Protein AF-0000000083252900 (afdb_homodimer)

Sequence (652 aa):
MKRIKMLTTGGTIAMQSNPETGVVEPIEGHHMTSWLDHSSSIDMEDVFNKPSPHLTFADLHLLLGKVKANLDDPQIDGIVITHGTDTLEETAYYLDLHLSVGKPVVLTGAMRSSNQIGSDGPTNLVNAIRTAASPGAAGKGVLVVFQDEVHAARYVTKTHTSSLSSFKSPEFGPIGYVEKLQAVFHYKPRPQEDYPAPAEMKSVYIVKTAIDMDSAMIDFLITRGICGLVIEAFGQGNVPPTLMPGIKRAIGANIPVVLVSRCGSGRVQDTYGYEGGGHSLKELGVMFCNHLNGPKARIKLASLLAVTTDQAAIRDAFEAEASMPEMKRIKMLTTGGTIAMQSNPETGVVEPIEGHHMTSWLDHSSSIDMEDVFNKPSPHLTFADLHLLLGKVKANLDDPQIDGIVITHGTDTLEETAYYLDLHLSVGKPVVLTGAMRSSNQIGSDGPTNLVNAIRTAASPGAAGKGVLVVFQDEVHAARYVTKTHTSSLSSFKSPEFGPIGYVEKLQAVFHYKPRPQEDYPAPAEMKSVYIVKTAIDMDSAMIDFLITRGICGLVIEAFGQGNVPPTLMPGIKRAIGANIPVVLVSRCGSGRVQDTYGYEGGGHSLKELGVMFCNHLNGPKARIKLASLLAVTTDQAAIRDAFEAEASMPE

pLDDT: mean 88.02, std 15.32, range [31.41, 98.75]

Radius of gyration: 25.69 Å; Cα contacts (8 Å, |Δi|>4): 1597; chains: 2; bounding box: 51×76×59 Å

Structure (mmCIF, N/CA/C/O backbone):
data_AF-0000000083252900-model_v1
#
loop_
_entity.id
_entity.type
_entity.pdbx_description
1 polymer asparaginase
#
loop_
_atom_site.group_PDB
_atom_site.id
_atom_site.type_symbol
_atom_site.label_atom_id
_atom_site.label_alt_id
_atom_site.label_comp_id
_atom_site.label_asym_id
_atom_site.label_entity_id
_atom_site.label_seq_id
_atom_site.pdbx_PDB_ins_code
_atom_site.Cartn_x
_atom_site.Cartn_y
_atom_site.Cartn_z
_atom_site.occupancy
_atom_site.B_iso_or_equiv
_atom_site.auth_seq_id
_atom_site.auth_comp_id
_atom_site.auth_asym_id
_atom_site.auth_atom_id
_atom_site.pdbx_PDB_model_num
ATOM 1 N N . MET A 1 1 ? -4.137 26.281 34.5 1 80.94 1 MET A N 1
ATOM 2 C CA . MET A 1 1 ? -5.043 25.719 33.5 1 80.94 1 MET A CA 1
ATOM 3 C C . MET A 1 1 ? -4.441 25.812 32.125 1 80.94 1 MET A C 1
ATOM 5 O O . MET A 1 1 ? -3.945 26.875 31.719 1 80.94 1 MET A O 1
ATOM 9 N N . LYS A 1 2 ? -4.324 24.719 31.391 1 89.25 2 LYS A N 1
ATOM 10 C CA . LYS A 1 2 ? -3.75 24.719 30.047 1 89.25 2 LYS A CA 1
ATOM 11 C C . LYS A 1 2 ? -4.738 25.281 29.031 1 89.25 2 LYS A C 1
ATOM 13 O O . LYS A 1 2 ? -5.945 25.047 29.141 1 89.25 2 LYS A O 1
ATOM 18 N N . ARG A 1 3 ? -4.215 26.078 28.172 1 92.38 3 ARG A N 1
ATOM 19 C CA . ARG A 1 3 ? -5.023 26.609 27.078 1 92.38 3 ARG A CA 1
ATOM 20 C C . ARG A 1 3 ? -4.75 25.875 25.766 1 92.38 3 ARG A C 1
ATOM 22 O O . ARG A 1 3 ? -3.635 25.938 25.25 1 92.38 3 ARG A O 1
ATOM 29 N N . ILE A 1 4 ? -5.789 25.234 25.266 1 93.56 4 ILE A N 1
ATOM 30 C CA . ILE A 1 4 ? -5.668 24.438 24.047 1 93.56 4 ILE A CA 1
ATOM 31 C C . ILE A 1 4 ? -6.473 25.078 22.922 1 93.56 4 ILE A C 1
ATOM 33 O O . ILE A 1 4 ? -7.641 25.422 23.109 1 93.56 4 ILE A O 1
ATOM 37 N N . LYS A 1 5 ? -5.801 25.344 21.797 1 93.81 5 LYS A N 1
ATOM 38 C CA . LYS A 1 5 ? -6.492 25.781 20.594 1 93.81 5 LYS A CA 1
ATOM 39 C C . LYS A 1 5 ? -6.965 24.594 19.766 1 93.81 5 LYS A C 1
ATOM 41 O O . LYS A 1 5 ? -6.191 23.672 19.484 1 93.81 5 LYS A O 1
ATOM 46 N N . MET A 1 6 ? -8.227 24.609 19.438 1 92.75 6 MET A N 1
ATOM 47 C CA . MET A 1 6 ? -8.805 23.562 18.594 1 92.75 6 MET A CA 1
ATOM 48 C C . MET A 1 6 ? -9.086 24.109 17.188 1 92.75 6 MET A C 1
ATOM 50 O O . MET A 1 6 ? -9.805 25.094 17.031 1 92.75 6 MET A O 1
ATOM 54 N N . LEU A 1 7 ? -8.484 23.516 16.203 1 94.56 7 LEU A N 1
ATOM 55 C CA . LEU A 1 7 ? -8.711 23.844 14.797 1 94.56 7 LEU A CA 1
ATOM 56 C C . LEU A 1 7 ? -9.508 22.734 14.102 1 94.56 7 LEU A C 1
ATOM 58 O O . LEU A 1 7 ? -9.148 21.562 14.18 1 94.56 7 LEU A O 1
ATOM 62 N N . THR A 1 8 ? -10.586 23.109 13.43 1 92.38 8 THR A N 1
ATOM 63 C CA . THR A 1 8 ? -11.422 22.125 12.742 1 92.38 8 THR A CA 1
ATOM 64 C C . THR A 1 8 ? -11.297 22.266 11.227 1 92.38 8 THR A C 1
ATOM 66 O O . THR A 1 8 ? -11.195 23.375 10.711 1 92.38 8 THR A O 1
ATOM 69 N N . THR A 1 9 ? -11.172 21.172 10.508 1 93.38 9 THR A N 1
ATOM 70 C CA . THR A 1 9 ? -10.969 21.188 9.062 1 93.38 9 THR A CA 1
ATOM 71 C C . THR A 1 9 ? -12.094 20.438 8.359 1 93.38 9 THR A C 1
ATOM 73 O O . THR A 1 9 ? -12.086 20.312 7.129 1 93.38 9 THR A O 1
ATOM 76 N N . GLY A 1 10 ? -12.961 20 9.047 1 82 10 GLY A N 1
ATOM 77 C CA . GLY A 1 10 ? -14.016 19.109 8.578 1 82 10 GLY A CA 1
ATOM 78 C C . GLY A 1 10 ? -14.016 17.766 9.258 1 82 10 GLY A C 1
ATOM 79 O O . GLY A 1 10 ? -13.398 17.594 10.312 1 82 10 GLY A O 1
ATOM 80 N N . GLY A 1 11 ? -14.852 16.891 8.867 1 65.56 11 GLY A N 1
ATOM 81 C CA . GLY A 1 11 ? -14.883 15.547 9.422 1 65.56 11 GLY A CA 1
ATOM 82 C C . GLY A 1 11 ? -16.094 15.297 10.297 1 65.56 11 GLY A C 1
ATOM 83 O O . GLY A 1 11 ? -16.984 16.156 10.406 1 65.56 11 GLY A O 1
ATOM 84 N N . THR A 1 12 ? -16.156 14.164 10.766 1 56.91 12 THR A N 1
ATOM 85 C CA . THR A 1 12 ? -17.359 13.641 11.391 1 56.91 12 THR A CA 1
ATOM 86 C C . THR A 1 12 ? -17.438 14.078 12.852 1 56.91 12 THR A C 1
ATOM 88 O O . THR A 1 12 ? -18.484 13.922 13.492 1 56.91 12 THR A O 1
ATOM 91 N N . ILE A 1 13 ? -16.266 14.547 13.297 1 61.41 13 ILE A N 1
ATOM 92 C CA . ILE A 1 13 ? -16.375 14.945 14.695 1 61.41 13 ILE A CA 1
ATOM 93 C C . ILE A 1 13 ? -17.156 16.25 14.812 1 61.41 13 ILE A C 1
ATOM 95 O O . ILE A 1 13 ? -16.734 17.281 14.289 1 61.41 13 ILE A O 1
ATOM 99 N N . ALA A 1 14 ? -18.594 16.141 14.68 1 51.97 14 ALA A N 1
ATOM 100 C CA . ALA A 1 14 ? -19.484 17.297 14.789 1 51.97 14 ALA A CA 1
ATOM 101 C C . ALA A 1 14 ? -19.406 17.938 16.172 1 51.97 14 ALA A C 1
ATOM 103 O O . ALA A 1 14 ? -19.672 17.281 17.188 1 51.97 14 ALA A O 1
ATOM 104 N N . MET A 1 15 ? -18.453 19 16.25 1 54.16 15 MET A N 1
ATOM 105 C CA . MET A 1 15 ? -18.375 19.719 17.5 1 54.16 15 MET A CA 1
ATOM 106 C C . MET A 1 15 ? -19.094 21.062 17.406 1 54.16 15 MET A C 1
ATOM 108 O O . MET A 1 15 ? -19.219 21.625 16.312 1 54.16 15 MET A O 1
ATOM 112 N N . GLN A 1 16 ? -20.109 21.281 18.203 1 48.12 16 GLN A N 1
ATOM 113 C CA . GLN A 1 16 ? -20.703 22.609 18.281 1 48.12 16 GLN A CA 1
ATOM 114 C C . GLN A 1 16 ? -20.25 23.359 19.531 1 48.12 16 GLN A C 1
ATOM 116 O O . GLN A 1 16 ? -20.094 22.75 20.594 1 48.12 16 GLN A O 1
ATOM 121 N N . SER A 1 17 ? -19.719 24.469 19.297 1 44.47 17 SER A N 1
ATOM 122 C CA . SER A 1 17 ? -19.406 25.344 20.422 1 44.47 17 SER A CA 1
ATOM 123 C C . SER A 1 17 ? -20.672 25.922 21.047 1 44.47 17 SER A C 1
ATOM 125 O O . SER A 1 17 ? -21.594 26.328 20.328 1 44.47 17 SER A O 1
ATOM 127 N N . ASN A 1 18 ? -20.844 25.656 22.312 1 46.22 18 ASN A N 1
ATOM 128 C CA . ASN A 1 18 ? -21.922 26.375 22.984 1 46.22 18 ASN A CA 1
ATOM 129 C C . ASN A 1 18 ? -21.625 27.875 23.094 1 46.22 18 ASN A C 1
ATOM 131 O O . ASN A 1 18 ? -20.656 28.266 23.766 1 46.22 18 ASN A O 1
ATOM 135 N N . PRO A 1 19 ? -22.156 28.672 22.359 1 47.16 19 PRO A N 1
ATOM 136 C CA . PRO A 1 19 ? -21.875 30.109 22.375 1 47.16 19 PRO A CA 1
ATOM 137 C C . PRO A 1 19 ? -21.953 30.703 23.781 1 47.16 19 PRO A C 1
ATOM 139 O O . PRO A 1 19 ? -21.297 31.719 24.047 1 47.16 19 PRO A O 1
ATOM 142 N N . GLU A 1 20 ? -22.797 30.203 24.594 1 46.72 20 GLU A N 1
ATOM 143 C CA . GLU A 1 20 ? -23.016 30.828 25.906 1 46.72 20 GLU A CA 1
ATOM 144 C C . GLU A 1 20 ? -21.875 30.484 26.859 1 46.72 20 GLU A C 1
ATOM 146 O O . GLU A 1 20 ? -21.438 31.344 27.641 1 46.72 20 GLU A O 1
ATOM 151 N N . THR A 1 21 ? -21.422 29.312 26.844 1 45.16 21 THR A N 1
ATOM 152 C CA . THR A 1 21 ? -20.469 28.859 27.859 1 45.16 21 THR A CA 1
ATOM 153 C C . THR A 1 21 ? -19.062 28.781 27.266 1 45.16 21 THR A C 1
ATOM 155 O O . THR A 1 21 ? -18.078 28.641 28 1 45.16 21 THR A O 1
ATOM 158 N N . GLY A 1 22 ? -18.969 28.953 25.922 1 41.69 22 GLY A N 1
ATOM 159 C CA . GLY A 1 22 ? -17.703 28.844 25.219 1 41.69 22 GLY A CA 1
ATOM 160 C C . GLY A 1 22 ? -17.188 27.422 25.141 1 41.69 22 GLY A C 1
ATOM 161 O O . GLY A 1 22 ? -16.062 27.188 24.688 1 41.69 22 GLY A O 1
ATOM 162 N N . VAL A 1 23 ? -17.953 26.578 25.906 1 46.31 23 VAL A N 1
ATOM 163 C CA . VAL A 1 23 ? -17.547 25.188 26.016 1 46.31 23 VAL A CA 1
ATOM 164 C C . VAL A 1 23 ? -17.844 24.453 24.719 1 46.31 23 VAL A C 1
ATOM 166 O O . VAL A 1 23 ? -18.906 24.656 24.109 1 46.31 23 VAL A O 1
ATOM 169 N N . VAL A 1 24 ? -16.906 23.891 24 1 46.62 24 VAL A N 1
ATOM 170 C CA . VAL A 1 24 ? -17.062 23.125 22.766 1 46.62 24 VAL A CA 1
ATOM 171 C C . VAL A 1 24 ? -17.844 21.844 23.062 1 46.62 24 VAL A C 1
ATOM 173 O O . VAL A 1 24 ? -17.5 21.078 23.969 1 46.62 24 VAL A O 1
ATOM 176 N N . GLU A 1 25 ? -19.188 21.812 22.703 1 51.06 25 GLU A N 1
ATOM 177 C CA . GLU A 1 25 ? -20.078 20.672 22.891 1 51.06 25 GLU A CA 1
ATOM 178 C C . GLU A 1 25 ? -20.281 19.906 21.578 1 51.06 25 GLU A C 1
ATOM 180 O O . GLU A 1 25 ? -20.203 20.5 20.5 1 51.06 25 GLU A O 1
ATOM 185 N N . PRO A 1 26 ? -20.109 18.594 21.578 1 50 26 PRO A N 1
ATOM 186 C CA . PRO A 1 26 ? -20.5 17.891 20.359 1 50 26 PRO A CA 1
ATOM 187 C C . PRO A 1 26 ? -21.891 18.297 19.859 1 50 26 PRO A C 1
ATOM 189 O O . PRO A 1 26 ? -22.734 18.703 20.656 1 50 26 PRO A O 1
ATOM 192 N N . ILE A 1 27 ? -22.094 18.547 18.609 1 45.66 27 ILE A N 1
ATOM 193 C CA . ILE A 1 27 ? -23.391 18.953 18.078 1 45.66 27 ILE A CA 1
ATOM 194 C C . ILE A 1 27 ? -24.5 18.125 18.734 1 45.66 27 ILE A C 1
ATOM 196 O O . ILE A 1 27 ? -25.562 18.656 19.047 1 45.66 27 ILE A O 1
ATOM 200 N N . GLU A 1 28 ? -24.516 16.812 18.531 1 42.12 28 GLU A N 1
ATOM 201 C CA . GLU A 1 28 ? -25.719 16.094 18.938 1 42.12 28 GLU A CA 1
ATOM 202 C C . GLU A 1 28 ? -25.781 15.914 20.453 1 42.12 28 GLU A C 1
ATOM 204 O O . GLU A 1 28 ? -25.609 14.812 20.953 1 42.12 28 GLU A O 1
ATOM 209 N N . GLY A 1 29 ? -25.562 17.016 21.203 1 41.03 29 GLY A N 1
ATOM 210 C CA . GLY A 1 29 ? -25.969 17.047 22.609 1 41.03 29 GLY A CA 1
ATOM 211 C C . GLY A 1 29 ? -24.953 16.406 23.531 1 41.03 29 GLY A C 1
ATOM 212 O O . GLY A 1 29 ? -25.188 16.281 24.734 1 41.03 29 GLY A O 1
ATOM 213 N N . HIS A 1 30 ? -24.031 15.648 23.031 1 41.62 30 HIS A N 1
ATOM 214 C CA . HIS A 1 30 ? -23.172 15.031 24.047 1 41.62 30 HIS A CA 1
ATOM 215 C C . HIS A 1 30 ? -22.234 16.062 24.656 1 41.62 30 HIS A C 1
ATOM 217 O O . HIS A 1 30 ? -21.562 16.812 23.938 1 41.62 30 HIS A O 1
ATOM 223 N N . HIS A 1 31 ? -22.562 16.609 25.75 1 39.5 31 HIS A N 1
ATOM 224 C CA . HIS A 1 31 ? -21.797 17.531 26.594 1 39.5 31 HIS A CA 1
ATOM 225 C C . HIS A 1 31 ? -20.344 17.094 26.719 1 39.5 31 HIS A C 1
ATOM 227 O O . HIS A 1 31 ? -20.031 16.156 27.453 1 39.5 31 HIS A O 1
ATOM 233 N N . MET A 1 32 ? -19.609 17.031 25.734 1 44.31 32 MET A N 1
ATOM 234 C CA . MET A 1 32 ? -18.188 16.734 25.781 1 44.31 32 MET A CA 1
ATOM 235 C C . MET A 1 32 ? -17.5 17.562 26.875 1 44.31 32 MET A C 1
ATOM 237 O O . MET A 1 32 ? -16.484 17.125 27.422 1 44.31 32 MET A O 1
ATOM 241 N N . THR A 1 33 ? -17.891 18.812 26.984 1 45.31 33 THR A N 1
ATOM 242 C CA . THR A 1 33 ? -17.297 19.641 28.016 1 45.31 33 THR A CA 1
ATOM 243 C C . THR A 1 33 ? -17.297 18.922 29.359 1 45.31 33 THR A C 1
ATOM 245 O O . THR A 1 33 ? -16.422 19.141 30.203 1 45.31 33 THR A O 1
ATOM 248 N N . SER A 1 34 ? -18.344 18.109 29.422 1 47.53 34 SER A N 1
ATOM 249 C CA . SER A 1 34 ? -18.344 17.422 30.703 1 47.53 34 SER A CA 1
ATOM 250 C C . SER A 1 34 ? -17.188 16.422 30.812 1 47.53 34 SER A C 1
ATOM 252 O O . SER A 1 34 ? -16.797 16.031 31.906 1 47.53 34 SER A O 1
ATOM 254 N N . TRP A 1 35 ? -16.75 16.109 29.578 1 50.69 35 TRP A N 1
ATOM 255 C CA . TRP A 1 35 ? -15.719 15.078 29.625 1 50.69 35 TRP A CA 1
ATOM 256 C C . TRP A 1 35 ? -14.344 15.703 29.828 1 50.69 35 TRP A C 1
ATOM 258 O O . TRP A 1 35 ? -13.375 15 30.156 1 50.69 35 TRP A O 1
ATOM 268 N N . LEU A 1 36 ? -14.141 16.969 29.5 1 54.53 36 LEU A N 1
ATOM 269 C CA . LEU A 1 36 ? -12.867 17.625 29.75 1 54.53 36 LEU A CA 1
ATOM 270 C C . LEU A 1 36 ? -12.781 18.125 31.188 1 54.53 36 LEU A C 1
ATOM 272 O O . LEU A 1 36 ? -13.711 18.766 31.688 1 54.53 36 LEU A O 1
ATOM 276 N N . ASP A 1 37 ? -12.18 17.438 31.953 1 52.94 37 ASP A N 1
ATOM 277 C CA . ASP A 1 37 ? -12 17.828 33.344 1 52.94 37 ASP A CA 1
ATOM 278 C C . ASP A 1 37 ? -11.539 19.281 33.469 1 52.94 37 ASP A C 1
ATOM 280 O O . ASP A 1 37 ? -10.547 19.672 32.844 1 52.94 37 ASP A O 1
ATOM 284 N N . HIS A 1 38 ? -12.414 20.219 33.719 1 57.91 38 HIS A N 1
ATOM 285 C CA . HIS A 1 38 ? -12.195 21.594 34.125 1 57.91 38 HIS A CA 1
ATOM 286 C C . HIS A 1 38 ? -10.711 21.938 34.125 1 57.91 38 HIS A C 1
ATOM 288 O O . HIS A 1 38 ? -10.312 23 34.594 1 57.91 38 HIS A O 1
ATOM 294 N N . SER A 1 39 ? -9.789 21.062 33.5 1 61.94 39 SER A N 1
ATOM 295 C CA . SER A 1 39 ? -8.359 21.312 33.656 1 61.94 39 SER A CA 1
ATOM 296 C C . SER A 1 39 ? -7.785 22.047 32.438 1 61.94 39 SER A C 1
ATOM 298 O O . SER A 1 39 ? -6.668 22.562 32.5 1 61.94 39 SER A O 1
ATOM 300 N N . SER A 1 40 ? -8.602 22.219 31.344 1 77.12 40 SER A N 1
ATOM 301 C CA . SER A 1 40 ? -8.086 22.938 30.188 1 77.12 40 SER A CA 1
ATOM 302 C C . SER A 1 40 ? -9.133 23.875 29.609 1 77.12 40 SER A C 1
ATOM 304 O O . SER A 1 40 ? -10.328 23.562 29.625 1 77.12 40 SER A O 1
ATOM 306 N N . SER A 1 41 ? -8.68 25.062 29.234 1 83.75 41 SER A N 1
ATOM 307 C CA . SER A 1 41 ? -9.508 25.969 28.438 1 83.75 41 SER A CA 1
ATOM 308 C C . SER A 1 41 ? -9.336 25.703 26.953 1 83.75 41 SER A C 1
ATOM 310 O O . SER A 1 41 ? -8.219 25.484 26.469 1 83.75 41 SER A O 1
ATOM 312 N N . ILE A 1 42 ? -10.477 25.656 26.266 1 85 42 ILE A N 1
ATOM 313 C CA . ILE A 1 42 ? -10.445 25.328 24.859 1 85 42 ILE A CA 1
ATOM 314 C C . ILE A 1 42 ? -10.961 26.516 24.031 1 85 42 ILE A C 1
ATOM 316 O O . ILE A 1 42 ? -12.008 27.078 24.344 1 85 42 ILE A O 1
ATOM 320 N N . ASP A 1 43 ? -10.188 26.953 23.062 1 85.25 43 ASP A N 1
ATOM 321 C CA . ASP A 1 43 ? -10.57 27.938 22.047 1 85.25 43 ASP A CA 1
ATOM 322 C C . ASP A 1 43 ? -10.664 27.297 20.672 1 85.25 43 ASP A C 1
ATOM 324 O O . ASP A 1 43 ? -9.68 26.766 20.156 1 85.25 43 ASP A O 1
ATOM 328 N N . MET A 1 44 ? -11.844 27.406 20.062 1 86.69 44 MET A N 1
ATOM 329 C CA . MET A 1 44 ? -12.078 26.688 18.812 1 86.69 44 MET A CA 1
ATOM 330 C C . MET A 1 44 ? -12.086 27.656 17.625 1 86.69 44 MET A C 1
ATOM 332 O O . MET A 1 44 ? -12.586 28.781 17.75 1 86.69 44 MET A O 1
ATOM 336 N N . GLU A 1 45 ? -11.531 27.25 16.531 1 88.19 45 GLU A N 1
ATOM 337 C CA . GLU A 1 45 ? -11.539 27.969 15.266 1 88.19 45 GLU A CA 1
ATOM 338 C C . GLU A 1 45 ? -11.812 27.016 14.102 1 88.19 45 GLU A C 1
ATOM 340 O O . GLU A 1 45 ? -11.164 25.969 13.977 1 88.19 45 GLU A O 1
ATOM 345 N N . ASP A 1 46 ? -12.75 27.359 13.273 1 89.31 46 ASP A N 1
ATOM 346 C CA . ASP A 1 46 ? -13.016 26.625 12.047 1 89.31 46 ASP A CA 1
ATOM 347 C C . ASP A 1 46 ? -12.133 27.125 10.906 1 89.31 46 ASP A C 1
ATOM 349 O O . ASP A 1 46 ? -12.328 28.219 10.391 1 89.31 46 ASP A O 1
ATOM 353 N N . VAL A 1 47 ? -11.227 26.297 10.516 1 93.81 47 VAL A N 1
ATOM 354 C CA . VAL A 1 47 ? -10.328 26.703 9.445 1 93.81 47 VAL A CA 1
ATOM 355 C C . VAL A 1 47 ? -11.023 26.531 8.094 1 93.81 47 VAL A C 1
ATOM 357 O O . VAL A 1 47 ? -11.078 27.469 7.293 1 93.81 47 VAL A O 1
ATOM 360 N N . PHE A 1 48 ? -11.516 25.328 7.758 1 90.69 48 PHE A N 1
ATOM 361 C CA . PHE A 1 48 ? -12.375 24.984 6.625 1 90.69 48 PHE A CA 1
ATOM 362 C C . PHE A 1 48 ? -13.203 23.75 6.922 1 90.69 48 PHE A C 1
ATOM 364 O O . PHE A 1 48 ? -13.039 23.125 7.973 1 90.69 48 PHE A O 1
ATOM 371 N N . ASN A 1 49 ? -14.172 23.516 6.113 1 90.44 49 ASN A N 1
ATOM 372 C CA . ASN A 1 49 ? -15.062 22.359 6.227 1 90.44 49 ASN A CA 1
ATOM 373 C C . ASN A 1 49 ? -15.133 21.578 4.922 1 90.44 49 ASN A C 1
ATOM 375 O O . ASN A 1 49 ? -16.016 21.828 4.09 1 90.44 49 ASN A O 1
ATOM 379 N N . LYS A 1 50 ? -14.227 20.609 4.852 1 93.19 50 LYS A N 1
ATOM 380 C CA . LYS A 1 50 ? -14.125 19.812 3.639 1 93.19 50 LYS A CA 1
ATOM 381 C C . LYS A 1 50 ? -13.969 18.328 3.977 1 93.19 50 LYS A C 1
ATOM 383 O O . LYS A 1 50 ? -13.305 17.969 4.953 1 93.19 50 LYS A O 1
ATOM 388 N N . PRO A 1 51 ? -14.594 17.453 3.113 1 93 51 PRO A N 1
ATOM 389 C CA . PRO A 1 51 ? -14.141 16.062 3.213 1 93 51 PRO A CA 1
ATOM 390 C C . PRO A 1 51 ? -12.633 15.914 3.018 1 93 51 PRO A C 1
ATOM 392 O O . PRO A 1 51 ? -12.039 16.625 2.199 1 93 51 PRO A O 1
ATOM 395 N N . SER A 1 52 ? -12.023 15.078 3.826 1 95.62 52 SER A N 1
ATOM 396 C CA . SER A 1 52 ? -10.57 14.992 3.801 1 95.62 52 SER A CA 1
ATOM 397 C C . SER A 1 52 ? -10.062 14.633 2.406 1 95.62 52 SER A C 1
ATOM 399 O O . SER A 1 52 ? -9.008 15.102 1.985 1 95.62 52 SER A O 1
ATOM 401 N N . PRO A 1 53 ? -10.781 13.828 1.534 1 96.31 53 PRO A N 1
ATOM 402 C CA . PRO A 1 53 ? -10.312 13.562 0.173 1 96.31 53 PRO A CA 1
ATOM 403 C C . PRO A 1 53 ? -10.305 14.812 -0.705 1 96.31 53 PRO A C 1
ATOM 405 O O . PRO A 1 53 ? -9.703 14.805 -1.783 1 96.31 53 PRO A O 1
ATOM 408 N N . HIS A 1 54 ? -10.953 15.859 -0.259 1 97.06 54 HIS A N 1
ATOM 409 C CA . HIS A 1 54 ? -11.039 17.094 -1.038 1 97.06 54 HIS A CA 1
ATOM 410 C C . HIS A 1 54 ? -9.883 18.031 -0.702 1 97.06 54 HIS A C 1
ATOM 412 O O . HIS A 1 54 ? -9.703 19.062 -1.361 1 97.06 54 HIS A O 1
ATOM 418 N N . LEU A 1 55 ? -9.125 17.734 0.308 1 97.25 55 LEU A N 1
ATOM 419 C CA . LEU A 1 55 ? -8.055 18.625 0.745 1 97.25 55 LEU A CA 1
ATOM 420 C C . LEU A 1 55 ? -6.961 18.719 -0.314 1 97.25 55 LEU A C 1
ATOM 422 O O . LEU A 1 55 ? -6.621 17.719 -0.953 1 97.25 55 LEU A O 1
ATOM 426 N N . THR A 1 56 ? -6.434 19.906 -0.515 1 97.25 56 THR A N 1
ATOM 427 C CA . THR A 1 56 ? -5.332 20.234 -1.416 1 97.25 56 THR A CA 1
ATOM 428 C C . THR A 1 56 ? -4.137 20.766 -0.639 1 97.25 56 THR A C 1
ATOM 430 O O . THR A 1 56 ? -4.246 21.062 0.554 1 97.25 56 THR A O 1
ATOM 433 N N . PHE A 1 57 ? -3.033 20.906 -1.3 1 97.12 57 PHE A N 1
ATOM 434 C CA . PHE A 1 57 ? -1.875 21.516 -0.646 1 97.12 57 PHE A CA 1
ATOM 435 C C . PHE A 1 57 ? -2.148 22.969 -0.288 1 97.12 57 PHE A C 1
ATOM 437 O O . PHE A 1 57 ? -1.618 23.484 0.7 1 97.12 57 PHE A O 1
ATOM 444 N N . ALA A 1 58 ? -2.984 23.641 -1.085 1 96.75 58 ALA A N 1
ATOM 445 C CA . ALA A 1 58 ? -3.395 24.984 -0.719 1 96.75 58 ALA A CA 1
ATOM 446 C C . ALA A 1 58 ? -4.113 25 0.626 1 96.75 58 ALA A C 1
ATOM 448 O O . ALA A 1 58 ? -3.891 25.891 1.45 1 96.75 58 ALA A O 1
ATOM 449 N N . ASP A 1 59 ? -4.973 24.031 0.872 1 97 59 ASP A N 1
ATOM 450 C CA . ASP A 1 59 ? -5.645 23.906 2.16 1 97 59 ASP A CA 1
ATOM 451 C C . ASP A 1 59 ? -4.641 23.641 3.281 1 97 59 ASP A C 1
ATOM 453 O O . ASP A 1 59 ? -4.762 24.203 4.371 1 97 59 ASP A O 1
ATOM 457 N N . LEU A 1 60 ? -3.654 22.781 3.02 1 97.81 60 LEU A N 1
ATOM 458 C CA . LEU A 1 60 ? -2.648 22.453 4.023 1 97.81 60 LEU A CA 1
ATOM 459 C C . LEU A 1 60 ? -1.788 23.656 4.352 1 97.81 60 LEU A C 1
ATOM 461 O O . LEU A 1 60 ? -1.394 23.859 5.504 1 97.81 60 LEU A O 1
ATOM 465 N N . HIS A 1 61 ? -1.523 24.484 3.33 1 97.25 61 HIS A N 1
ATOM 466 C CA . HIS A 1 61 ? -0.802 25.734 3.566 1 97.25 61 HIS A CA 1
ATOM 467 C C . HIS A 1 61 ? -1.588 26.656 4.488 1 97.25 61 HIS A C 1
ATOM 469 O O . HIS A 1 61 ? -1.019 27.266 5.402 1 97.25 61 HIS A O 1
ATOM 475 N N . LEU A 1 62 ? -2.842 26.734 4.195 1 97.31 62 LEU A N 1
ATOM 476 C CA . LEU A 1 62 ? -3.707 27.547 5.039 1 97.31 62 LEU A CA 1
ATOM 477 C C . LEU A 1 62 ? -3.705 27.031 6.477 1 97.31 62 LEU A C 1
ATOM 479 O O . LEU A 1 62 ? -3.564 27.812 7.418 1 97.31 62 LEU A O 1
ATOM 483 N N . LEU A 1 63 ? -3.863 25.75 6.684 1 97.69 63 LEU A N 1
ATOM 484 C CA . LEU A 1 63 ? -3.861 25.125 8 1 97.69 63 LEU A CA 1
ATOM 485 C C . LEU A 1 63 ? -2.539 25.375 8.719 1 97.69 63 LEU A C 1
ATOM 487 O O . LEU A 1 63 ? -2.525 25.719 9.906 1 97.69 63 LEU A O 1
ATOM 491 N N . LEU A 1 64 ? -1.444 25.203 7.984 1 97.75 64 LEU A N 1
ATOM 492 C CA . LEU A 1 64 ? -0.117 25.453 8.539 1 97.75 64 LEU A CA 1
ATOM 493 C C . LEU A 1 64 ? -0 26.875 9.062 1 97.75 64 LEU A C 1
ATOM 495 O O . LEU A 1 64 ? 0.517 27.109 10.156 1 97.75 64 LEU A O 1
ATOM 499 N N . GLY A 1 65 ? -0.461 27.844 8.242 1 96.94 65 GLY A N 1
ATOM 500 C CA . GLY A 1 65 ? -0.441 29.234 8.672 1 96.94 65 GLY A CA 1
ATOM 501 C C . GLY A 1 65 ? -1.188 29.469 9.977 1 96.94 65 GLY A C 1
ATOM 502 O O . GLY A 1 65 ? -0.697 30.172 10.859 1 96.94 65 GLY A O 1
ATOM 503 N N . LYS A 1 66 ? -2.361 28.844 10.102 1 97.31 66 LYS A N 1
ATOM 504 C CA . LYS A 1 66 ? -3.16 28.969 11.32 1 97.31 66 LYS A CA 1
ATOM 505 C C . LYS A 1 66 ? -2.445 28.328 12.508 1 97.31 66 LYS A C 1
ATOM 507 O O . LYS A 1 66 ? -2.438 28.891 13.602 1 97.31 66 LYS A O 1
ATOM 512 N N . VAL A 1 67 ? -1.89 27.156 12.312 1 97.88 67 VAL A N 1
ATOM 513 C CA . VAL A 1 67 ? -1.174 26.453 13.367 1 97.88 67 VAL A CA 1
ATOM 514 C C . VAL A 1 67 ? 0.001 27.297 13.852 1 97.88 67 VAL A C 1
ATOM 516 O O . VAL A 1 67 ? 0.166 27.516 15.055 1 97.88 67 VAL A O 1
ATOM 519 N N . LYS A 1 68 ? 0.809 27.844 12.953 1 96.62 68 LYS A N 1
ATOM 520 C CA . LYS A 1 68 ? 1.977 28.656 13.305 1 96.62 68 LYS A CA 1
ATOM 521 C C . LYS A 1 68 ? 1.57 29.906 14.086 1 96.62 68 LYS A C 1
ATOM 523 O O . LYS A 1 68 ? 2.195 30.25 15.086 1 96.62 68 LYS A O 1
ATOM 528 N N . ALA A 1 69 ? 0.54 30.562 13.625 1 96.75 69 ALA A N 1
ATOM 529 C CA . ALA A 1 69 ? 0.057 31.781 14.281 1 96.75 69 ALA A CA 1
ATOM 530 C C . ALA A 1 69 ? -0.337 31.5 15.727 1 96.75 69 ALA A C 1
ATOM 532 O O . ALA A 1 69 ? -0.032 32.281 16.625 1 96.75 69 ALA A O 1
ATOM 533 N N . ASN A 1 70 ? -0.987 30.391 15.922 1 96.31 70 ASN A N 1
ATOM 534 C CA . ASN A 1 70 ? -1.438 30.047 17.266 1 96.31 70 ASN A CA 1
ATOM 535 C C . ASN A 1 70 ? -0.283 29.547 18.141 1 96.31 70 ASN A C 1
ATOM 537 O O . ASN A 1 70 ? -0.264 29.781 19.344 1 96.31 70 ASN A O 1
ATOM 541 N N . LEU A 1 71 ? 0.649 28.844 17.578 1 95.94 71 LEU A N 1
ATOM 542 C CA . LEU A 1 71 ? 1.816 28.391 18.312 1 95.94 71 LEU A CA 1
ATOM 543 C C . LEU A 1 71 ? 2.641 29.578 18.812 1 95.94 71 LEU A C 1
ATOM 545 O O . LEU A 1 71 ? 3.305 29.484 19.844 1 95.94 71 LEU A O 1
ATOM 549 N N . ASP A 1 72 ? 2.617 30.703 18.125 1 95.88 72 ASP A N 1
ATOM 550 C CA . ASP A 1 72 ? 3.367 31.906 18.484 1 95.88 72 ASP A CA 1
ATOM 551 C C . ASP A 1 72 ? 2.717 32.625 19.656 1 95.88 72 ASP A C 1
ATOM 553 O O . ASP A 1 72 ? 3.344 33.5 20.297 1 95.88 72 ASP A O 1
ATOM 557 N N . ASP A 1 73 ? 1.486 32.375 19.953 1 95.75 73 ASP A N 1
ATOM 558 C CA . ASP A 1 73 ? 0.796 32.938 21.094 1 95.75 73 ASP A CA 1
ATOM 559 C C . ASP A 1 73 ? 1.258 32.281 22.406 1 95.75 73 ASP A C 1
ATOM 561 O O . ASP A 1 73 ? 1.041 31.094 22.609 1 95.75 73 ASP A O 1
ATOM 565 N N . PRO A 1 74 ? 1.863 33.062 23.266 1 95.12 74 PRO A N 1
ATOM 566 C CA . PRO A 1 74 ? 2.385 32.5 24.5 1 95.12 74 PRO A CA 1
ATOM 567 C C . PRO A 1 74 ? 1.285 31.938 25.406 1 95.12 74 PRO A C 1
ATOM 569 O O . PRO A 1 74 ? 1.564 31.156 26.312 1 95.12 74 PRO A O 1
ATOM 572 N N . GLN A 1 75 ? 0.06 32.312 25.156 1 95 75 GLN A N 1
ATOM 573 C CA . GLN A 1 75 ? -1.041 31.875 26.016 1 95 75 GLN A CA 1
ATOM 574 C C . GLN A 1 75 ? -1.522 30.484 25.609 1 95 75 GLN A C 1
ATOM 576 O O . GLN A 1 75 ? -2.252 29.844 26.359 1 95 75 GLN A O 1
ATOM 581 N N . ILE A 1 76 ? -1.155 30.078 24.422 1 95.75 76 ILE A N 1
ATOM 582 C CA . ILE A 1 76 ? -1.584 28.766 23.938 1 95.75 76 ILE A CA 1
ATOM 583 C C . ILE A 1 76 ? -0.552 27.719 24.312 1 95.75 76 ILE A C 1
ATOM 585 O O . ILE A 1 76 ? 0.64 27.875 24.047 1 95.75 76 ILE A O 1
ATOM 589 N N . ASP A 1 77 ? -1.016 26.625 24.922 1 95.94 77 ASP A N 1
ATOM 590 C CA . ASP A 1 77 ? -0.113 25.578 25.406 1 95.94 77 ASP A CA 1
ATOM 591 C C . ASP A 1 77 ? -0.025 24.438 24.406 1 95.94 77 ASP A C 1
ATOM 593 O O . ASP A 1 77 ? 0.94 23.656 24.422 1 95.94 77 ASP A O 1
ATOM 597 N N . GLY A 1 78 ? -1.009 24.25 23.578 1 96.75 78 GLY A N 1
ATOM 598 C CA . GLY A 1 78 ? -1.062 23.172 22.594 1 96.75 78 GLY A CA 1
ATOM 599 C C . GLY A 1 78 ? -2.189 23.328 21.594 1 96.75 78 GLY A C 1
ATOM 600 O O . GLY A 1 78 ? -3.072 24.172 21.781 1 96.75 78 GLY A O 1
ATOM 601 N N . ILE A 1 79 ? -2.145 22.578 20.547 1 97.38 79 ILE A N 1
ATOM 602 C CA . ILE A 1 79 ? -3.137 22.656 19.469 1 97.38 79 ILE A CA 1
ATOM 603 C C . ILE A 1 79 ? -3.699 21.266 19.188 1 97.38 79 ILE A C 1
ATOM 605 O O . ILE A 1 79 ? -2.955 20.297 19.141 1 97.38 79 ILE A O 1
ATOM 609 N N . VAL A 1 80 ? -4.992 21.188 19.016 1 96.19 80 VAL A N 1
ATOM 610 C CA . VAL A 1 80 ? -5.676 19.984 18.547 1 96.19 80 VAL A CA 1
ATOM 611 C C . VAL A 1 80 ? -6.371 20.266 17.219 1 96.19 80 VAL A C 1
ATOM 613 O O . VAL A 1 80 ? -7.047 21.281 17.078 1 96.19 80 VAL A O 1
ATOM 616 N N . ILE A 1 81 ? -6.172 19.406 16.266 1 96.88 81 ILE A N 1
ATOM 617 C CA . ILE A 1 81 ? -6.781 19.547 14.953 1 96.88 81 ILE A CA 1
ATOM 618 C C . ILE A 1 81 ? -7.715 18.359 14.695 1 96.88 81 ILE A C 1
ATOM 620 O O . ILE A 1 81 ? -7.293 17.203 14.758 1 96.88 81 ILE A O 1
ATOM 624 N N . THR A 1 82 ? -8.945 18.625 14.453 1 94.06 82 THR A N 1
ATOM 625 C CA . THR A 1 82 ? -9.859 17.578 14 1 94.06 82 THR A CA 1
ATOM 626 C C . THR A 1 82 ? -9.852 17.469 12.484 1 94.06 82 THR A C 1
ATOM 628 O O . THR A 1 82 ? -9.852 18.484 11.781 1 94.06 82 THR A O 1
ATOM 631 N N . HIS A 1 83 ? -9.805 16.297 11.953 1 95.5 83 HIS A N 1
ATOM 632 C CA . HIS A 1 83 ? -9.539 16.047 10.547 1 95.5 83 HIS A CA 1
ATOM 633 C C . HIS A 1 83 ? -10.289 14.805 10.062 1 95.5 83 HIS A C 1
ATOM 635 O O . HIS A 1 83 ? -10.562 13.898 10.852 1 95.5 83 HIS A O 1
ATOM 641 N N . GLY A 1 84 ? -10.719 14.797 8.758 1 93.94 84 GLY A N 1
ATOM 642 C CA . GLY A 1 84 ? -11.164 13.539 8.18 1 93.94 84 GLY A CA 1
ATOM 643 C C . GLY A 1 84 ? -10.062 12.492 8.117 1 93.94 84 GLY A C 1
ATOM 644 O O . GLY A 1 84 ? -8.891 12.828 7.973 1 93.94 84 GLY A O 1
ATOM 645 N N . THR A 1 85 ? -10.445 11.242 8.062 1 95.31 85 THR A N 1
ATOM 646 C CA . THR A 1 85 ? -9.461 10.195 8.32 1 95.31 85 THR A CA 1
ATOM 647 C C . THR A 1 85 ? -8.75 9.789 7.039 1 95.31 85 THR A C 1
ATOM 649 O O . THR A 1 85 ? -7.633 9.266 7.086 1 95.31 85 THR A O 1
ATOM 652 N N . ASP A 1 86 ? -9.227 10.031 5.887 1 95.75 86 ASP A N 1
ATOM 653 C CA . ASP A 1 86 ? -8.703 9.508 4.629 1 95.75 86 ASP A CA 1
ATOM 654 C C . ASP A 1 86 ? -7.32 10.086 4.328 1 95.75 86 ASP A C 1
ATOM 656 O O . ASP A 1 86 ? -6.457 9.406 3.783 1 95.75 86 ASP A O 1
ATOM 660 N N . THR A 1 87 ? -7.094 11.398 4.633 1 97.5 87 THR A N 1
ATOM 661 C CA . THR A 1 87 ? -5.824 12.031 4.305 1 97.5 87 THR A CA 1
ATOM 662 C C . THR A 1 87 ? -5.145 12.562 5.562 1 97.5 87 THR A C 1
ATOM 664 O O . THR A 1 87 ? -4.238 13.398 5.484 1 97.5 87 THR A O 1
ATOM 667 N N . LEU A 1 88 ? -5.625 12.117 6.75 1 97.81 88 LEU A N 1
ATOM 668 C CA . LEU A 1 88 ? -5.121 12.594 8.031 1 97.81 88 LEU A CA 1
ATOM 669 C C . LEU A 1 88 ? -3.621 12.352 8.156 1 97.81 88 LEU A C 1
ATOM 671 O O . LEU A 1 88 ? -2.881 13.234 8.602 1 97.81 88 LEU A O 1
ATOM 675 N N . GLU A 1 89 ? -3.174 11.172 7.73 1 98.12 89 GLU A N 1
ATOM 676 C CA . GLU A 1 89 ? -1.757 10.852 7.867 1 98.12 89 GLU A CA 1
ATOM 677 C C . GLU A 1 89 ? -0.896 11.766 7.008 1 98.12 89 GLU A C 1
ATOM 679 O O . GLU A 1 89 ? 0.208 12.148 7.406 1 98.12 89 GLU A O 1
ATOM 684 N N . GLU A 1 90 ? -1.349 12.148 5.824 1 98.56 90 GLU A N 1
ATOM 685 C CA . GLU A 1 90 ? -0.609 13.047 4.941 1 98.56 90 GLU A CA 1
ATOM 686 C C . GLU A 1 90 ? -0.58 14.469 5.496 1 98.56 90 GLU A C 1
ATOM 688 O O . GLU A 1 90 ? 0.459 15.133 5.465 1 98.56 90 GLU A O 1
ATOM 693 N N . THR A 1 91 ? -1.718 14.93 6.051 1 98.44 91 THR A N 1
ATOM 694 C CA . THR A 1 91 ? -1.774 16.25 6.672 1 98.44 91 THR A CA 1
ATOM 695 C C . THR A 1 91 ? -0.852 16.312 7.883 1 98.44 91 THR A C 1
ATOM 697 O O . THR A 1 91 ? -0.101 17.281 8.047 1 98.44 91 THR A O 1
ATOM 700 N N . ALA A 1 92 ? -0.93 15.266 8.727 1 98.38 92 ALA A N 1
ATOM 701 C CA . ALA A 1 92 ? -0.096 15.219 9.922 1 98.38 92 ALA A CA 1
ATOM 702 C C . ALA A 1 92 ? 1.386 15.289 9.562 1 98.38 92 ALA A C 1
ATOM 704 O O . ALA A 1 92 ? 2.145 16.047 10.172 1 98.38 92 ALA A O 1
ATOM 705 N N . TYR A 1 93 ? 1.811 14.57 8.578 1 98 93 TYR A N 1
ATOM 706 C CA . TYR A 1 93 ? 3.215 14.547 8.18 1 98 93 TYR A CA 1
ATOM 707 C C . TYR A 1 93 ? 3.633 15.875 7.555 1 98 93 TYR A C 1
ATOM 709 O O . TYR A 1 93 ? 4.738 16.359 7.797 1 98 93 TYR A O 1
ATOM 717 N N . TYR A 1 94 ? 2.777 16.438 6.734 1 97.94 94 TYR A N 1
ATOM 718 C CA . TYR A 1 94 ? 3.049 17.75 6.152 1 97.94 94 TYR A CA 1
ATOM 719 C C . TYR A 1 94 ? 3.342 18.766 7.238 1 97.94 94 TYR A C 1
ATOM 721 O O . TYR A 1 94 ? 4.324 19.516 7.152 1 97.94 94 TYR A O 1
ATOM 729 N N . LEU A 1 95 ? 2.471 18.797 8.25 1 97.81 95 LEU A N 1
ATOM 730 C CA . LEU A 1 95 ? 2.674 19.734 9.359 1 97.81 95 LEU A CA 1
ATOM 731 C C . LEU A 1 95 ? 3.971 19.406 10.094 1 97.81 95 LEU A C 1
ATOM 733 O O . LEU A 1 95 ? 4.715 20.328 10.469 1 97.81 95 LEU A O 1
ATOM 737 N N . ASP A 1 96 ? 4.219 18.156 10.281 1 96.69 96 ASP A N 1
ATOM 738 C CA . ASP A 1 96 ? 5.422 17.703 10.984 1 96.69 96 ASP A CA 1
ATOM 739 C C . ASP A 1 96 ? 6.684 18.188 10.266 1 96.69 96 ASP A C 1
ATOM 741 O O . ASP A 1 96 ? 7.684 18.5 10.906 1 96.69 96 ASP A O 1
ATOM 745 N N . LEU A 1 97 ? 6.641 18.25 8.977 1 95.31 97 LEU A N 1
ATOM 746 C CA . LEU A 1 97 ? 7.781 18.641 8.156 1 95.31 97 LEU A CA 1
ATOM 747 C C . LEU A 1 97 ? 8.039 20.141 8.258 1 95.31 97 LEU A C 1
ATOM 749 O O . LEU A 1 97 ? 9.156 20.594 8.031 1 95.31 97 LEU A O 1
ATOM 753 N N . HIS A 1 98 ? 6.988 20.859 8.586 1 96 98 HIS A N 1
ATOM 754 C CA . HIS A 1 98 ? 7.105 22.297 8.383 1 96 98 HIS A CA 1
ATOM 755 C C . HIS A 1 98 ? 6.938 23.062 9.695 1 96 98 HIS A C 1
ATOM 757 O O . HIS A 1 98 ? 6.883 24.281 9.703 1 96 98 HIS A O 1
ATOM 763 N N . LEU A 1 99 ? 6.801 22.359 10.773 1 94.75 99 LEU A N 1
ATOM 764 C CA . LEU A 1 99 ? 6.742 22.969 12.094 1 94.75 99 LEU A CA 1
ATOM 765 C C . LEU A 1 99 ? 8.023 22.703 12.875 1 94.75 99 LEU A C 1
ATOM 767 O O . LEU A 1 99 ? 8.602 21.609 12.781 1 94.75 99 LEU A O 1
ATOM 771 N N . SER A 1 100 ? 8.398 23.656 13.641 1 89.25 100 SER A N 1
ATOM 772 C CA . SER A 1 100 ? 9.539 23.484 14.531 1 89.25 100 SER A CA 1
ATOM 773 C C . SER A 1 100 ? 9.148 22.75 15.805 1 89.25 100 SER A C 1
ATOM 775 O O . SER A 1 100 ? 7.98 22.766 16.203 1 89.25 100 SER A O 1
ATOM 777 N N . VAL A 1 101 ? 10.156 22.156 16.359 1 83.75 101 VAL A N 1
ATOM 778 C CA . VAL A 1 101 ? 9.953 21.453 17.625 1 83.75 101 VAL A CA 1
ATOM 779 C C . VAL A 1 101 ? 9.484 22.438 18.688 1 83.75 101 VAL A C 1
ATOM 781 O O . VAL A 1 101 ? 9.992 23.562 18.781 1 83.75 101 VAL A O 1
ATOM 784 N N . GLY A 1 102 ? 8.438 22.109 19.438 1 91.25 102 GLY A N 1
ATOM 785 C CA . GLY A 1 102 ? 7.93 23 20.469 1 91.25 102 GLY A CA 1
ATOM 786 C C . GLY A 1 102 ? 6.641 22.5 21.109 1 91.25 102 GLY A C 1
ATOM 787 O O . GLY A 1 102 ? 6.566 21.359 21.562 1 91.25 102 GLY A O 1
ATOM 788 N N . LYS A 1 103 ? 5.664 23.406 21.156 1 95.56 103 LYS A N 1
ATOM 789 C CA . LYS A 1 103 ? 4.367 23.094 21.75 1 95.56 103 LYS A CA 1
ATOM 790 C C . LYS A 1 103 ? 3.684 21.953 21.016 1 95.56 103 LYS A C 1
ATOM 792 O O . LYS A 1 103 ? 3.893 21.766 19.812 1 95.56 103 LYS A O 1
ATOM 797 N N . PRO A 1 104 ? 2.926 21.172 21.688 1 96.62 104 PRO A N 1
ATOM 798 C CA . PRO A 1 104 ? 2.293 20 21.078 1 96.62 104 PRO A CA 1
ATOM 799 C C . PRO A 1 104 ? 1.249 20.375 20.031 1 96.62 104 PRO A C 1
ATOM 801 O O . PRO A 1 104 ? 0.479 21.312 20.234 1 96.62 104 PRO A O 1
ATOM 804 N N . VAL A 1 105 ? 1.271 19.703 18.922 1 97.88 105 VAL A N 1
ATOM 805 C CA . VAL A 1 105 ? 0.239 19.703 17.891 1 97.88 105 VAL A CA 1
ATOM 806 C C . VAL A 1 105 ? -0.289 18.297 17.688 1 97.88 105 VAL A C 1
ATOM 808 O O . VAL A 1 105 ? 0.47 17.391 17.328 1 97.88 105 VAL A O 1
ATOM 811 N N . VAL A 1 106 ? -1.579 18.078 17.891 1 98.25 106 VAL A N 1
ATOM 812 C CA . VAL A 1 106 ? -2.164 16.734 17.891 1 98.25 106 VAL A CA 1
ATOM 813 C C . VAL A 1 106 ? -3.334 16.688 16.922 1 98.25 106 VAL A C 1
ATOM 815 O O . VAL A 1 106 ? -4.238 17.516 16.969 1 98.25 106 VAL A O 1
ATOM 818 N N . LEU A 1 107 ? -3.287 15.742 15.969 1 98.25 107 LEU A N 1
ATOM 819 C CA . LEU A 1 107 ? -4.426 15.492 15.094 1 98.25 107 LEU A CA 1
ATOM 820 C C . LEU A 1 107 ? -5.246 14.312 15.586 1 98.25 107 LEU A C 1
ATOM 822 O O . LEU A 1 107 ? -4.695 13.352 16.141 1 98.25 107 LEU A O 1
ATOM 826 N N . THR A 1 108 ? -6.531 14.383 15.352 1 96.44 108 THR A N 1
ATOM 827 C CA . THR A 1 108 ? -7.438 13.273 15.625 1 96.44 108 THR A CA 1
ATOM 828 C C . THR A 1 108 ? -8.664 13.344 14.727 1 96.44 108 THR A C 1
ATOM 830 O O . THR A 1 108 ? -8.742 14.203 13.844 1 96.44 108 THR A O 1
ATOM 833 N N . GLY A 1 109 ? -9.516 12.422 14.773 1 93 109 GLY A N 1
ATOM 834 C CA . GLY A 1 109 ? -10.742 12.297 14.016 1 93 109 GLY A CA 1
ATOM 835 C C . GLY A 1 109 ? -11.641 11.172 14.508 1 93 109 GLY A C 1
ATOM 836 O O . GLY A 1 109 ? -11.516 10.742 15.656 1 93 109 GLY A O 1
ATOM 837 N N . ALA A 1 110 ? -12.57 10.914 13.664 1 89.19 110 ALA A N 1
ATOM 838 C CA . ALA A 1 110 ? -13.516 9.844 13.992 1 89.19 110 ALA A CA 1
ATOM 839 C C . ALA A 1 110 ? -13.672 8.875 12.828 1 89.19 110 ALA A C 1
ATOM 841 O O . ALA A 1 110 ? -13.742 9.289 11.672 1 89.19 110 ALA A O 1
ATOM 842 N N . MET A 1 111 ? -13.68 7.605 13.188 1 85.12 111 MET A N 1
ATOM 843 C CA . MET A 1 111 ? -13.922 6.59 12.164 1 85.12 111 MET A CA 1
ATOM 844 C C . MET A 1 111 ? -15.414 6.406 11.914 1 85.12 111 MET A C 1
ATOM 846 O O . MET A 1 111 ? -15.82 6.062 10.805 1 85.12 111 MET A O 1
ATOM 850 N N . ARG A 1 112 ? -16.109 6.641 12.922 1 78.19 112 ARG A N 1
ATOM 851 C CA . ARG A 1 112 ? -17.562 6.523 12.828 1 78.19 112 ARG A CA 1
ATOM 852 C C . ARG A 1 112 ? -18.234 7.891 12.945 1 78.19 112 ARG A C 1
ATOM 854 O O . ARG A 1 112 ? -17.75 8.758 13.672 1 78.19 112 ARG A O 1
ATOM 861 N N . SER A 1 113 ? -19.359 7.879 12.18 1 69.56 113 SER A N 1
ATOM 862 C CA . SER A 1 113 ? -20.125 9.117 12.266 1 69.56 113 SER A CA 1
ATOM 863 C C . SER A 1 113 ? -20.703 9.32 13.664 1 69.56 113 SER A C 1
ATOM 865 O O . SER A 1 113 ? -20.844 8.359 14.43 1 69.56 113 SER A O 1
ATOM 867 N N . SER A 1 114 ? -20.891 10.594 13.969 1 65.88 114 SER A N 1
ATOM 868 C CA . SER A 1 114 ? -21.375 10.969 15.289 1 65.88 114 SER A CA 1
ATOM 869 C C . SER A 1 114 ? -22.75 10.367 15.562 1 65.88 114 SER A C 1
ATOM 871 O O . SER A 1 114 ? -23.125 10.172 16.719 1 65.88 114 SER A O 1
ATOM 873 N N . ASN A 1 115 ? -23.391 10.016 14.469 1 60.53 115 ASN A N 1
ATOM 874 C CA . ASN A 1 115 ? -24.75 9.516 14.617 1 60.53 115 ASN A CA 1
ATOM 875 C C . ASN A 1 115 ? -24.781 8 14.797 1 60.53 115 ASN A C 1
ATOM 877 O O . ASN A 1 115 ? -25.844 7.414 15.023 1 60.53 115 ASN A O 1
ATOM 881 N N . GLN A 1 116 ? -23.656 7.477 14.82 1 66 116 GLN A N 1
ATOM 882 C CA . GLN A 1 116 ? -23.594 6.027 14.961 1 66 116 GLN A CA 1
ATOM 883 C C . GLN A 1 116 ? -23.344 5.625 16.406 1 66 116 GLN A C 1
ATOM 885 O O . GLN A 1 116 ? -22.688 6.355 17.156 1 66 116 GLN A O 1
ATOM 890 N N . ILE A 1 117 ? -23.906 4.543 16.828 1 63.47 117 ILE A N 1
ATOM 891 C CA . ILE A 1 117 ? -23.641 3.975 18.141 1 63.47 117 ILE A CA 1
ATOM 892 C C . ILE A 1 117 ? -22.156 3.645 18.266 1 63.47 117 ILE A C 1
ATOM 894 O O . ILE A 1 117 ? -21.562 3.047 17.359 1 63.47 117 ILE A O 1
ATOM 898 N N . GLY A 1 118 ? -21.594 4.164 19.375 1 68.06 118 GLY A N 1
ATOM 899 C CA . GLY A 1 118 ? -20.203 3.842 19.625 1 68.06 118 GLY A CA 1
ATOM 900 C C . GLY A 1 118 ? -19.234 4.734 18.859 1 68.06 118 GLY A C 1
ATOM 901 O O . GLY A 1 118 ? -18.156 4.293 18.453 1 68.06 118 GLY A O 1
ATOM 902 N N . SER A 1 119 ? -19.734 5.84 18.578 1 75.94 119 SER A N 1
ATOM 903 C CA . SER A 1 119 ? -18.844 6.777 17.906 1 75.94 119 SER A CA 1
ATOM 904 C C . SER A 1 119 ? -17.578 7.016 18.719 1 75.94 119 SER A C 1
ATOM 906 O O . SER A 1 119 ? -17.641 7.16 19.938 1 75.94 119 SER A O 1
ATOM 908 N N . ASP A 1 120 ? -16.469 6.855 18 1 83.31 120 ASP A N 1
ATOM 909 C CA . ASP A 1 120 ? -15.164 7.012 18.656 1 83.31 120 ASP A CA 1
ATOM 910 C C . ASP A 1 120 ? -14.758 8.484 18.719 1 83.31 120 ASP A C 1
ATOM 912 O O . ASP A 1 120 ? -13.789 8.836 19.406 1 83.31 120 ASP A O 1
ATOM 916 N N . GLY A 1 121 ? -15.5 9.383 18.141 1 85.88 121 GLY A N 1
ATOM 917 C CA . GLY A 1 121 ? -15.141 10.781 17.969 1 85.88 121 GLY A CA 1
ATOM 918 C C . GLY A 1 121 ? -14.898 11.492 19.281 1 85.88 121 GLY A C 1
ATOM 919 O O . GLY A 1 121 ? -13.812 12.023 19.516 1 85.88 121 GLY A O 1
ATOM 920 N N . PRO A 1 122 ? -15.867 11.43 20.141 1 83.12 122 PRO A N 1
ATOM 921 C CA . PRO A 1 122 ? -15.719 12.133 21.422 1 83.12 122 PRO A CA 1
ATOM 922 C C . PRO A 1 122 ? -14.523 11.648 22.234 1 83.12 122 PRO A C 1
ATOM 924 O O . PRO A 1 122 ? -13.766 12.461 22.781 1 83.12 122 PRO A O 1
ATOM 927 N N . THR A 1 123 ? -14.312 10.359 22.312 1 84.81 123 THR A N 1
ATOM 928 C CA . THR A 1 123 ? -13.203 9.805 23.078 1 84.81 123 THR A CA 1
ATOM 929 C C . THR A 1 123 ? -11.867 10.195 22.453 1 84.81 123 THR A C 1
ATOM 931 O O . THR A 1 123 ? -10.93 10.57 23.156 1 84.81 123 THR A O 1
ATOM 934 N N . ASN A 1 124 ? -11.797 10.109 21.141 1 91.44 124 ASN A N 1
ATOM 935 C CA . ASN A 1 124 ? -10.586 10.523 20.438 1 91.44 124 ASN A CA 1
ATOM 936 C C . ASN A 1 124 ? -10.258 11.984 20.719 1 91.44 124 ASN A C 1
ATOM 938 O O . ASN A 1 124 ? -9.094 12.328 20.953 1 91.44 124 ASN A O 1
ATOM 942 N N . LEU A 1 125 ? -11.266 12.773 20.688 1 89.56 125 LEU A N 1
ATOM 943 C CA . LEU A 1 125 ? -11.078 14.203 20.891 1 89.56 125 LEU A CA 1
ATOM 944 C C . LEU A 1 125 ? -10.57 14.484 22.312 1 89.56 125 LEU A C 1
ATOM 946 O O . LEU A 1 125 ? -9.609 15.234 22.484 1 89.56 125 LEU A O 1
ATOM 950 N N . VAL A 1 126 ? -11.18 13.922 23.297 1 87.5 126 VAL A N 1
ATOM 951 C CA . VAL A 1 126 ? -10.781 14.125 24.688 1 87.5 126 VAL A CA 1
ATOM 952 C C . VAL A 1 126 ? -9.336 13.664 24.891 1 87.5 126 VAL A C 1
ATOM 954 O O . VAL A 1 126 ? -8.539 14.352 25.516 1 87.5 126 VAL A O 1
ATOM 957 N N . ASN A 1 127 ? -9.008 12.57 24.328 1 92.25 127 ASN A N 1
ATOM 958 C CA . ASN A 1 127 ? -7.652 12.039 24.453 1 92.25 127 ASN A CA 1
ATOM 959 C C . ASN A 1 127 ? -6.637 12.922 23.719 1 92.25 127 ASN A C 1
ATOM 961 O O . ASN A 1 127 ? -5.508 13.086 24.188 1 92.25 127 ASN A O 1
ATOM 965 N N . ALA A 1 128 ? -7.078 13.445 22.625 1 94.69 128 ALA A N 1
ATOM 966 C CA . ALA A 1 128 ? -6.199 14.375 21.906 1 94.69 128 ALA A CA 1
ATOM 967 C C . ALA A 1 128 ? -5.938 15.625 22.734 1 94.69 128 ALA A C 1
ATOM 969 O O . ALA A 1 128 ? -4.805 16.109 22.781 1 94.69 128 ALA A O 1
ATOM 970 N N . ILE A 1 129 ? -6.93 16.141 23.391 1 91.81 129 ILE A N 1
ATOM 971 C CA . ILE A 1 129 ? -6.801 17.312 24.234 1 91.81 129 ILE A CA 1
ATOM 972 C C . ILE A 1 129 ? -5.887 17.016 25.422 1 91.81 129 ILE A C 1
ATOM 974 O O . ILE A 1 129 ? -4.988 17.797 25.734 1 91.81 129 ILE A O 1
ATOM 978 N N . ARG A 1 130 ? -6.082 15.891 26.031 1 91.75 130 ARG A N 1
ATOM 979 C CA . ARG A 1 130 ? -5.23 15.477 27.141 1 91.75 130 ARG A CA 1
ATOM 980 C C . ARG A 1 130 ? -3.775 15.359 26.703 1 91.75 130 ARG A C 1
ATOM 982 O O . ARG A 1 130 ? -2.867 15.75 27.438 1 91.75 130 ARG A O 1
ATOM 989 N N . THR A 1 131 ? -3.6 14.867 25.531 1 95.62 131 THR A N 1
ATOM 990 C CA . THR A 1 131 ? -2.254 14.734 24.984 1 95.62 131 THR A CA 1
ATOM 991 C C . THR A 1 131 ? -1.631 16.109 24.734 1 95.62 131 THR A C 1
ATOM 993 O O . THR A 1 131 ? -0.493 16.359 25.125 1 95.62 131 THR A O 1
ATOM 996 N N . ALA A 1 132 ? -2.387 16.953 24.141 1 95.5 132 ALA A N 1
ATOM 997 C CA . ALA A 1 132 ? -1.9 18.297 23.828 1 95.5 132 ALA A CA 1
ATOM 998 C C . ALA A 1 132 ? -1.586 19.078 25.094 1 95.5 132 ALA A C 1
ATOM 1000 O O . ALA A 1 132 ? -0.715 19.938 25.109 1 95.5 132 ALA A O 1
ATOM 1001 N N . ALA A 1 133 ? -2.26 18.75 26.172 1 93 133 ALA A N 1
ATOM 1002 C CA . ALA A 1 133 ? -2.084 19.438 27.453 1 93 133 ALA A CA 1
ATOM 1003 C C . ALA A 1 133 ? -0.934 18.844 28.25 1 93 133 ALA A C 1
ATOM 1005 O O . ALA A 1 133 ? -0.496 19.406 29.25 1 93 133 ALA A O 1
ATOM 1006 N N . SER A 1 134 ? -0.476 17.766 27.812 1 92.81 134 SER A N 1
ATOM 1007 C CA . SER A 1 134 ? 0.56 17.047 28.547 1 92.81 134 SER A CA 1
ATOM 1008 C C . SER A 1 134 ? 1.935 17.656 28.312 1 92.81 134 SER A C 1
ATOM 1010 O O . SER A 1 134 ? 2.35 17.844 27.172 1 92.81 134 SER A O 1
ATOM 1012 N N . PRO A 1 135 ? 2.668 17.906 29.375 1 90.56 135 PRO A N 1
ATOM 1013 C CA . PRO A 1 135 ? 4.035 18.391 29.203 1 90.56 135 PRO A CA 1
ATOM 1014 C C . PRO A 1 135 ? 4.922 17.406 28.438 1 90.56 135 PRO A C 1
ATOM 1016 O O . PRO A 1 135 ? 5.848 17.828 27.734 1 90.56 135 PRO A O 1
ATOM 1019 N N . GLY A 1 136 ? 4.602 16.172 28.547 1 93.06 136 GLY A N 1
ATOM 1020 C CA . GLY A 1 136 ? 5.391 15.141 27.891 1 93.06 136 GLY A CA 1
ATOM 1021 C C . GLY A 1 136 ? 5.234 15.133 26.391 1 93.06 136 GLY A C 1
ATOM 1022 O O . GLY A 1 136 ? 6.027 14.508 25.672 1 93.06 136 GLY A O 1
ATOM 1023 N N . ALA A 1 137 ? 4.254 15.82 25.891 1 94.62 137 ALA A N 1
ATOM 1024 C CA . ALA A 1 137 ? 3.979 15.82 24.453 1 94.62 137 ALA A CA 1
ATOM 1025 C C . ALA A 1 137 ? 4.844 16.844 23.734 1 94.62 137 ALA A C 1
ATOM 1027 O O . ALA A 1 137 ? 4.973 16.812 22.5 1 94.62 137 ALA A O 1
ATOM 1028 N N . ALA A 1 138 ? 5.383 17.781 24.5 1 93.25 138 ALA A N 1
ATOM 1029 C CA . ALA A 1 138 ? 6.207 18.828 23.906 1 93.25 138 ALA A CA 1
ATOM 1030 C C . ALA A 1 138 ? 7.477 18.234 23.297 1 93.25 138 ALA A C 1
ATOM 1032 O O . ALA A 1 138 ? 8.102 17.359 23.875 1 93.25 138 ALA A O 1
ATOM 1033 N N . GLY A 1 139 ? 7.828 18.719 22.141 1 92.38 139 GLY A N 1
ATOM 1034 C CA . GLY A 1 139 ? 9.078 18.328 21.516 1 92.38 139 GLY A CA 1
ATOM 1035 C C . GLY A 1 139 ? 9.008 16.984 20.828 1 92.38 139 GLY A C 1
ATOM 1036 O O . GLY A 1 139 ? 10.039 16.391 20.5 1 92.38 139 GLY A O 1
ATOM 1037 N N . LYS A 1 140 ? 7.836 16.516 20.609 1 93.12 140 LYS A N 1
ATOM 1038 C CA . LYS A 1 140 ? 7.711 15.188 20.016 1 93.12 140 LYS A CA 1
ATOM 1039 C C . LYS A 1 140 ? 7.137 15.266 18.594 1 93.12 140 LYS A C 1
ATOM 1041 O O . LYS A 1 140 ? 6.676 14.266 18.047 1 93.12 140 LYS A O 1
ATOM 1046 N N . GLY A 1 141 ? 7.191 16.469 18 1 93.12 141 GLY A N 1
ATOM 1047 C CA . GLY A 1 141 ? 6.633 16.656 16.672 1 93.12 141 GLY A CA 1
ATOM 1048 C C . GLY A 1 141 ? 5.113 16.609 16.656 1 93.12 141 GLY A C 1
ATOM 1049 O O . GLY A 1 141 ? 4.473 16.766 17.703 1 93.12 141 GLY A O 1
ATOM 1050 N N . VAL A 1 142 ? 4.578 16.453 15.523 1 97.25 142 VAL A N 1
ATOM 1051 C CA . VAL A 1 142 ? 3.129 16.359 15.375 1 97.25 142 VAL A CA 1
ATOM 1052 C C . VAL A 1 142 ? 2.666 14.945 15.719 1 97.25 142 VAL A C 1
ATOM 1054 O O . VAL A 1 142 ? 3.299 13.961 15.328 1 97.25 142 VAL A O 1
ATOM 1057 N N . LEU A 1 143 ? 1.619 14.883 16.484 1 97.56 143 LEU A N 1
ATOM 1058 C CA . LEU A 1 143 ? 1.125 13.609 16.984 1 97.56 143 LEU A CA 1
ATOM 1059 C C . LEU A 1 143 ? -0.274 13.32 16.453 1 97.56 143 LEU A C 1
ATOM 1061 O O . LEU A 1 143 ? -1.001 14.234 16.078 1 97.56 143 LEU A O 1
ATOM 1065 N N . VAL A 1 144 ? -0.606 12.031 16.391 1 98.25 144 VAL A N 1
ATOM 1066 C CA . VAL A 1 144 ? -1.936 11.555 16.016 1 98.25 144 VAL A CA 1
ATOM 1067 C C . VAL A 1 144 ? -2.486 10.648 17.109 1 98.25 144 VAL A C 1
ATOM 1069 O O . VAL A 1 144 ? -1.806 9.727 17.562 1 98.25 144 VAL A O 1
ATOM 1072 N N . VAL A 1 145 ? -3.699 10.945 17.516 1 97.31 145 VAL A N 1
ATOM 1073 C CA . VAL A 1 145 ? -4.281 10.188 18.609 1 97.31 145 VAL A CA 1
ATOM 1074 C C . VAL A 1 145 ? -5.574 9.516 18.156 1 97.31 145 VAL A C 1
ATOM 1076 O O . VAL A 1 145 ? -6.508 10.188 17.703 1 97.31 145 VAL A O 1
ATOM 1079 N N . PHE A 1 146 ? -5.59 8.266 18.25 1 95.38 146 PHE A N 1
ATOM 1080 C CA . PHE A 1 146 ? -6.766 7.434 18.016 1 95.38 146 PHE A CA 1
ATOM 1081 C C . PHE A 1 146 ? -6.793 6.25 18.969 1 95.38 146 PHE A C 1
ATOM 1083 O O . PHE A 1 146 ? -5.754 5.652 19.266 1 95.38 146 PHE A O 1
ATOM 1090 N N . GLN A 1 147 ? -7.918 5.883 19.484 1 93.62 147 GLN A N 1
ATOM 1091 C CA . GLN A 1 147 ? -8.125 4.703 20.328 1 93.62 147 GLN A CA 1
ATOM 1092 C C . GLN A 1 147 ? -7.074 4.621 21.422 1 93.62 147 GLN A C 1
ATOM 1094 O O . GLN A 1 147 ? -6.395 3.6 21.578 1 93.62 147 GLN A O 1
ATOM 1099 N N . ASP A 1 148 ? -6.832 5.637 22.047 1 93.75 148 ASP A N 1
ATOM 1100 C CA . ASP A 1 148 ? -6.004 5.773 23.25 1 93.75 148 ASP A CA 1
ATOM 1101 C C . ASP A 1 148 ? -4.523 5.625 22.906 1 93.75 148 ASP A C 1
ATOM 1103 O O . ASP A 1 148 ? -3.678 5.543 23.797 1 93.75 148 ASP A O 1
ATOM 1107 N N . GLU A 1 149 ? -4.207 5.523 21.609 1 96.5 149 GLU A N 1
ATOM 1108 C CA . GLU A 1 149 ? -2.814 5.426 21.188 1 96.5 149 GLU A CA 1
ATOM 1109 C C . GLU A 1 149 ? -2.307 6.762 20.656 1 96.5 149 GLU A C 1
ATOM 1111 O O . GLU A 1 149 ? -3.035 7.473 19.953 1 96.5 149 GLU A O 1
ATOM 1116 N N . VAL A 1 150 ? -1.09 7.098 21.016 1 97 150 VAL A N 1
ATOM 1117 C CA . VAL A 1 150 ? -0.424 8.289 20.5 1 97 150 VAL A CA 1
ATOM 1118 C C . VAL A 1 150 ? 0.652 7.891 19.484 1 97 150 VAL A C 1
ATOM 1120 O O . VAL A 1 150 ? 1.588 7.164 19.828 1 97 150 VAL A O 1
ATOM 1123 N N . HIS A 1 151 ? 0.53 8.414 18.281 1 96.94 151 HIS A N 1
ATOM 1124 C CA . HIS A 1 151 ? 1.452 8.07 17.203 1 96.94 151 HIS A CA 1
ATOM 1125 C C . HIS A 1 151 ? 2.205 9.297 16.703 1 96.94 151 HIS A C 1
ATOM 1127 O O . HIS A 1 151 ? 1.671 10.406 16.734 1 96.94 151 HIS A O 1
ATOM 1133 N N . ALA A 1 152 ? 3.471 9.047 16.312 1 95.69 152 ALA A N 1
ATOM 1134 C CA . ALA A 1 152 ? 4.199 10.086 15.578 1 95.69 152 ALA A CA 1
ATOM 1135 C C . ALA A 1 152 ? 3.672 10.234 14.156 1 95.69 152 ALA A C 1
ATOM 1137 O O . ALA A 1 152 ? 3.422 9.234 13.477 1 95.69 152 ALA A O 1
ATOM 1138 N N . ALA A 1 153 ? 3.535 11.453 13.688 1 96.56 153 ALA A N 1
ATOM 1139 C CA . ALA A 1 153 ? 3.02 11.758 12.352 1 96.56 153 ALA A CA 1
ATOM 1140 C C . ALA A 1 153 ? 3.826 11.031 11.273 1 96.56 153 ALA A C 1
ATOM 1142 O O . ALA A 1 153 ? 3.266 10.562 10.281 1 96.56 153 ALA A O 1
ATOM 1143 N N . ARG A 1 154 ? 5.09 10.867 11.43 1 93.75 154 ARG A N 1
ATOM 1144 C CA . ARG A 1 154 ? 5.98 10.305 10.422 1 93.75 154 ARG A CA 1
ATOM 1145 C C . ARG A 1 154 ? 5.727 8.812 10.242 1 93.75 154 ARG A C 1
ATOM 1147 O O . ARG A 1 154 ? 5.961 8.258 9.172 1 93.75 154 ARG A O 1
ATOM 1154 N N . TYR A 1 155 ? 5.129 8.195 11.305 1 93.75 155 TYR A N 1
ATOM 1155 C CA . TYR A 1 155 ? 5.09 6.738 11.258 1 93.75 155 TYR A CA 1
ATOM 1156 C C . TYR A 1 155 ? 3.656 6.238 11.133 1 93.75 155 TYR A C 1
ATOM 1158 O O . TYR A 1 155 ? 3.426 5.078 10.781 1 93.75 155 TYR A O 1
ATOM 1166 N N . VAL A 1 156 ? 2.693 7.016 11.406 1 96.56 156 VAL A N 1
ATOM 1167 C CA . VAL A 1 156 ? 1.308 6.574 11.508 1 96.56 156 VAL A CA 1
ATOM 1168 C C . VAL A 1 156 ? 0.705 6.426 10.117 1 96.56 156 VAL A C 1
ATOM 1170 O O . VAL A 1 156 ? 1.018 7.207 9.211 1 96.56 156 VAL A O 1
ATOM 1173 N N . THR A 1 157 ? -0.072 5.426 9.883 1 96.06 157 THR A N 1
ATOM 1174 C CA . THR A 1 157 ? -0.809 5.211 8.641 1 96.06 157 THR A CA 1
ATOM 1175 C C . THR A 1 157 ? -2.184 4.613 8.93 1 96.06 157 THR A C 1
ATOM 1177 O O . THR A 1 157 ? -2.365 3.9 9.914 1 96.06 157 THR A O 1
ATOM 1180 N N . LYS A 1 158 ? -3.168 5.023 8.109 1 95.38 158 LYS A N 1
ATOM 1181 C CA . LYS A 1 158 ? -4.48 4.383 8.156 1 95.38 158 LYS A CA 1
ATOM 1182 C C . LYS A 1 158 ? -4.434 2.988 7.539 1 95.38 158 LYS A C 1
ATOM 1184 O O . LYS A 1 158 ? -4.152 2.838 6.348 1 95.38 158 LYS A O 1
ATOM 1189 N N . THR A 1 159 ? -4.801 1.934 8.328 1 93.19 159 THR A N 1
ATOM 1190 C CA . THR A 1 159 ? -4.543 0.568 7.887 1 93.19 159 THR A CA 1
ATOM 1191 C C . THR A 1 159 ? -5.855 -0.171 7.633 1 93.19 159 THR A C 1
ATOM 1193 O O . THR A 1 159 ? -5.852 -1.315 7.176 1 93.19 159 THR A O 1
ATOM 1196 N N . HIS A 1 160 ? -6.891 0.42 7.977 1 92.62 160 HIS A N 1
ATOM 1197 C CA . HIS A 1 160 ? -8.203 -0.191 7.797 1 92.62 160 HIS A CA 1
ATOM 1198 C C . HIS A 1 160 ? -9.242 0.851 7.41 1 92.62 160 HIS A C 1
ATOM 1200 O O . HIS A 1 160 ? -9.211 1.983 7.895 1 92.62 160 HIS A O 1
ATOM 1206 N N . THR A 1 161 ? -10.234 0.425 6.66 1 89.69 161 THR A N 1
ATOM 1207 C CA . THR A 1 161 ? -11.172 1.379 6.082 1 89.69 161 THR A CA 1
ATOM 1208 C C . THR A 1 161 ? -12.211 1.804 7.113 1 89.69 161 THR A C 1
ATOM 1210 O O . THR A 1 161 ? -12.758 2.908 7.039 1 89.69 161 THR A O 1
ATOM 1213 N N . SER A 1 162 ? -12.477 0.826 8.109 1 87 162 SER A N 1
ATOM 1214 C CA . SER A 1 162 ? -13.633 1.123 8.945 1 87 162 SER A CA 1
ATOM 1215 C C . SER A 1 162 ? -13.367 0.768 10.406 1 87 162 SER A C 1
ATOM 1217 O O . SER A 1 162 ? -14.117 1.166 11.297 1 87 162 SER A O 1
ATOM 1219 N N . SER A 1 163 ? -12.281 0.04 10.633 1 86.88 163 SER A N 1
ATOM 1220 C CA . SER A 1 163 ? -11.992 -0.357 12.008 1 86.88 163 SER A CA 1
ATOM 1221 C C . SER A 1 163 ? -11.656 0.853 12.875 1 86.88 163 SER A C 1
ATOM 1223 O O . SER A 1 163 ? -11 1.79 12.414 1 86.88 163 SER A O 1
ATOM 1225 N N . LEU A 1 164 ? -12.039 0.799 14.156 1 87 164 LEU A N 1
ATOM 1226 C CA . LEU A 1 164 ? -11.711 1.884 15.07 1 87 164 LEU A CA 1
ATOM 1227 C C . LEU A 1 164 ? -10.203 1.938 15.336 1 87 164 LEU A C 1
ATOM 1229 O O . LEU A 1 164 ? -9.664 3.002 15.641 1 87 164 LEU A O 1
ATOM 1233 N N . SER A 1 165 ? -9.586 0.8 15.234 1 85.88 165 SER A N 1
ATOM 1234 C CA . SER A 1 165 ? -8.141 0.704 15.422 1 85.88 165 SER A CA 1
ATOM 1235 C C . SER A 1 165 ? -7.402 0.774 14.086 1 85.88 165 SER A C 1
ATOM 1237 O O . SER A 1 165 ? -6.5 -0.023 13.828 1 85.88 165 SER A O 1
ATOM 1239 N N . SER A 1 166 ? -7.719 1.727 13.32 1 89.56 166 SER A N 1
ATOM 1240 C CA . SER A 1 166 ? -7.227 1.778 11.945 1 89.56 166 SER A CA 1
ATOM 1241 C C . SER A 1 166 ? -5.871 2.477 11.875 1 89.56 166 SER A C 1
ATOM 1243 O O . SER A 1 166 ? -5.051 2.164 11.008 1 89.56 166 SER A O 1
ATOM 1245 N N . PHE A 1 167 ? -5.648 3.467 12.742 1 94.75 167 PHE A N 1
ATOM 1246 C CA . PHE A 1 167 ? -4.383 4.188 12.688 1 94.75 167 PHE A CA 1
ATOM 1247 C C . PHE A 1 167 ? -3.307 3.453 13.477 1 94.75 167 PHE A C 1
ATOM 1249 O O . PHE A 1 167 ? -3.434 3.271 14.688 1 94.75 167 PHE A O 1
ATOM 1256 N N . LYS A 1 168 ? -2.254 3.029 12.742 1 93.88 168 LYS A N 1
ATOM 1257 C CA . LYS A 1 168 ? -1.146 2.264 13.305 1 93.88 168 LYS A CA 1
ATOM 1258 C C . LYS A 1 168 ? 0.198 2.803 12.828 1 93.88 168 LYS A C 1
ATOM 1260 O O . LYS A 1 168 ? 0.27 3.479 11.797 1 93.88 168 LYS A O 1
ATOM 1265 N N . SER A 1 169 ? 1.183 2.578 13.648 1 93.56 169 SER A N 1
ATOM 1266 C CA . SER A 1 169 ? 2.582 2.699 13.258 1 93.56 169 SER A CA 1
ATOM 1267 C C . SER A 1 169 ? 3.238 1.331 13.117 1 93.56 169 SER A C 1
ATOM 1269 O O . SER A 1 169 ? 3.902 0.856 14.039 1 93.56 169 SER A O 1
ATOM 1271 N N . PRO A 1 170 ? 3.088 0.697 11.977 1 86.56 170 PRO A N 1
ATOM 1272 C CA . PRO A 1 170 ? 3.4 -0.727 11.836 1 86.56 170 PRO A CA 1
ATOM 1273 C C . PRO A 1 170 ? 4.832 -1.062 12.242 1 86.56 170 PRO A C 1
ATOM 1275 O O . PRO A 1 170 ? 5.078 -2.104 12.859 1 86.56 170 PRO A O 1
ATOM 1278 N N . GLU A 1 171 ? 5.805 -0.298 11.977 1 83.5 171 GLU A N 1
ATOM 1279 C CA . GLU A 1 171 ? 7.203 -0.62 12.25 1 83.5 171 GLU A CA 1
ATOM 1280 C C . GLU A 1 171 ? 7.605 -0.174 13.656 1 83.5 171 GLU A C 1
ATOM 1282 O O . GLU A 1 171 ? 8.383 -0.853 14.328 1 83.5 171 GLU A O 1
ATOM 1287 N N . PHE A 1 172 ? 6.961 0.882 14.109 1 86.69 172 PHE A N 1
ATOM 1288 C CA . PHE A 1 172 ? 7.539 1.512 15.297 1 86.69 172 PHE A CA 1
ATOM 1289 C C . PHE A 1 172 ? 6.547 1.5 16.453 1 86.69 172 PHE A C 1
ATOM 1291 O O . PHE A 1 172 ? 6.922 1.744 17.594 1 86.69 172 PHE A O 1
ATOM 1298 N N . GLY A 1 173 ? 5.309 1.149 16.125 1 89.75 173 GLY A N 1
ATOM 1299 C CA . GLY A 1 173 ? 4.289 1.172 17.156 1 89.75 173 GLY A CA 1
ATOM 1300 C C . GLY A 1 173 ? 3.961 2.572 17.641 1 89.75 173 GLY A C 1
ATOM 1301 O O . GLY A 1 173 ? 4.562 3.549 17.188 1 89.75 173 GLY A O 1
ATOM 1302 N N . PRO A 1 174 ? 2.941 2.691 18.5 1 94.56 174 PRO A N 1
ATOM 1303 C CA . PRO A 1 174 ? 2.648 3.986 19.125 1 94.56 174 PRO A CA 1
ATOM 1304 C C . PRO A 1 174 ? 3.764 4.461 20.047 1 94.56 174 PRO A C 1
ATOM 1306 O O . PRO A 1 174 ? 4.461 3.643 20.656 1 94.56 174 PRO A O 1
ATOM 1309 N N . ILE A 1 175 ? 3.928 5.742 20.188 1 94.25 175 ILE A N 1
ATOM 1310 C CA . ILE A 1 175 ? 4.98 6.258 21.047 1 94.25 175 ILE A CA 1
ATOM 1311 C C . ILE A 1 175 ? 4.438 6.461 22.453 1 94.25 175 ILE A C 1
ATOM 1313 O O . ILE A 1 175 ? 5.199 6.707 23.391 1 94.25 175 ILE A O 1
ATOM 1317 N N . GLY A 1 176 ? 3.109 6.367 22.641 1 94 176 GLY A N 1
ATOM 1318 C CA . GLY A 1 176 ? 2.469 6.523 23.938 1 94 176 GLY A CA 1
ATOM 1319 C C . GLY A 1 176 ? 1.004 6.125 23.938 1 94 176 GLY A C 1
ATOM 1320 O O . GLY A 1 176 ? 0.494 5.633 22.922 1 94 176 GLY A O 1
ATOM 1321 N N . TYR A 1 177 ? 0.434 6.312 25.125 1 94.75 177 TYR A N 1
ATOM 1322 C CA . TYR A 1 177 ? -0.971 5.984 25.344 1 94.75 177 TYR A CA 1
ATOM 1323 C C . TYR A 1 177 ? -1.632 7.004 26.266 1 94.75 177 TYR A C 1
ATOM 1325 O O . TYR A 1 177 ? -0.952 7.688 27.031 1 94.75 177 TYR A O 1
ATOM 1333 N N . VAL A 1 178 ? -2.9 7.125 26.062 1 92.81 178 VAL A N 1
ATOM 1334 C CA . VAL A 1 178 ? -3.684 7.852 27.062 1 92.81 178 VAL A CA 1
ATOM 1335 C C . VAL A 1 178 ? -4.312 6.867 28.047 1 92.81 178 VAL A C 1
ATOM 1337 O O . VAL A 1 178 ? -5.16 6.055 27.656 1 92.81 178 VAL A O 1
ATOM 1340 N N . GLU A 1 179 ? -3.777 6.918 29.25 1 88.75 179 GLU A N 1
ATOM 1341 C CA . GLU A 1 179 ? -4.234 6.039 30.312 1 88.75 179 GLU A CA 1
ATOM 1342 C C . GLU A 1 179 ? -4.59 6.84 31.562 1 88.75 179 GLU A C 1
ATOM 1344 O O . GLU A 1 179 ? -3.883 7.781 31.938 1 88.75 179 GLU A O 1
ATOM 1349 N N . LYS A 1 180 ? -5.672 6.422 32.219 1 82.19 180 LYS A N 1
ATOM 1350 C CA . LYS A 1 180 ? -6.113 7.074 33.438 1 82.19 180 LYS A CA 1
ATOM 1351 C C . LYS A 1 180 ? -6.152 8.594 33.25 1 82.19 180 LYS A C 1
ATOM 1353 O O . LYS A 1 180 ? -5.605 9.328 34.094 1 82.19 180 LYS A O 1
ATOM 1358 N N . LEU A 1 181 ? -6.559 8.992 32.156 1 80.12 181 LEU A N 1
ATOM 1359 C CA . LEU A 1 181 ? -6.852 10.383 31.844 1 80.12 181 LEU A CA 1
ATOM 1360 C C . LEU A 1 181 ? -5.562 11.172 31.641 1 80.12 181 LEU A C 1
ATOM 1362 O O . LEU A 1 181 ? -5.562 12.406 31.719 1 80.12 181 LEU A O 1
ATOM 1366 N N . GLN A 1 182 ? -4.488 10.383 31.359 1 87.5 182 GLN A N 1
ATOM 1367 C CA . GLN A 1 182 ? -3.213 11.047 31.125 1 87.5 182 GLN A CA 1
ATOM 1368 C C . GLN A 1 182 ? -2.479 10.422 29.938 1 87.5 182 GLN A C 1
ATOM 1370 O O . GLN A 1 182 ? -2.49 9.203 29.766 1 87.5 182 GLN A O 1
ATOM 1375 N N . ALA A 1 183 ? -1.839 11.336 29.219 1 93 183 ALA A N 1
ATOM 1376 C CA . ALA A 1 183 ? -0.97 10.828 28.156 1 93 183 ALA A CA 1
ATOM 1377 C C . ALA A 1 183 ? 0.365 10.352 28.719 1 93 183 ALA A C 1
ATOM 1379 O O . ALA A 1 183 ? 1.025 11.086 29.469 1 93 183 ALA A O 1
ATOM 1380 N N . VAL A 1 184 ? 0.726 9.164 28.469 1 93 184 VAL A N 1
ATOM 1381 C CA . VAL A 1 184 ? 1.988 8.57 28.906 1 93 184 VAL A CA 1
ATOM 1382 C C . VAL A 1 184 ? 2.812 8.18 27.672 1 93 184 VAL A C 1
ATOM 1384 O O . VAL A 1 184 ? 2.305 7.531 26.75 1 93 184 VAL A O 1
ATOM 1387 N N . PHE A 1 185 ? 4.066 8.633 27.688 1 93.19 185 PHE A N 1
ATOM 1388 C CA . PHE A 1 185 ? 4.938 8.383 26.547 1 93.19 185 PHE A CA 1
ATOM 1389 C C . PHE A 1 185 ? 6.035 7.391 26.906 1 93.19 185 PHE A C 1
ATOM 1391 O O . PHE A 1 185 ? 6.602 7.457 28 1 93.19 185 PHE A O 1
ATOM 1398 N N . HIS A 1 186 ? 6.273 6.535 26.047 1 87.5 186 HIS A N 1
ATOM 1399 C CA . HIS A 1 186 ? 7.285 5.52 26.297 1 87.5 186 HIS A CA 1
ATOM 1400 C C . HIS A 1 186 ? 8.516 5.742 25.422 1 87.5 186 HIS A C 1
ATOM 1402 O O . HIS A 1 186 ? 9.586 5.203 25.703 1 87.5 186 HIS A O 1
ATOM 1408 N N . TYR A 1 187 ? 8.344 6.453 24.375 1 81.44 187 TYR A N 1
ATOM 1409 C CA . TYR A 1 187 ? 9.43 6.719 23.438 1 81.44 187 TYR A CA 1
ATOM 1410 C C . TYR A 1 187 ? 9.43 8.172 22.984 1 81.44 187 TYR A C 1
ATOM 1412 O O . TYR A 1 187 ? 8.391 8.836 23.016 1 81.44 187 TYR A O 1
ATOM 1420 N N . LYS A 1 188 ? 10.602 8.711 22.828 1 79.5 188 LYS A N 1
ATOM 1421 C CA . LYS A 1 188 ? 10.75 9.977 22.125 1 79.5 188 LYS A CA 1
ATOM 1422 C C . LYS A 1 188 ? 11.203 9.758 20.688 1 79.5 188 LYS A C 1
ATOM 1424 O O . LYS A 1 188 ? 12.25 9.148 20.453 1 79.5 188 LYS A O 1
ATOM 1429 N N . PRO A 1 189 ? 10.305 10.164 19.828 1 75.44 189 PRO A N 1
ATOM 1430 C CA . PRO A 1 189 ? 10.758 10.016 18.438 1 75.44 189 PRO A CA 1
ATOM 1431 C C . PRO A 1 189 ? 11.977 10.875 18.125 1 75.44 189 PRO A C 1
ATOM 1433 O O . PRO A 1 189 ? 12.289 11.805 18.875 1 75.44 189 PRO A O 1
ATOM 1436 N N . ARG A 1 190 ? 12.656 10.492 17.094 1 72.12 190 ARG A N 1
ATOM 1437 C CA . ARG A 1 190 ? 13.719 11.352 16.594 1 72.12 190 ARG A CA 1
ATOM 1438 C C . ARG A 1 190 ? 13.195 12.758 16.297 1 72.12 190 ARG A C 1
ATOM 1440 O O . ARG A 1 190 ? 12.016 12.93 15.969 1 72.12 190 ARG A O 1
ATOM 1447 N N . PRO A 1 191 ? 14.094 13.633 16.406 1 73.62 191 PRO A N 1
ATOM 1448 C CA . PRO A 1 191 ? 13.625 14.992 16.125 1 73.62 191 PRO A CA 1
ATOM 1449 C C . PRO A 1 191 ? 13.07 15.148 14.703 1 73.62 191 PRO A C 1
ATOM 1451 O O . PRO A 1 191 ? 13.578 14.523 13.766 1 73.62 191 PRO A O 1
ATOM 1454 N N . GLN A 1 192 ? 12.133 15.922 14.641 1 73.31 192 GLN A N 1
ATOM 1455 C CA . GLN A 1 192 ? 11.5 16.219 13.359 1 73.31 192 GLN A CA 1
ATOM 1456 C C . GLN A 1 192 ? 12.453 16.969 12.43 1 73.31 192 GLN A C 1
ATOM 1458 O O . GLN A 1 192 ? 13.398 17.609 12.891 1 73.31 192 GLN A O 1
ATOM 1463 N N . GLU A 1 193 ? 12.164 16.719 11.25 1 79.69 193 GLU A N 1
ATOM 1464 C CA . GLU A 1 193 ? 12.797 17.578 10.258 1 79.69 193 GLU A CA 1
ATOM 1465 C C . GLU A 1 193 ? 12.078 18.922 10.156 1 79.69 193 GLU A C 1
ATOM 1467 O O . GLU A 1 193 ? 10.922 19.047 10.57 1 79.69 193 GLU A O 1
ATOM 1472 N N . ASP A 1 194 ? 12.773 19.969 9.992 1 82 194 ASP A N 1
ATOM 1473 C CA . ASP A 1 194 ? 12.203 21.312 9.922 1 82 194 ASP A CA 1
ATOM 1474 C C . ASP A 1 194 ? 12.602 22.016 8.625 1 82 194 ASP A C 1
ATOM 1476 O O . ASP A 1 194 ? 13.648 22.656 8.562 1 82 194 ASP A O 1
ATOM 1480 N N . TYR A 1 195 ? 11.641 21.859 7.621 1 87.62 195 TYR A N 1
ATOM 1481 C CA . TYR A 1 195 ? 11.859 22.578 6.367 1 87.62 195 TYR A CA 1
ATOM 1482 C C . TYR A 1 195 ? 10.953 23.797 6.27 1 87.62 195 TYR A C 1
ATOM 1484 O O . TYR A 1 195 ? 9.805 23.766 6.73 1 87.62 195 TYR A O 1
ATOM 1492 N N . PRO A 1 196 ? 11.5 24.875 5.699 1 88.75 196 PRO A N 1
ATOM 1493 C CA . PRO A 1 196 ? 10.602 26 5.441 1 88.75 196 PRO A CA 1
ATOM 1494 C C . PRO A 1 196 ? 9.43 25.625 4.535 1 88.75 196 PRO A C 1
ATOM 1496 O O . PRO A 1 196 ? 9.594 24.828 3.6 1 88.75 196 PRO A O 1
ATOM 1499 N N . ALA A 1 197 ? 8.273 26.109 4.883 1 87.31 197 ALA A N 1
ATOM 1500 C CA . ALA A 1 197 ? 7.117 25.812 4.043 1 87.31 197 ALA A CA 1
ATOM 1501 C C . ALA A 1 197 ? 7.234 26.5 2.688 1 87.31 197 ALA A C 1
ATOM 1503 O O . ALA A 1 197 ? 7.465 27.719 2.621 1 87.31 197 ALA A O 1
ATOM 1504 N N . PRO A 1 198 ? 7.023 25.734 1.694 1 88.5 198 PRO A N 1
ATOM 1505 C CA . PRO A 1 198 ? 7.094 26.359 0.37 1 88.5 198 PRO A CA 1
ATOM 1506 C C . PRO A 1 198 ? 5.832 27.141 0.021 1 88.5 198 PRO A C 1
ATOM 1508 O O . PRO A 1 198 ? 4.773 26.906 0.607 1 88.5 198 PRO A O 1
ATOM 1511 N N . ALA A 1 199 ? 6.035 28.125 -0.857 1 87.5 199 ALA A N 1
ATOM 1512 C CA . ALA A 1 199 ? 4.871 28.844 -1.364 1 87.5 199 ALA A CA 1
ATOM 1513 C C . ALA A 1 199 ? 3.965 27.922 -2.172 1 87.5 199 ALA A C 1
ATOM 1515 O O . ALA A 1 199 ? 2.738 27.984 -2.062 1 87.5 199 ALA A O 1
ATOM 1516 N N . GLU A 1 200 ? 4.637 27.062 -2.939 1 92.31 200 GLU A N 1
ATOM 1517 C CA . GLU A 1 200 ? 3.928 26.078 -3.768 1 92.31 200 GLU A CA 1
ATOM 1518 C C . GLU A 1 200 ? 4.652 24.734 -3.783 1 92.31 200 GLU A C 1
ATOM 1520 O O . GLU A 1 200 ? 5.879 24.688 -3.922 1 92.31 200 GLU A O 1
ATOM 1525 N N . MET A 1 201 ? 3.852 23.734 -3.594 1 94.25 201 MET A N 1
ATOM 1526 C CA . MET A 1 201 ? 4.438 22.406 -3.666 1 94.25 201 MET A CA 1
ATOM 1527 C C . MET A 1 201 ? 4.828 22.047 -5.098 1 94.25 201 MET A C 1
ATOM 1529 O O . MET A 1 201 ? 4.098 22.375 -6.039 1 94.25 201 MET A O 1
ATOM 1533 N N . LYS A 1 202 ? 5.953 21.406 -5.234 1 95.5 202 LYS A N 1
ATOM 1534 C CA . LYS A 1 202 ? 6.402 20.984 -6.559 1 95.5 202 LYS A CA 1
ATOM 1535 C C . LYS A 1 202 ? 5.695 19.703 -7 1 95.5 202 LYS A C 1
ATOM 1537 O O . LYS A 1 202 ? 5.176 18.953 -6.168 1 95.5 202 LYS A O 1
ATOM 1542 N N . SER A 1 203 ? 5.645 19.516 -8.289 1 96.94 203 SER A N 1
ATOM 1543 C CA . SER A 1 203 ? 4.934 18.391 -8.859 1 96.94 203 SER A CA 1
ATOM 1544 C C . SER A 1 203 ? 5.719 17.094 -8.672 1 96.94 203 SER A C 1
ATOM 1546 O O . SER A 1 203 ? 6.773 16.906 -9.273 1 96.94 203 SER A O 1
ATOM 1548 N N . VAL A 1 204 ? 5.25 16.219 -7.812 1 98.25 204 VAL A N 1
ATOM 1549 C CA . VAL A 1 204 ? 5.82 14.891 -7.562 1 98.25 204 VAL A CA 1
ATOM 1550 C C . VAL A 1 204 ? 4.738 13.828 -7.691 1 98.25 204 VAL A C 1
ATOM 1552 O O . VAL A 1 204 ? 3.635 13.984 -7.164 1 98.25 204 VAL A O 1
ATOM 1555 N N . TYR A 1 205 ? 4.992 12.734 -8.43 1 98.31 205 TYR A N 1
ATOM 1556 C CA . TYR A 1 205 ? 4.031 11.656 -8.633 1 98.31 205 TYR A CA 1
ATOM 1557 C C . TYR A 1 205 ? 4.543 10.344 -8.055 1 98.31 205 TYR A C 1
ATOM 1559 O O . TYR A 1 205 ? 5.734 10.219 -7.746 1 98.31 205 TYR A O 1
ATOM 1567 N N . ILE A 1 206 ? 3.615 9.445 -7.844 1 98.12 206 ILE A N 1
ATOM 1568 C CA . ILE A 1 206 ? 3.914 8.117 -7.32 1 98.12 206 ILE A CA 1
ATOM 1569 C C . ILE A 1 206 ? 3.631 7.066 -8.391 1 98.12 206 ILE A C 1
ATOM 1571 O O . ILE A 1 206 ? 2.596 7.117 -9.062 1 98.12 206 ILE A O 1
ATOM 1575 N N . VAL A 1 207 ? 4.559 6.156 -8.578 1 97.88 207 VAL A N 1
ATOM 1576 C CA . VAL A 1 207 ? 4.352 4.98 -9.422 1 97.88 207 VAL A CA 1
ATOM 1577 C C . VAL A 1 207 ? 4.539 3.713 -8.586 1 97.88 207 VAL A C 1
ATOM 1579 O O . VAL A 1 207 ? 5.598 3.508 -7.984 1 97.88 207 VAL A O 1
ATOM 1582 N N . LYS A 1 208 ? 3.516 2.883 -8.523 1 97.25 208 LYS A N 1
ATOM 1583 C CA . LYS A 1 208 ? 3.598 1.598 -7.836 1 97.25 208 LYS A CA 1
ATOM 1584 C C . LYS A 1 208 ? 4.016 0.487 -8.797 1 97.25 208 LYS A C 1
ATOM 1586 O O . LYS A 1 208 ? 3.441 0.343 -9.875 1 97.25 208 LYS A O 1
ATOM 1591 N N . THR A 1 209 ? 4.961 -0.3 -8.375 1 97.31 209 THR A N 1
ATOM 1592 C CA . THR A 1 209 ? 5.465 -1.369 -9.227 1 97.31 209 THR A CA 1
ATOM 1593 C C . THR A 1 209 ? 4.594 -2.615 -9.102 1 97.31 209 THR A C 1
ATOM 1595 O O . THR A 1 209 ? 3.996 -2.861 -8.055 1 97.31 209 THR A O 1
ATOM 1598 N N . ALA A 1 210 ? 4.461 -3.365 -10.148 1 97.56 210 ALA A N 1
ATOM 1599 C CA . ALA A 1 210 ? 3.805 -4.668 -10.258 1 97.56 210 ALA A CA 1
ATOM 1600 C C . ALA A 1 210 ? 4.516 -5.559 -11.273 1 97.56 210 ALA A C 1
ATOM 1602 O O . ALA A 1 210 ? 5.34 -5.082 -12.055 1 97.56 210 ALA A O 1
ATOM 1603 N N . ILE A 1 211 ? 4.223 -6.777 -11.188 1 97.44 211 ILE A N 1
ATOM 1604 C CA . ILE A 1 211 ? 4.852 -7.742 -12.078 1 97.44 211 ILE A CA 1
ATOM 1605 C C . ILE A 1 211 ? 4.695 -7.277 -13.531 1 97.44 211 ILE A C 1
ATOM 1607 O O . ILE A 1 211 ? 3.637 -6.777 -13.914 1 97.44 211 ILE A O 1
ATOM 1611 N N . ASP A 1 212 ? 5.766 -7.289 -14.312 1 96.12 212 ASP A N 1
ATOM 1612 C CA . ASP A 1 212 ? 5.781 -7.09 -15.758 1 96.12 212 ASP A CA 1
ATOM 1613 C C . ASP A 1 212 ? 5.414 -5.652 -16.125 1 96.12 212 ASP A C 1
ATOM 1615 O O . ASP A 1 212 ? 4.895 -5.395 -17.203 1 96.12 212 ASP A O 1
ATOM 1619 N N . MET A 1 213 ? 5.605 -4.73 -15.188 1 95.88 213 MET A N 1
ATOM 1620 C CA . MET A 1 213 ? 5.352 -3.318 -15.453 1 95.88 213 MET A CA 1
ATOM 1621 C C . MET A 1 213 ? 6.469 -2.715 -16.297 1 95.88 213 MET A C 1
ATOM 1623 O O . MET A 1 213 ? 7.645 -3.029 -16.094 1 95.88 213 MET A O 1
ATOM 1627 N N . ASP A 1 214 ? 6.09 -1.755 -17.203 1 96.38 214 ASP A N 1
ATOM 1628 C CA . ASP A 1 214 ? 7.066 -1.123 -18.078 1 96.38 214 ASP A CA 1
ATOM 1629 C C . ASP A 1 214 ? 7.297 0.335 -17.688 1 96.38 214 ASP A C 1
ATOM 1631 O O . ASP A 1 214 ? 6.879 0.77 -16.609 1 96.38 214 ASP A O 1
ATOM 1635 N N . SER A 1 215 ? 7.965 1.08 -18.578 1 97.94 215 SER A N 1
ATOM 1636 C CA . SER A 1 215 ? 8.406 2.434 -18.281 1 97.94 215 SER A CA 1
ATOM 1637 C C . SER A 1 215 ? 7.395 3.471 -18.734 1 97.94 215 SER A C 1
ATOM 1639 O O . SER A 1 215 ? 7.598 4.672 -18.562 1 97.94 215 SER A O 1
ATOM 1641 N N . ALA A 1 216 ? 6.273 3.117 -19.234 1 97.06 216 ALA A N 1
ATOM 1642 C CA . ALA A 1 216 ? 5.367 4.027 -19.922 1 97.06 216 ALA A CA 1
ATOM 1643 C C . ALA A 1 216 ? 4.918 5.16 -19.016 1 97.06 216 ALA A C 1
ATOM 1645 O O . ALA A 1 216 ? 4.914 6.328 -19.406 1 97.06 216 ALA A O 1
ATOM 1646 N N . MET A 1 217 ? 4.574 4.871 -17.844 1 97.06 217 MET A N 1
ATOM 1647 C CA . MET A 1 217 ? 4.102 5.895 -16.906 1 97.06 217 MET A CA 1
ATOM 1648 C C . MET A 1 217 ? 5.215 6.879 -16.578 1 97.06 217 MET A C 1
ATOM 1650 O O . MET A 1 217 ? 4.98 8.086 -16.5 1 97.06 217 MET A O 1
ATOM 1654 N N . ILE A 1 218 ? 6.41 6.344 -16.391 1 98.31 218 ILE A N 1
ATOM 1655 C CA . ILE A 1 218 ? 7.551 7.195 -16.062 1 98.31 218 ILE A CA 1
ATOM 1656 C C . ILE A 1 218 ? 7.855 8.117 -17.25 1 98.31 218 ILE A C 1
ATOM 1658 O O . ILE A 1 218 ? 8.07 9.32 -17.062 1 98.31 218 ILE A O 1
ATOM 1662 N N . ASP A 1 219 ? 7.816 7.562 -18.438 1 98.25 219 ASP A N 1
ATOM 1663 C CA . ASP A 1 219 ? 8.078 8.344 -19.641 1 98.25 219 ASP A CA 1
ATOM 1664 C C . ASP A 1 219 ? 7.07 9.484 -19.797 1 98.25 219 ASP A C 1
ATOM 1666 O O . ASP A 1 219 ? 7.445 10.609 -20.109 1 98.25 219 ASP A O 1
ATOM 1670 N N . PHE A 1 220 ? 5.863 9.211 -19.5 1 97.75 220 PHE A N 1
ATOM 1671 C CA . PHE A 1 220 ? 4.828 10.234 -19.547 1 97.75 220 PHE A CA 1
ATOM 1672 C C . PHE A 1 220 ? 5.117 11.336 -18.547 1 97.75 220 PHE A C 1
ATOM 1674 O O . PHE A 1 220 ? 5.012 12.523 -18.859 1 97.75 220 PHE A O 1
ATOM 1681 N N . LEU A 1 221 ? 5.473 10.93 -17.359 1 97.69 221 LEU A N 1
ATOM 1682 C CA . LEU A 1 221 ? 5.703 11.906 -16.297 1 97.69 221 LEU A CA 1
ATOM 1683 C C . LEU A 1 221 ? 6.898 12.797 -16.625 1 97.69 221 LEU A C 1
ATOM 1685 O O . LEU A 1 221 ? 6.883 13.992 -16.328 1 97.69 221 LEU A O 1
ATOM 1689 N N . ILE A 1 222 ? 7.871 12.203 -17.25 1 97.81 222 ILE A N 1
ATOM 1690 C CA . ILE A 1 222 ? 9.016 12.977 -17.719 1 97.81 222 ILE A CA 1
ATOM 1691 C C . ILE A 1 222 ? 8.555 14.008 -18.75 1 97.81 222 ILE A C 1
ATOM 1693 O O . ILE A 1 222 ? 8.906 15.188 -18.656 1 97.81 222 ILE A O 1
ATOM 1697 N N . THR A 1 223 ? 7.758 13.578 -19.672 1 97.12 223 THR A N 1
ATOM 1698 C CA . THR A 1 223 ? 7.27 14.453 -20.734 1 97.12 223 THR A CA 1
ATOM 1699 C C . THR A 1 223 ? 6.398 15.57 -20.156 1 97.12 223 THR A C 1
ATOM 1701 O O . THR A 1 223 ? 6.414 16.703 -20.656 1 97.12 223 THR A O 1
ATOM 1704 N N . ARG A 1 224 ? 5.707 15.281 -19.094 1 96 224 ARG A N 1
ATOM 1705 C CA . ARG A 1 224 ? 4.84 16.25 -18.422 1 96 224 ARG A CA 1
ATOM 1706 C C . ARG A 1 224 ? 5.656 17.312 -17.703 1 96 224 ARG A C 1
ATOM 1708 O O . ARG A 1 224 ? 5.137 18.375 -17.359 1 96 224 ARG A O 1
ATOM 1715 N N . GLY A 1 225 ? 6.906 17.031 -17.406 1 96.69 225 GLY A N 1
ATOM 1716 C CA . GLY A 1 225 ? 7.773 17.984 -16.734 1 96.69 225 GLY A CA 1
ATOM 1717 C C . GLY A 1 225 ? 7.625 17.953 -15.227 1 96.69 225 GLY A C 1
ATOM 1718 O O . GLY A 1 225 ? 7.625 19.016 -14.586 1 96.69 225 GLY A O 1
ATOM 1719 N N . ILE A 1 226 ? 7.473 16.797 -14.664 1 97 226 ILE A N 1
ATOM 1720 C CA . ILE A 1 226 ? 7.355 16.703 -13.211 1 97 226 ILE A CA 1
ATOM 1721 C C . ILE A 1 226 ? 8.688 17.062 -12.562 1 97 226 ILE A C 1
ATOM 1723 O O . ILE A 1 226 ? 9.734 17 -13.211 1 97 226 ILE A O 1
ATOM 1727 N N . CYS A 1 227 ? 8.609 17.391 -11.25 1 97.81 227 CYS A N 1
ATOM 1728 C CA . CYS A 1 227 ? 9.812 17.812 -10.547 1 97.81 227 CYS A CA 1
ATOM 1729 C C . CYS A 1 227 ? 10.453 16.656 -9.797 1 97.81 227 CYS A C 1
ATOM 1731 O O . CYS A 1 227 ? 11.625 16.703 -9.438 1 97.81 227 CYS A O 1
ATOM 1733 N N . GLY A 1 228 ? 9.727 15.609 -9.516 1 98.44 228 GLY A N 1
ATOM 1734 C CA . GLY A 1 228 ? 10.227 14.461 -8.781 1 98.44 228 GLY A CA 1
ATOM 1735 C C . GLY A 1 228 ? 9.359 13.227 -8.945 1 98.44 228 GLY A C 1
ATOM 1736 O O . GLY A 1 228 ? 8.195 13.328 -9.344 1 98.44 228 GLY A O 1
ATOM 1737 N N . LEU A 1 229 ? 9.914 12.094 -8.672 1 98.62 229 LEU A N 1
ATOM 1738 C CA . LEU A 1 229 ? 9.242 10.812 -8.836 1 98.62 229 LEU A CA 1
ATOM 1739 C C . LEU A 1 229 ? 9.469 9.922 -7.617 1 98.62 229 LEU A C 1
ATOM 1741 O O . LEU A 1 229 ? 10.594 9.789 -7.141 1 98.62 229 LEU A O 1
ATOM 1745 N N . VAL A 1 230 ? 8.367 9.398 -7.051 1 98.75 230 VAL A N 1
ATOM 1746 C CA . VAL A 1 230 ? 8.438 8.367 -6.02 1 98.75 230 VAL A CA 1
ATOM 1747 C C . VAL A 1 230 ? 8.023 7.02 -6.602 1 98.75 230 VAL A C 1
ATOM 1749 O O . VAL A 1 230 ? 6.984 6.91 -7.254 1 98.75 230 VAL A O 1
ATOM 1752 N N . ILE A 1 231 ? 8.867 6.012 -6.418 1 98.62 231 ILE A N 1
ATOM 1753 C CA . ILE A 1 231 ? 8.57 4.656 -6.863 1 98.62 231 ILE A CA 1
ATOM 1754 C C . ILE A 1 231 ? 8.344 3.754 -5.652 1 98.62 231 ILE A C 1
ATOM 1756 O O . ILE A 1 231 ? 9.18 3.699 -4.746 1 98.62 231 ILE A O 1
ATOM 1760 N N . GLU A 1 232 ? 7.199 3.115 -5.559 1 98.31 232 GLU A N 1
ATOM 1761 C CA . GLU A 1 232 ? 6.98 2.025 -4.609 1 98.31 232 GLU A CA 1
ATOM 1762 C C . GLU A 1 232 ? 7.445 0.691 -5.188 1 98.31 232 GLU A C 1
ATOM 1764 O O . GLU A 1 232 ? 6.746 0.086 -6.004 1 98.31 232 GLU A O 1
ATOM 1769 N N . ALA A 1 233 ? 8.586 0.244 -4.695 1 98.19 233 ALA A N 1
ATOM 1770 C CA . ALA A 1 233 ? 9.289 -0.881 -5.305 1 98.19 233 ALA A CA 1
ATOM 1771 C C . ALA A 1 233 ? 9.008 -2.178 -4.551 1 98.19 233 ALA A C 1
ATOM 1773 O O . ALA A 1 233 ? 8.398 -2.16 -3.477 1 98.19 233 ALA A O 1
ATOM 1774 N N . PHE A 1 234 ? 9.422 -3.312 -5.141 1 97.19 234 PHE A N 1
ATOM 1775 C CA . PHE A 1 234 ? 9.305 -4.629 -4.523 1 97.19 234 PHE A CA 1
ATOM 1776 C C . PHE A 1 234 ? 10.258 -4.762 -3.346 1 97.19 234 PHE A C 1
ATOM 1778 O O . PHE A 1 234 ? 11.422 -4.352 -3.434 1 97.19 234 PHE A O 1
ATOM 1785 N N . GLY A 1 235 ? 9.812 -5.371 -2.303 1 95.06 235 GLY A N 1
ATOM 1786 C CA . GLY A 1 235 ? 10.664 -5.855 -1.228 1 95.06 235 GLY A CA 1
ATOM 1787 C C . GLY A 1 235 ? 11.688 -4.832 -0.775 1 95.06 235 GLY A C 1
ATOM 1788 O O . GLY A 1 235 ? 11.336 -3.699 -0.442 1 95.06 235 GLY A O 1
ATOM 1789 N N . GLN A 1 236 ? 12.969 -5.211 -0.878 1 93.69 236 GLN A N 1
ATOM 1790 C CA . GLN A 1 236 ? 14.07 -4.387 -0.386 1 93.69 236 GLN A CA 1
ATOM 1791 C C . GLN A 1 236 ? 14.43 -3.293 -1.388 1 93.69 236 GLN A C 1
ATOM 1793 O O . GLN A 1 236 ? 15.492 -2.684 -1.295 1 93.69 236 GLN A O 1
ATOM 1798 N N . GLY A 1 237 ? 13.547 -3.051 -2.307 1 95.69 237 GLY A N 1
ATOM 1799 C CA . GLY A 1 237 ? 13.797 -1.971 -3.246 1 95.69 237 GLY A CA 1
ATOM 1800 C C . GLY A 1 237 ? 14.203 -2.459 -4.625 1 95.69 237 GLY A C 1
ATOM 1801 O O . GLY A 1 237 ? 15.195 -1.986 -5.191 1 95.69 237 GLY A O 1
ATOM 1802 N N . ASN A 1 238 ? 13.477 -3.412 -5.223 1 96.62 238 ASN A N 1
ATOM 1803 C CA . ASN A 1 238 ? 13.734 -3.951 -6.555 1 96.62 238 ASN A CA 1
ATOM 1804 C C . ASN A 1 238 ? 12.609 -3.604 -7.527 1 96.62 238 ASN A C 1
ATOM 1806 O O . ASN A 1 238 ? 11.477 -3.373 -7.109 1 96.62 238 ASN A O 1
ATOM 1810 N N . VAL A 1 239 ? 12.984 -3.486 -8.805 1 98 239 VAL A N 1
ATOM 1811 C CA . VAL A 1 239 ? 11.984 -3.17 -9.828 1 98 239 VAL A CA 1
ATOM 1812 C C . VAL A 1 239 ? 12.148 -4.113 -11.016 1 98 239 VAL A C 1
ATOM 1814 O O . VAL A 1 239 ? 13.188 -4.754 -11.172 1 98 239 VAL A O 1
ATOM 1817 N N . PRO A 1 240 ? 11.094 -4.266 -11.805 1 97.69 240 PRO A N 1
ATOM 1818 C CA . PRO A 1 240 ? 11.266 -4.984 -13.062 1 97.69 240 PRO A CA 1
ATOM 1819 C C . PRO A 1 240 ? 12.32 -4.348 -13.969 1 97.69 240 PRO A C 1
ATOM 1821 O O . PRO A 1 240 ? 12.414 -3.119 -14.039 1 97.69 240 PRO A O 1
ATOM 1824 N N . PRO A 1 241 ? 13.062 -5.191 -14.68 1 97.25 241 PRO A N 1
ATOM 1825 C CA . PRO A 1 241 ? 14.047 -4.641 -15.609 1 97.25 241 PRO A CA 1
ATOM 1826 C C . PRO A 1 241 ? 13.422 -3.691 -16.641 1 97.25 241 PRO A C 1
ATOM 1828 O O . PRO A 1 241 ? 14.07 -2.74 -17.078 1 97.25 241 PRO A O 1
ATOM 1831 N N . THR A 1 242 ? 12.203 -3.877 -16.969 1 97 242 THR A N 1
ATOM 1832 C CA . THR A 1 242 ? 11.516 -3.086 -17.984 1 97 242 THR A CA 1
ATOM 1833 C C . THR A 1 242 ? 11.211 -1.684 -17.469 1 97 242 THR A C 1
ATOM 1835 O O . THR A 1 242 ? 10.859 -0.792 -18.234 1 97 242 THR A O 1
ATOM 1838 N N . LEU A 1 243 ? 11.367 -1.454 -16.203 1 97.31 243 LEU A N 1
ATOM 1839 C CA . LEU A 1 243 ? 11.172 -0.133 -15.617 1 97.31 243 LEU A CA 1
ATOM 1840 C C . LEU A 1 243 ? 12.477 0.668 -15.656 1 97.31 243 LEU A C 1
ATOM 1842 O O . LEU A 1 243 ? 12.453 1.896 -15.539 1 97.31 243 LEU A O 1
ATOM 1846 N N . MET A 1 244 ? 13.602 -0.01 -15.828 1 97.56 244 MET A N 1
ATOM 1847 C CA . MET A 1 244 ? 14.93 0.575 -15.664 1 97.56 244 MET A CA 1
ATOM 1848 C C . MET A 1 244 ? 15.18 1.653 -16.703 1 97.56 244 MET A C 1
ATOM 1850 O O . MET A 1 244 ? 15.703 2.725 -16.391 1 97.56 244 MET A O 1
ATOM 1854 N N . PRO A 1 245 ? 14.789 1.458 -18 1 98.31 245 PRO A N 1
ATOM 1855 C CA . PRO A 1 245 ? 15.023 2.527 -18.969 1 98.31 245 PRO A CA 1
ATOM 1856 C C . PRO A 1 245 ? 14.328 3.832 -18.594 1 98.31 245 PRO A C 1
ATOM 1858 O O . PRO A 1 245 ? 14.906 4.91 -18.734 1 98.31 245 PRO A O 1
ATOM 1861 N N . GLY A 1 246 ? 13.094 3.756 -18.078 1 98.5 246 GLY A N 1
ATOM 1862 C CA . GLY A 1 246 ? 12.383 4.945 -17.641 1 98.5 246 GLY A CA 1
ATOM 1863 C C . GLY A 1 246 ? 13.062 5.641 -16.469 1 98.5 246 GLY A C 1
ATOM 1864 O O . GLY A 1 246 ? 13.148 6.867 -16.438 1 98.5 246 GLY A O 1
ATOM 1865 N N . ILE A 1 247 ? 13.555 4.852 -15.531 1 98.56 247 ILE A N 1
ATOM 1866 C CA . ILE A 1 247 ? 14.25 5.398 -14.375 1 98.56 247 ILE A CA 1
ATOM 1867 C C . ILE A 1 247 ? 15.523 6.105 -14.828 1 98.56 247 ILE A C 1
ATOM 1869 O O . ILE A 1 247 ? 15.82 7.219 -14.383 1 98.56 247 ILE A O 1
ATOM 1873 N N . LYS A 1 248 ? 16.281 5.453 -15.734 1 98.5 248 LYS A N 1
ATOM 1874 C CA . LYS A 1 248 ? 17.484 6.051 -16.281 1 98.5 248 LYS A CA 1
ATOM 1875 C C . LYS A 1 248 ? 17.188 7.379 -16.969 1 98.5 248 LYS A C 1
ATOM 1877 O O . LYS A 1 248 ? 17.922 8.352 -16.797 1 98.5 248 LYS A O 1
ATOM 1882 N N . ARG A 1 249 ? 16.094 7.438 -17.703 1 98.62 249 ARG A N 1
ATOM 1883 C CA . ARG A 1 249 ? 15.711 8.672 -18.391 1 98.62 249 ARG A CA 1
ATOM 1884 C C . ARG A 1 249 ? 15.344 9.758 -17.391 1 98.62 249 ARG A C 1
ATOM 1886 O O . ARG A 1 249 ? 15.664 10.93 -17.594 1 98.62 249 ARG A O 1
ATOM 1893 N N . ALA A 1 250 ? 14.641 9.391 -16.312 1 98.44 250 ALA A N 1
ATOM 1894 C CA . ALA A 1 250 ? 14.281 10.367 -15.289 1 98.44 250 ALA A CA 1
ATOM 1895 C C . ALA A 1 250 ? 15.531 10.969 -14.656 1 98.44 250 ALA A C 1
ATOM 1897 O O . ALA A 1 250 ? 15.641 12.195 -14.547 1 98.44 250 ALA A O 1
ATOM 1898 N N . ILE A 1 251 ? 16.453 10.094 -14.305 1 97.69 251 ILE A N 1
ATOM 1899 C CA . ILE A 1 251 ? 17.703 10.539 -13.68 1 97.69 251 ILE A CA 1
ATOM 1900 C C . ILE A 1 251 ? 18.484 11.398 -14.664 1 97.69 251 ILE A C 1
ATOM 1902 O O . ILE A 1 251 ? 19.031 12.438 -14.297 1 97.69 251 ILE A O 1
ATOM 1906 N N . GLY A 1 252 ? 18.531 10.969 -15.891 1 97.19 252 GLY A N 1
ATOM 1907 C CA . GLY A 1 252 ? 19.203 11.727 -16.938 1 97.19 252 GLY A CA 1
ATOM 1908 C C . GLY A 1 252 ? 18.609 13.102 -17.156 1 97.19 252 GLY A C 1
ATOM 1909 O O . GLY A 1 252 ? 19.312 14.039 -17.547 1 97.19 252 GLY A O 1
ATOM 1910 N N . ALA A 1 253 ? 17.344 13.25 -16.922 1 97.25 253 ALA A N 1
ATOM 1911 C CA . ALA A 1 253 ? 16.641 14.523 -17.062 1 97.25 253 ALA A CA 1
ATOM 1912 C C . ALA A 1 253 ? 16.734 15.352 -15.773 1 97.25 253 ALA A C 1
ATOM 1914 O O . ALA A 1 253 ? 16.031 16.359 -15.625 1 97.25 253 ALA A O 1
ATOM 1915 N N . ASN A 1 254 ? 17.484 14.875 -14.797 1 96.81 254 ASN A N 1
ATOM 1916 C CA . ASN A 1 254 ? 17.719 15.531 -13.516 1 96.81 254 ASN A CA 1
ATOM 1917 C C . ASN A 1 254 ? 16.453 15.578 -12.664 1 96.81 254 ASN A C 1
ATOM 1919 O O . ASN A 1 254 ? 16.219 16.547 -11.945 1 96.81 254 ASN A O 1
ATOM 1923 N N . ILE A 1 255 ? 15.609 14.641 -12.875 1 97.94 255 ILE A N 1
ATOM 1924 C CA . ILE A 1 255 ? 14.453 14.445 -12.016 1 97.94 255 ILE A CA 1
ATOM 1925 C C . ILE A 1 255 ? 14.805 13.5 -10.867 1 97.94 255 ILE A C 1
ATOM 1927 O O . ILE A 1 255 ? 15.141 12.336 -11.102 1 97.94 255 ILE A O 1
ATOM 1931 N N . PRO A 1 256 ? 14.805 13.984 -9.602 1 98.5 256 PRO A N 1
ATOM 1932 C CA . PRO A 1 256 ? 15.094 13.07 -8.5 1 98.5 256 PRO A CA 1
ATOM 1933 C C . PRO A 1 256 ? 14.094 11.922 -8.406 1 98.5 256 PRO A C 1
ATOM 1935 O O . PRO A 1 256 ? 12.883 12.141 -8.555 1 98.5 256 PRO A O 1
ATOM 1938 N N . VAL A 1 257 ? 14.609 10.734 -8.258 1 98.62 257 VAL A N 1
ATOM 1939 C CA . VAL A 1 257 ? 13.812 9.523 -8.078 1 98.62 257 VAL A CA 1
ATOM 1940 C C . VAL A 1 257 ? 14.023 8.969 -6.672 1 98.62 257 VAL A C 1
ATOM 1942 O O . VAL A 1 257 ? 15.141 8.609 -6.301 1 98.62 257 VAL A O 1
ATOM 1945 N N . VAL A 1 258 ? 12.93 8.953 -5.895 1 98.62 258 VAL A N 1
ATOM 1946 C CA . VAL A 1 258 ? 12.945 8.406 -4.539 1 98.62 258 VAL A CA 1
ATOM 1947 C C . VAL A 1 258 ? 12.258 7.039 -4.527 1 98.62 258 VAL A C 1
ATOM 1949 O O . VAL A 1 258 ? 11.195 6.867 -5.125 1 98.62 258 VAL A O 1
ATOM 1952 N N . LEU A 1 259 ? 12.906 6.102 -3.857 1 98.31 259 LEU A N 1
ATOM 1953 C CA . LEU A 1 259 ? 12.406 4.734 -3.834 1 98.31 259 LEU A CA 1
ATOM 1954 C C . LEU A 1 259 ? 12 4.328 -2.42 1 98.31 259 LEU A C 1
ATOM 1956 O O . LEU A 1 259 ? 12.781 4.484 -1.478 1 98.31 259 LEU A O 1
ATOM 1960 N N . VAL A 1 260 ? 10.742 3.865 -2.279 1 97.5 260 VAL A N 1
ATOM 1961 C CA . VAL A 1 260 ? 10.242 3.26 -1.052 1 97.5 260 VAL A CA 1
ATOM 1962 C C . VAL A 1 260 ? 9.797 1.824 -1.328 1 97.5 260 VAL A C 1
ATOM 1964 O O . VAL A 1 260 ? 9.656 1.423 -2.486 1 97.5 260 VAL A O 1
ATOM 1967 N N . SER A 1 261 ? 9.633 1.053 -0.252 1 96.81 261 SER A N 1
ATOM 1968 C CA . SER A 1 261 ? 9.102 -0.297 -0.415 1 96.81 261 SER A CA 1
ATOM 1969 C C . SER A 1 261 ? 7.578 -0.292 -0.441 1 96.81 261 SER A C 1
ATOM 1971 O O . SER A 1 261 ? 6.941 0.44 0.32 1 96.81 261 SER A O 1
ATOM 1973 N N . ARG A 1 262 ? 7.016 -1.145 -1.191 1 95 262 ARG A N 1
ATOM 1974 C CA . ARG A 1 262 ? 5.559 -1.243 -1.197 1 95 262 ARG A CA 1
ATOM 1975 C C . ARG A 1 262 ? 5.074 -2.207 -0.12 1 95 262 ARG A C 1
ATOM 1977 O O . ARG A 1 262 ? 3.871 -2.455 0 1 95 262 ARG A O 1
ATOM 1984 N N . CYS A 1 263 ? 5.941 -2.904 0.688 1 91.38 263 CYS A N 1
ATOM 1985 C CA . CYS A 1 263 ? 5.578 -3.84 1.747 1 91.38 263 CYS A CA 1
ATOM 1986 C C . CYS A 1 263 ? 4.953 -3.111 2.93 1 91.38 263 CYS A C 1
ATOM 1988 O O . CYS A 1 263 ? 4.207 -3.709 3.707 1 91.38 263 CYS A O 1
ATOM 1990 N N . GLY A 1 264 ? 5.195 -1.884 3.117 1 83.81 264 GLY A N 1
ATOM 1991 C CA . GLY A 1 264 ? 4.676 -1.133 4.25 1 83.81 264 GLY A CA 1
ATOM 1992 C C . GLY A 1 264 ? 5.633 -1.097 5.426 1 83.81 264 GLY A C 1
ATOM 1993 O O . GLY A 1 264 ? 5.559 -0.194 6.266 1 83.81 264 GLY A O 1
ATOM 1994 N N . SER A 1 265 ? 6.461 -2.188 5.598 1 88.31 265 SER A N 1
ATOM 1995 C CA . SER A 1 265 ? 7.441 -2.221 6.68 1 88.31 265 SER A CA 1
ATOM 1996 C C . SER A 1 265 ? 8.797 -2.719 6.188 1 88.31 265 SER A C 1
ATOM 1998 O O . SER A 1 265 ? 8.883 -3.357 5.137 1 88.31 265 SER A O 1
ATOM 2000 N N . GLY A 1 266 ? 9.828 -2.334 6.977 1 89.06 266 GLY A N 1
ATOM 2001 C CA . GLY A 1 266 ? 11.18 -2.715 6.613 1 89.06 266 GLY A CA 1
ATOM 2002 C C . GLY A 1 266 ? 11.938 -1.614 5.891 1 89.06 266 GLY A C 1
ATOM 2003 O O . GLY A 1 266 ? 11.523 -0.453 5.914 1 89.06 266 GLY A O 1
ATOM 2004 N N . ARG A 1 267 ? 13.109 -2.045 5.277 1 90.38 267 ARG A N 1
ATOM 2005 C CA . ARG A 1 267 ? 13.977 -1.04 4.676 1 90.38 267 ARG A CA 1
ATOM 2006 C C . ARG A 1 267 ? 14.336 -1.41 3.24 1 90.38 267 ARG A C 1
ATOM 2008 O O . ARG A 1 267 ? 14.5 -2.59 2.918 1 90.38 267 ARG A O 1
ATOM 2015 N N . VAL A 1 268 ? 14.312 -0.417 2.422 1 91.31 268 VAL A N 1
ATOM 2016 C CA . VAL A 1 268 ? 14.953 -0.599 1.121 1 91.31 268 VAL A CA 1
ATOM 2017 C C . VAL A 1 268 ? 16.469 -0.539 1.276 1 91.31 268 VAL A C 1
ATOM 2019 O O . VAL A 1 268 ? 16.984 0.25 2.07 1 91.31 268 VAL A O 1
ATOM 2022 N N . GLN A 1 269 ? 17.094 -1.418 0.602 1 89.12 269 GLN A N 1
ATOM 2023 C CA . GLN A 1 269 ? 18.531 -1.565 0.743 1 89.12 269 GLN A CA 1
ATOM 2024 C C . GLN A 1 269 ? 19.188 -1.891 -0.598 1 89.12 269 GLN A C 1
ATOM 2026 O O . GLN A 1 269 ? 18.516 -2.377 -1.516 1 89.12 269 GLN A O 1
ATOM 2031 N N . ASP A 1 270 ? 20.438 -1.606 -0.655 1 86.62 270 ASP A N 1
ATOM 2032 C CA . ASP A 1 270 ? 21.188 -1.861 -1.88 1 86.62 270 ASP A CA 1
ATOM 2033 C C . ASP A 1 270 ? 21.766 -3.273 -1.885 1 86.62 270 ASP A C 1
ATOM 2035 O O . ASP A 1 270 ? 22.969 -3.459 -2.119 1 86.62 270 ASP A O 1
ATOM 2039 N N . THR A 1 271 ? 20.969 -4.223 -1.854 1 80.75 271 THR A N 1
ATOM 2040 C CA . THR A 1 271 ? 21.375 -5.605 -1.618 1 80.75 271 THR A CA 1
ATOM 2041 C C . THR A 1 271 ? 21.625 -6.324 -2.938 1 80.75 271 THR A C 1
ATOM 2043 O O . THR A 1 271 ? 22.641 -7.004 -3.092 1 80.75 271 THR A O 1
ATOM 2046 N N . TYR A 1 272 ? 20.828 -6.148 -3.879 1 80.69 272 TYR A N 1
ATOM 2047 C CA . TYR A 1 272 ? 20.844 -6.992 -5.07 1 80.69 272 TYR A CA 1
ATOM 2048 C C . TYR A 1 272 ? 21.484 -6.262 -6.246 1 80.69 272 TYR A C 1
ATOM 2050 O O . TYR A 1 272 ? 21.109 -5.129 -6.555 1 80.69 272 TYR A O 1
ATOM 2058 N N . GLY A 1 273 ? 22.312 -7.023 -6.953 1 85.25 273 GLY A N 1
ATOM 2059 C CA . GLY A 1 273 ? 23.109 -6.406 -8.008 1 85.25 273 GLY A CA 1
ATOM 2060 C C . GLY A 1 273 ? 22.562 -6.66 -9.398 1 85.25 273 GLY A C 1
ATOM 2061 O O . GLY A 1 273 ? 23.047 -6.094 -10.375 1 85.25 273 GLY A O 1
ATOM 2062 N N . TYR A 1 274 ? 21.516 -7.484 -9.57 1 85.56 274 TYR A N 1
ATOM 2063 C CA . TYR A 1 274 ? 20.938 -7.727 -10.898 1 85.56 274 TYR A CA 1
ATOM 2064 C C . TYR A 1 274 ? 20.234 -6.48 -11.422 1 85.56 274 TYR A C 1
ATOM 2066 O O . TYR A 1 274 ? 20.016 -5.527 -10.672 1 85.56 274 TYR A O 1
ATOM 2074 N N . GLU A 1 275 ? 19.859 -6.449 -12.688 1 91.94 275 GLU A N 1
ATOM 2075 C CA . GLU A 1 275 ? 19.156 -5.316 -13.273 1 91.94 275 GLU A CA 1
ATOM 2076 C C . GLU A 1 275 ? 17.844 -5.055 -12.555 1 91.94 275 GLU A C 1
ATOM 2078 O O . GLU A 1 275 ? 17 -5.953 -12.43 1 91.94 275 GLU A O 1
ATOM 2083 N N . GLY A 1 276 ? 17.75 -3.869 -12.07 1 94.25 276 GLY A N 1
ATOM 2084 C CA . GLY A 1 276 ? 16.547 -3.516 -11.328 1 94.25 276 GLY A CA 1
ATOM 2085 C C . GLY A 1 276 ? 16.672 -3.799 -9.844 1 94.25 276 GLY A C 1
ATOM 2086 O O . GLY A 1 276 ? 15.75 -3.5 -9.07 1 94.25 276 GLY A O 1
ATOM 2087 N N . GLY A 1 277 ? 17.797 -4.363 -9.469 1 93.75 277 GLY A N 1
ATOM 2088 C CA . GLY A 1 277 ? 18.062 -4.562 -8.047 1 93.75 277 GLY A CA 1
ATOM 2089 C C . GLY A 1 277 ? 18.453 -3.287 -7.332 1 93.75 277 GLY A C 1
ATOM 2090 O O . GLY A 1 277 ? 18.906 -2.328 -7.961 1 93.75 277 GLY A O 1
ATOM 2091 N N . GLY A 1 278 ? 18.344 -3.352 -6.008 1 92.81 278 GLY A N 1
ATOM 2092 C CA . GLY A 1 278 ? 18.625 -2.178 -5.191 1 92.81 278 GLY A CA 1
ATOM 2093 C C . GLY A 1 278 ? 20 -1.591 -5.445 1 92.81 278 GLY A C 1
ATOM 2094 O O . GLY A 1 278 ? 20.156 -0.37 -5.512 1 92.81 278 GLY A O 1
ATOM 2095 N N . HIS A 1 279 ? 21 -2.43 -5.574 1 91.94 279 HIS A N 1
ATOM 2096 C CA . HIS A 1 279 ? 22.359 -1.95 -5.801 1 91.94 279 HIS A CA 1
ATOM 2097 C C . HIS A 1 279 ? 22.453 -1.196 -7.125 1 91.94 279 HIS A C 1
ATOM 2099 O O . HIS A 1 279 ? 23.031 -0.1 -7.176 1 91.94 279 HIS A O 1
ATOM 2105 N N . SER A 1 280 ? 21.922 -1.744 -8.156 1 92.75 280 SER A N 1
ATOM 2106 C CA . SER A 1 280 ? 21.922 -1.107 -9.469 1 92.75 280 SER A CA 1
ATOM 2107 C C . SER A 1 280 ? 21.172 0.227 -9.438 1 92.75 280 SER A C 1
ATOM 2109 O O . SER A 1 280 ? 21.609 1.199 -10.055 1 92.75 280 SER A O 1
ATOM 2111 N N . LEU A 1 281 ? 20.141 0.275 -8.734 1 96.12 281 LEU A N 1
ATOM 2112 C CA . LEU A 1 281 ? 19.328 1.488 -8.633 1 96.12 281 LEU A CA 1
ATOM 2113 C C . LEU A 1 281 ? 20.094 2.574 -7.871 1 96.12 281 LEU A C 1
ATOM 2115 O O . LEU A 1 281 ? 20.078 3.742 -8.273 1 96.12 281 LEU A O 1
ATOM 2119 N N . LYS A 1 282 ? 20.719 2.186 -6.812 1 94.44 282 LYS A N 1
ATOM 2120 C CA . LYS A 1 282 ? 21.5 3.139 -6.035 1 94.44 282 LYS A CA 1
ATOM 2121 C C . LYS A 1 282 ? 22.641 3.727 -6.867 1 94.44 282 LYS A C 1
ATOM 2123 O O . LYS A 1 282 ? 22.891 4.934 -6.828 1 94.44 282 LYS A O 1
ATOM 2128 N N . GLU A 1 283 ? 23.281 2.895 -7.621 1 94.25 283 GLU A N 1
ATOM 2129 C CA . GLU A 1 283 ? 24.375 3.328 -8.477 1 94.25 283 GLU A CA 1
ATOM 2130 C C . GLU A 1 283 ? 23.891 4.312 -9.539 1 94.25 283 GLU A C 1
ATOM 2132 O O . GLU A 1 283 ? 24.625 5.23 -9.922 1 94.25 283 GLU A O 1
ATOM 2137 N N . LEU A 1 284 ? 22.688 4.125 -9.961 1 95.56 284 LEU A N 1
ATOM 2138 C CA . LEU A 1 284 ? 22.094 4.988 -10.977 1 95.56 284 LEU A CA 1
ATOM 2139 C C . LEU A 1 284 ? 21.766 6.363 -10.406 1 95.56 284 LEU A C 1
ATOM 2141 O O . LEU A 1 284 ? 21.578 7.32 -11.156 1 95.56 284 LEU A O 1
ATOM 2145 N N . GLY A 1 285 ? 21.625 6.418 -9.047 1 96.56 285 GLY A N 1
ATOM 2146 C CA . GLY A 1 285 ? 21.344 7.699 -8.414 1 96.56 285 GLY A CA 1
ATOM 2147 C C . GLY A 1 285 ? 19.984 7.75 -7.75 1 96.56 285 GLY A C 1
ATOM 2148 O O . GLY A 1 285 ? 19.562 8.805 -7.266 1 96.56 285 GLY A O 1
ATOM 2149 N N . VAL A 1 286 ? 19.328 6.637 -7.73 1 97.94 286 VAL A N 1
ATOM 2150 C CA . VAL A 1 286 ? 18.031 6.578 -7.039 1 97.94 286 VAL A CA 1
ATOM 2151 C C . VAL A 1 286 ? 18.25 6.793 -5.543 1 97.94 286 VAL A C 1
ATOM 2153 O O . VAL A 1 286 ? 19.188 6.254 -4.957 1 97.94 286 VAL A O 1
ATOM 2156 N N . MET A 1 287 ? 17.406 7.598 -4.926 1 97.88 287 MET A N 1
ATOM 2157 C CA . MET A 1 287 ? 17.484 7.887 -3.496 1 97.88 287 MET A CA 1
ATOM 2158 C C . MET A 1 287 ? 16.578 6.961 -2.697 1 97.88 287 MET A C 1
ATOM 2160 O O . MET A 1 287 ? 15.391 6.848 -2.992 1 97.88 287 MET A O 1
ATOM 2164 N N . PHE A 1 288 ? 17.141 6.324 -1.704 1 96.69 288 PHE A N 1
ATOM 2165 C CA . PHE A 1 288 ? 16.391 5.363 -0.897 1 96.69 288 PHE A CA 1
ATOM 2166 C C . PHE A 1 288 ? 15.742 6.055 0.298 1 96.69 288 PHE A C 1
ATOM 2168 O O . PHE A 1 288 ? 16.406 6.766 1.048 1 96.69 288 PHE A O 1
ATOM 2175 N N . CYS A 1 289 ? 14.492 5.883 0.374 1 96.12 289 CYS A N 1
ATOM 2176 C CA . CYS A 1 289 ? 13.719 6.445 1.477 1 96.12 289 CYS A CA 1
ATOM 2177 C C . CYS A 1 289 ? 13.211 5.348 2.4 1 96.12 289 CYS A C 1
ATOM 2179 O O . CYS A 1 289 ? 12.461 4.469 1.97 1 96.12 289 CYS A O 1
ATOM 2181 N N . ASN A 1 290 ? 13.633 5.43 3.629 1 92.88 290 ASN A N 1
ATOM 2182 C CA . ASN A 1 290 ? 13.18 4.461 4.625 1 92.88 290 ASN A CA 1
ATOM 2183 C C . ASN A 1 290 ? 12.289 5.109 5.676 1 92.88 290 ASN A C 1
ATOM 2185 O O . ASN A 1 290 ? 12.367 6.316 5.902 1 92.88 290 ASN A O 1
ATOM 2189 N N . HIS A 1 291 ? 11.289 4.387 6.188 1 89.44 291 HIS A N 1
ATOM 2190 C CA . HIS A 1 291 ? 10.43 4.738 7.309 1 89.44 291 HIS A CA 1
ATOM 2191 C C . HIS A 1 291 ? 9.258 5.605 6.852 1 89.44 291 HIS A C 1
ATOM 2193 O O . HIS A 1 291 ? 8.469 6.066 7.676 1 89.44 291 HIS A O 1
ATOM 2199 N N . LEU A 1 292 ? 9.234 5.957 5.578 1 94.62 292 LEU A N 1
ATOM 2200 C CA . LEU A 1 292 ? 8.078 6.641 5.016 1 94.62 292 LEU A CA 1
ATOM 2201 C C . LEU A 1 292 ? 7.406 5.785 3.945 1 94.62 292 LEU A C 1
ATOM 2203 O O . LEU A 1 292 ? 8.078 5.051 3.219 1 94.62 292 LEU A O 1
ATOM 2207 N N . ASN A 1 293 ? 6.094 5.855 3.854 1 95.62 293 ASN A N 1
ATOM 2208 C CA . ASN A 1 293 ? 5.402 5.266 2.711 1 95.62 293 ASN A CA 1
ATOM 2209 C C . ASN A 1 293 ? 5.395 6.211 1.513 1 95.62 293 ASN A C 1
ATOM 2211 O O . ASN A 1 293 ? 5.93 7.32 1.587 1 95.62 293 ASN A O 1
ATOM 2215 N N . GLY A 1 294 ? 4.863 5.812 0.401 1 97.44 294 GLY A N 1
ATOM 2216 C CA . GLY A 1 294 ? 4.883 6.547 -0.854 1 97.44 294 GLY A CA 1
ATOM 2217 C C . GLY A 1 294 ? 4.293 7.938 -0.74 1 97.44 294 GLY A C 1
ATOM 2218 O O . GLY A 1 294 ? 4.953 8.93 -1.068 1 97.44 294 GLY A O 1
ATOM 2219 N N . PRO A 1 295 ? 3.047 8.062 -0.23 1 98.12 295 PRO A N 1
ATOM 2220 C CA . PRO A 1 295 ? 2.4 9.375 -0.109 1 98.12 295 PRO A CA 1
ATOM 2221 C C . PRO A 1 295 ? 3.201 10.352 0.752 1 98.12 295 PRO A C 1
ATOM 2223 O O . PRO A 1 295 ? 3.305 11.531 0.417 1 98.12 295 PRO A O 1
ATOM 2226 N N . LYS A 1 296 ? 3.818 9.922 1.828 1 97.62 296 LYS A N 1
ATOM 2227 C CA . LYS A 1 296 ? 4.598 10.812 2.684 1 97.62 296 LYS A CA 1
ATOM 2228 C C . LYS A 1 296 ? 5.938 11.156 2.039 1 97.62 296 LYS A C 1
ATOM 2230 O O . LYS A 1 296 ? 6.406 12.289 2.145 1 97.62 296 LYS A O 1
ATOM 2235 N N . ALA A 1 297 ? 6.547 10.164 1.366 1 98 297 ALA A N 1
ATOM 2236 C CA . ALA A 1 297 ? 7.766 10.461 0.615 1 98 297 ALA A CA 1
ATOM 2237 C C . ALA A 1 297 ? 7.504 11.508 -0.462 1 98 297 ALA A C 1
ATOM 2239 O O . ALA A 1 297 ? 8.352 12.359 -0.722 1 98 297 ALA A O 1
ATOM 2240 N N . ARG A 1 298 ? 6.348 11.43 -1.077 1 98.44 298 ARG A N 1
ATOM 2241 C CA . ARG A 1 298 ? 5.934 12.414 -2.078 1 98.44 298 ARG A CA 1
ATOM 2242 C C . ARG A 1 298 ? 5.875 13.812 -1.481 1 98.44 298 ARG A C 1
ATOM 2244 O O . ARG A 1 298 ? 6.391 14.766 -2.07 1 98.44 298 ARG A O 1
ATOM 2251 N N . ILE A 1 299 ? 5.336 13.914 -0.292 1 97.81 299 ILE A N 1
ATOM 2252 C CA . ILE A 1 299 ? 5.207 15.203 0.378 1 97.81 299 ILE A CA 1
ATOM 2253 C C . ILE A 1 299 ? 6.59 15.742 0.729 1 97.81 299 ILE A C 1
ATOM 2255 O O . ILE A 1 299 ? 6.883 16.922 0.5 1 97.81 299 ILE A O 1
ATOM 2259 N N . LYS A 1 300 ? 7.438 14.898 1.264 1 97.25 300 LYS A N 1
ATOM 2260 C CA . LYS A 1 300 ? 8.789 15.312 1.625 1 97.25 300 LYS A CA 1
ATOM 2261 C C . LYS A 1 300 ? 9.562 15.789 0.398 1 97.25 300 LYS A C 1
ATOM 2263 O O . LYS A 1 300 ? 10.172 16.859 0.417 1 97.25 300 LYS A O 1
ATOM 2268 N N . LEU A 1 301 ? 9.5 15.008 -0.671 1 97.88 301 LEU A N 1
ATOM 2269 C CA . LEU A 1 301 ? 10.227 15.367 -1.882 1 97.88 301 LEU A CA 1
ATOM 2270 C C . LEU A 1 301 ? 9.703 16.672 -2.465 1 97.88 301 LEU A C 1
ATOM 2272 O O . LEU A 1 301 ? 10.492 17.547 -2.848 1 97.88 301 LEU A O 1
ATOM 2276 N N . ALA A 1 302 ? 8.406 16.812 -2.543 1 97.5 302 ALA A N 1
ATOM 2277 C CA . ALA A 1 302 ? 7.797 18.031 -3.066 1 97.5 302 ALA A CA 1
ATOM 2278 C C . ALA A 1 302 ? 8.219 19.25 -2.254 1 97.5 302 ALA A C 1
ATOM 2280 O O . ALA A 1 302 ? 8.469 20.328 -2.812 1 97.5 302 ALA A O 1
ATOM 2281 N N . SER A 1 303 ? 8.297 19.078 -0.944 1 96.38 303 SER A N 1
ATOM 2282 C CA . SER A 1 303 ? 8.695 20.156 -0.043 1 96.38 303 SER A CA 1
ATOM 2283 C C . SER A 1 303 ? 10.164 20.531 -0.254 1 96.38 303 SER A C 1
ATOM 2285 O O . SER A 1 303 ? 10.492 21.719 -0.339 1 96.38 303 SER A O 1
ATOM 2287 N N . LEU A 1 304 ? 11 19.531 -0.357 1 95.75 304 LEU A N 1
ATOM 2288 C CA . LEU A 1 304 ? 12.43 19.766 -0.534 1 95.75 304 LEU A CA 1
ATOM 2289 C C . LEU A 1 304 ? 12.711 20.453 -1.865 1 95.75 304 LEU A C 1
ATOM 2291 O O . LEU A 1 304 ? 13.492 21.406 -1.924 1 95.75 304 LEU A O 1
ATOM 2295 N N . LEU A 1 305 ? 12.008 20.016 -2.912 1 96.56 305 LEU A N 1
ATOM 2296 C CA . LEU A 1 305 ? 12.234 20.516 -4.258 1 96.56 305 LEU A CA 1
ATOM 2297 C C . LEU A 1 305 ? 11.797 21.984 -4.379 1 96.56 305 LEU A C 1
ATOM 2299 O O . LEU A 1 305 ? 12.242 22.688 -5.277 1 96.56 305 LEU A O 1
ATOM 2303 N N . ALA A 1 306 ? 10.945 22.375 -3.51 1 93.31 306 ALA A N 1
ATOM 2304 C CA . ALA A 1 306 ? 10.477 23.75 -3.518 1 93.31 306 ALA A CA 1
ATOM 2305 C C . ALA A 1 306 ? 11.539 24.703 -2.947 1 93.31 306 ALA A C 1
ATOM 2307 O O . ALA A 1 306 ? 11.484 25.906 -3.17 1 93.31 306 ALA A O 1
ATOM 2308 N N . VAL A 1 307 ? 12.547 24.141 -2.207 1 90.75 307 VAL A N 1
ATOM 2309 C CA . VAL A 1 307 ? 13.469 25.031 -1.515 1 90.75 307 VAL A CA 1
ATOM 2310 C C . VAL A 1 307 ? 14.891 24.797 -2.01 1 90.75 307 VAL A C 1
ATOM 2312 O O . VAL A 1 307 ? 15.789 25.609 -1.772 1 90.75 307 VAL A O 1
ATOM 2315 N N . THR A 1 308 ? 15.133 23.656 -2.744 1 92 308 THR A N 1
ATOM 2316 C CA . THR A 1 308 ? 16.469 23.375 -3.248 1 92 308 THR A CA 1
ATOM 2317 C C . THR A 1 308 ? 16.406 22.516 -4.512 1 92 308 THR A C 1
ATOM 2319 O O . THR A 1 308 ? 15.492 21.719 -4.676 1 92 308 THR A O 1
ATOM 2322 N N . THR A 1 309 ? 17.375 22.719 -5.391 1 90.5 309 THR A N 1
ATOM 2323 C CA . THR A 1 309 ? 17.531 21.859 -6.562 1 90.5 309 THR A CA 1
ATOM 2324 C C . THR A 1 309 ? 18.812 21.047 -6.465 1 90.5 309 THR A C 1
ATOM 2326 O O . THR A 1 309 ? 19.172 20.344 -7.406 1 90.5 309 THR A O 1
ATOM 2329 N N . ASP A 1 310 ? 19.453 21.203 -5.297 1 94.38 310 ASP A N 1
ATOM 2330 C CA . ASP A 1 310 ? 20.688 20.453 -5.062 1 94.38 310 ASP A CA 1
ATOM 2331 C C . ASP A 1 310 ? 20.406 18.984 -4.805 1 94.38 310 ASP A C 1
ATOM 2333 O O . ASP A 1 310 ? 19.938 18.609 -3.732 1 94.38 310 ASP A O 1
ATOM 2337 N N . GLN A 1 311 ? 20.891 18.188 -5.727 1 94.38 311 GLN A N 1
ATOM 2338 C CA . GLN A 1 311 ? 20.609 16.75 -5.664 1 94.38 311 GLN A CA 1
ATOM 2339 C C . GLN A 1 311 ? 21.266 16.125 -4.445 1 94.38 311 GLN A C 1
ATOM 2341 O O . GLN A 1 311 ? 20.703 15.211 -3.83 1 94.38 311 GLN A O 1
ATOM 2346 N N . ALA A 1 312 ? 22.406 16.531 -4.156 1 94.31 312 ALA A N 1
ATOM 2347 C CA . ALA A 1 312 ? 23.125 15.984 -3.008 1 94.31 312 ALA A CA 1
ATOM 2348 C C . ALA A 1 312 ? 22.391 16.297 -1.705 1 94.31 312 ALA A C 1
ATOM 2350 O O . ALA A 1 312 ? 22.297 15.438 -0.821 1 94.31 312 ALA A O 1
ATOM 2351 N N . ALA A 1 313 ? 21.922 17.516 -1.609 1 94.5 313 ALA A N 1
ATOM 2352 C CA . ALA A 1 313 ? 21.188 17.906 -0.418 1 94.5 313 ALA A CA 1
ATOM 2353 C C . ALA A 1 313 ? 19.891 17.109 -0.282 1 94.5 313 ALA A C 1
ATOM 2355 O O . ALA A 1 313 ? 19.516 16.688 0.819 1 94.5 313 ALA A O 1
ATOM 2356 N N . ILE A 1 314 ? 19.234 16.922 -1.422 1 96 314 ILE A N 1
ATOM 2357 C CA . ILE A 1 314 ? 18 16.156 -1.423 1 96 314 ILE A CA 1
ATOM 2358 C C . ILE A 1 314 ? 18.297 14.711 -1.007 1 96 314 ILE A C 1
ATOM 2360 O O . ILE A 1 314 ? 17.578 14.141 -0.173 1 96 314 ILE A O 1
ATOM 2364 N N . ARG A 1 315 ? 19.344 14.156 -1.511 1 95.94 315 ARG A N 1
ATOM 2365 C CA . ARG A 1 315 ? 19.75 12.797 -1.166 1 95.94 315 ARG A CA 1
ATOM 2366 C C . ARG A 1 315 ? 20.031 12.672 0.329 1 95.94 315 ARG A C 1
ATOM 2368 O O . ARG A 1 315 ? 19.578 11.727 0.972 1 95.94 315 ARG A O 1
ATOM 2375 N N . ASP A 1 316 ? 20.719 13.602 0.885 1 94.06 316 ASP A N 1
ATOM 2376 C CA . ASP A 1 316 ? 21.062 13.586 2.305 1 94.06 316 ASP A CA 1
ATOM 2377 C C . ASP A 1 316 ? 19.812 13.633 3.17 1 94.06 316 ASP A C 1
ATOM 2379 O O . ASP A 1 316 ? 19.75 13 4.227 1 94.06 316 ASP A O 1
ATOM 2383 N N . ALA A 1 317 ? 18.875 14.352 2.703 1 93.88 317 ALA A N 1
ATOM 2384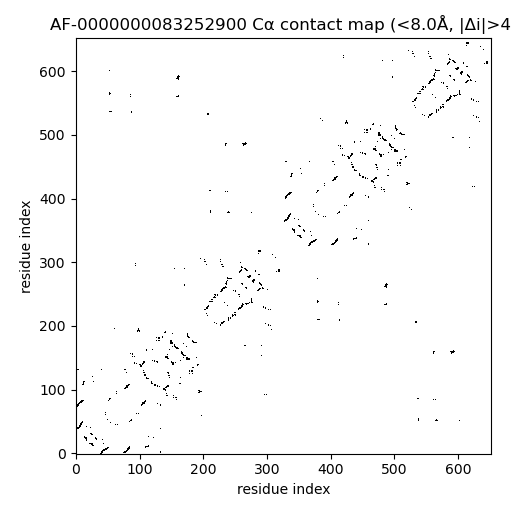 C CA . ALA A 1 317 ? 17.625 14.484 3.451 1 93.88 317 ALA A CA 1
ATOM 2385 C C . ALA A 1 317 ? 16.891 13.156 3.543 1 93.88 317 ALA A C 1
ATOM 2387 O O . ALA A 1 317 ? 16.188 12.891 4.527 1 93.88 317 ALA A O 1
ATOM 2388 N N . PHE A 1 318 ? 17.047 12.305 2.543 1 95 318 PHE A N 1
ATOM 2389 C CA . PHE A 1 318 ? 16.359 11.023 2.545 1 95 318 PHE A CA 1
ATOM 2390 C C . PHE A 1 318 ? 17.219 9.945 3.184 1 95 318 PHE A C 1
ATOM 2392 O O . PHE A 1 318 ? 16.703 9.008 3.797 1 95 318 PHE A O 1
ATOM 2399 N N . GLU A 1 319 ? 18.516 10.031 3.051 1 92 319 GLU A N 1
ATOM 2400 C CA . GLU A 1 319 ? 19.359 8.883 3.385 1 92 319 GLU A CA 1
ATOM 2401 C C . GLU A 1 319 ? 20.156 9.148 4.656 1 92 319 GLU A C 1
ATOM 2403 O O . GLU A 1 319 ? 20.719 8.219 5.242 1 92 319 GLU A O 1
ATOM 2408 N N . ALA A 1 320 ? 20.297 10.367 5 1 76.19 320 ALA A N 1
ATOM 2409 C CA . ALA A 1 320 ? 21.125 10.656 6.16 1 76.19 320 ALA A CA 1
ATOM 2410 C C . ALA A 1 320 ? 20.609 9.945 7.402 1 76.19 320 ALA A C 1
ATOM 2412 O O . ALA A 1 320 ? 19.391 9.891 7.633 1 76.19 320 ALA A O 1
ATOM 2413 N N . GLU A 1 321 ? 21.344 8.898 7.84 1 60.09 321 GLU A N 1
ATOM 2414 C CA . GLU A 1 321 ? 21.047 8.242 9.109 1 60.09 321 GLU A CA 1
ATOM 2415 C C . GLU A 1 321 ? 21.016 9.242 10.258 1 60.09 321 GLU A C 1
ATOM 2417 O O . GLU A 1 321 ? 21.859 10.141 10.336 1 60.09 321 GLU A O 1
ATOM 2422 N N . ALA A 1 322 ? 19.766 9.805 10.625 1 48.66 322 ALA A N 1
ATOM 2423 C CA . ALA A 1 322 ? 19.734 10.703 11.773 1 48.66 322 ALA A CA 1
ATOM 2424 C C . ALA A 1 322 ? 20.656 10.219 12.883 1 48.66 322 ALA A C 1
ATOM 2426 O O . ALA A 1 322 ? 20.516 9.078 13.352 1 48.66 322 ALA A O 1
ATOM 2427 N N . SER A 1 323 ? 21.906 10.445 12.781 1 42.88 323 SER A N 1
ATOM 2428 C CA . SER A 1 323 ? 22.688 10.234 13.992 1 42.88 323 SER A CA 1
ATOM 2429 C C . SER A 1 323 ? 21.875 10.562 15.242 1 42.88 323 SER A C 1
ATOM 2431 O O . SER A 1 323 ? 21.172 11.57 15.281 1 42.88 323 SER A O 1
ATOM 2433 N N . MET A 1 324 ? 21.297 9.469 15.789 1 42 324 MET A N 1
ATOM 2434 C CA . MET A 1 324 ? 20.734 9.758 17.109 1 42 324 MET A CA 1
ATOM 2435 C C . MET A 1 324 ? 21.594 10.758 17.859 1 42 324 MET A C 1
ATOM 2437 O O . MET A 1 324 ? 22.828 10.625 17.906 1 42 324 MET A O 1
ATOM 2441 N N . PRO A 1 325 ? 21.094 11.898 18.047 1 35.22 325 PRO A N 1
ATOM 2442 C CA . PRO A 1 325 ? 21.953 12.648 18.969 1 35.22 325 PRO A CA 1
ATOM 2443 C C . PRO A 1 325 ? 22.406 11.812 20.156 1 35.22 325 PRO A C 1
ATOM 2445 O O . PRO A 1 325 ? 21.703 10.898 20.594 1 35.22 325 PRO A O 1
ATOM 2448 N N . GLU A 1 326 ? 23.875 11.711 20.391 1 31.41 326 GLU A N 1
ATOM 2449 C CA . GLU A 1 326 ? 24.328 11.273 21.703 1 31.41 326 GLU A CA 1
ATOM 2450 C C . GLU A 1 326 ? 23.547 11.961 22.828 1 31.41 326 GLU A C 1
ATOM 2452 O O . GLU A 1 326 ? 23.219 13.148 22.719 1 31.41 326 GLU A O 1
ATOM 2457 N N . MET B 1 1 ? 2.787 -43.75 -0.167 1 81 1 MET B N 1
ATOM 2458 C CA . MET B 1 1 ? 3.752 -42.688 -0.243 1 81 1 MET B CA 1
ATOM 2459 C C . MET B 1 1 ? 3.273 -41.594 -1.206 1 81 1 MET B C 1
ATOM 2461 O O . MET B 1 1 ? 2.85 -41.906 -2.322 1 81 1 MET B O 1
ATOM 2465 N N . LYS B 1 2 ? 3.168 -40.344 -0.768 1 89.31 2 LYS B N 1
ATOM 2466 C CA . LYS B 1 2 ? 2.705 -39.25 -1.622 1 89.31 2 LYS B CA 1
ATOM 2467 C C . LYS B 1 2 ? 3.797 -38.812 -2.592 1 89.31 2 LYS B C 1
ATOM 2469 O O . LYS B 1 2 ? 4.977 -38.812 -2.238 1 89.31 2 LYS B O 1
ATOM 2474 N N . ARG B 1 3 ? 3.389 -38.594 -3.783 1 92.44 3 ARG B N 1
ATOM 2475 C CA . ARG B 1 3 ? 4.309 -38.094 -4.797 1 92.44 3 ARG B CA 1
ATOM 2476 C C . ARG B 1 3 ? 4.109 -36.594 -5.012 1 92.44 3 ARG B C 1
ATOM 2478 O O . ARG B 1 3 ? 3.051 -36.156 -5.469 1 92.44 3 ARG B O 1
ATOM 2485 N N . ILE B 1 4 ? 5.16 -35.844 -4.723 1 93.62 4 ILE B N 1
ATOM 2486 C CA . ILE B 1 4 ? 5.105 -34.375 -4.812 1 93.62 4 ILE B CA 1
ATOM 2487 C C . ILE B 1 4 ? 6.027 -33.906 -5.93 1 93.62 4 ILE B C 1
ATOM 2489 O O . ILE B 1 4 ? 7.191 -34.312 -6.004 1 93.62 4 ILE B O 1
ATOM 2493 N N . LYS B 1 5 ? 5.465 -33.125 -6.859 1 93.88 5 LYS B N 1
ATOM 2494 C CA . LYS B 1 5 ? 6.27 -32.469 -7.875 1 93.88 5 LYS B CA 1
ATOM 2495 C C . LYS B 1 5 ? 6.762 -31.109 -7.375 1 93.88 5 LYS B C 1
ATOM 2497 O O . LYS B 1 5 ? 5.973 -30.297 -6.871 1 93.88 5 LYS B O 1
ATOM 2502 N N . MET B 1 6 ? 8.047 -30.906 -7.484 1 92.81 6 MET B N 1
ATOM 2503 C CA . MET B 1 6 ? 8.641 -29.625 -7.117 1 92.81 6 MET B CA 1
ATOM 2504 C C . MET B 1 6 ? 9.062 -28.844 -8.359 1 92.81 6 MET B C 1
ATOM 2506 O O . MET B 1 6 ? 9.828 -29.344 -9.18 1 92.81 6 MET B O 1
ATOM 2510 N N . LEU B 1 7 ? 8.523 -27.672 -8.516 1 94.62 7 LEU B N 1
ATOM 2511 C CA . LEU B 1 7 ? 8.875 -26.766 -9.594 1 94.62 7 LEU B CA 1
ATOM 2512 C C . LEU B 1 7 ? 9.68 -25.578 -9.062 1 94.62 7 LEU B C 1
ATOM 2514 O O . LEU B 1 7 ? 9.266 -24.922 -8.109 1 94.62 7 LEU B O 1
ATOM 2518 N N . THR B 1 8 ? 10.828 -25.297 -9.664 1 92.5 8 THR B N 1
ATOM 2519 C CA . THR B 1 8 ? 11.672 -24.203 -9.219 1 92.5 8 THR B CA 1
ATOM 2520 C C . THR B 1 8 ? 11.68 -23.062 -10.242 1 92.5 8 THR B C 1
ATOM 2522 O O . THR B 1 8 ? 11.672 -23.312 -11.453 1 92.5 8 THR B O 1
ATOM 2525 N N . THR B 1 9 ? 11.562 -21.844 -9.82 1 93.56 9 THR B N 1
ATOM 2526 C CA . THR B 1 9 ? 11.484 -20.688 -10.711 1 93.56 9 THR B CA 1
ATOM 2527 C C . THR B 1 9 ? 12.633 -19.719 -10.438 1 93.56 9 THR B C 1
ATOM 2529 O O . THR B 1 9 ? 12.734 -18.672 -11.078 1 93.56 9 THR B O 1
ATOM 2532 N N . GLY B 1 10 ? 13.43 -20.047 -9.609 1 82.19 10 GLY B N 1
ATOM 2533 C CA . GLY B 1 10 ? 14.484 -19.188 -9.094 1 82.19 10 GLY B CA 1
ATOM 2534 C C . GLY B 1 10 ? 14.367 -18.906 -7.605 1 82.19 10 GLY B C 1
ATOM 2535 O O . GLY B 1 10 ? 13.672 -19.641 -6.891 1 82.19 10 GLY B O 1
ATOM 2536 N N . GLY B 1 11 ? 15.188 -18.109 -7.082 1 65.75 11 GLY B N 1
ATOM 2537 C CA . GLY B 1 11 ? 15.117 -17.75 -5.68 1 65.75 11 GLY B CA 1
ATOM 2538 C C . GLY B 1 11 ? 16.234 -18.328 -4.848 1 65.75 11 GLY B C 1
ATOM 2539 O O . GLY B 1 11 ? 17.156 -18.969 -5.387 1 65.75 11 GLY B O 1
ATOM 2540 N N . THR B 1 12 ? 16.203 -18.031 -3.666 1 57.03 12 THR B N 1
ATOM 2541 C CA . THR B 1 12 ? 17.328 -18.25 -2.766 1 57.03 12 THR B CA 1
ATOM 2542 C C . THR B 1 12 ? 17.328 -19.672 -2.232 1 57.03 12 THR B C 1
ATOM 2544 O O . THR B 1 12 ? 18.297 -20.125 -1.638 1 57.03 12 THR B O 1
ATOM 2547 N N . ILE B 1 13 ? 16.141 -20.266 -2.439 1 61.34 13 ILE B N 1
ATOM 2548 C CA . ILE B 1 13 ? 16.156 -21.609 -1.896 1 61.34 13 ILE B CA 1
ATOM 2549 C C . ILE B 1 13 ? 17 -22.516 -2.789 1 61.34 13 ILE B C 1
ATOM 2551 O O . ILE B 1 13 ? 16.672 -22.719 -3.965 1 61.34 13 ILE B O 1
ATOM 2555 N N . ALA B 1 14 ? 18.438 -22.422 -2.629 1 52.28 14 ALA B N 1
ATOM 2556 C CA . ALA B 1 14 ? 19.375 -23.25 -3.395 1 52.28 14 ALA B CA 1
ATOM 2557 C C . ALA B 1 14 ? 19.172 -24.734 -3.102 1 52.28 14 ALA B C 1
ATOM 2559 O O . ALA B 1 14 ? 19.297 -25.156 -1.953 1 52.28 14 ALA B O 1
ATOM 2560 N N . MET B 1 15 ? 18.297 -25.375 -4.023 1 54.5 15 MET B N 1
ATOM 2561 C CA . MET B 1 15 ? 18.141 -26.812 -3.875 1 54.5 15 MET B CA 1
ATOM 2562 C C . MET B 1 15 ? 18.953 -27.562 -4.93 1 54.5 15 MET B C 1
ATOM 2564 O O . MET B 1 15 ? 19.203 -27.031 -6.016 1 54.5 15 MET B O 1
ATOM 2568 N N . GLN B 1 16 ? 19.891 -28.391 -4.547 1 48.28 16 GLN B N 1
ATOM 2569 C CA . GLN B 1 16 ? 20.547 -29.266 -5.512 1 48.28 16 GLN B CA 1
ATOM 2570 C C . GLN B 1 16 ? 20.047 -30.688 -5.398 1 48.28 16 GLN B C 1
ATOM 2572 O O . GLN B 1 16 ? 19.797 -31.188 -4.297 1 48.28 16 GLN B O 1
ATOM 2577 N N . SER B 1 17 ? 19.578 -31.141 -6.461 1 44.44 17 SER B N 1
ATOM 2578 C CA . SER B 1 17 ? 19.219 -32.562 -6.52 1 44.44 17 SER B CA 1
ATOM 2579 C C . SER B 1 17 ? 20.469 -33.438 -6.5 1 44.44 17 SER B C 1
ATOM 2581 O O . SER B 1 17 ? 21.469 -33.125 -7.156 1 44.44 17 SER B O 1
ATOM 2583 N N . ASN B 1 18 ? 20.531 -34.312 -5.531 1 46.12 18 ASN B N 1
ATOM 2584 C CA . ASN B 1 18 ? 21.594 -35.312 -5.602 1 46.12 18 ASN B CA 1
ATOM 2585 C C . ASN B 1 18 ? 21.344 -36.281 -6.746 1 46.12 18 ASN B C 1
ATOM 2587 O O . ASN B 1 18 ? 20.359 -37.031 -6.742 1 46.12 18 ASN B O 1
ATOM 2591 N N . PRO B 1 19 ? 21.953 -36.188 -7.797 1 47.38 19 PRO B N 1
ATOM 2592 C CA . PRO B 1 19 ? 21.75 -37.062 -8.953 1 47.38 19 PRO B CA 1
ATOM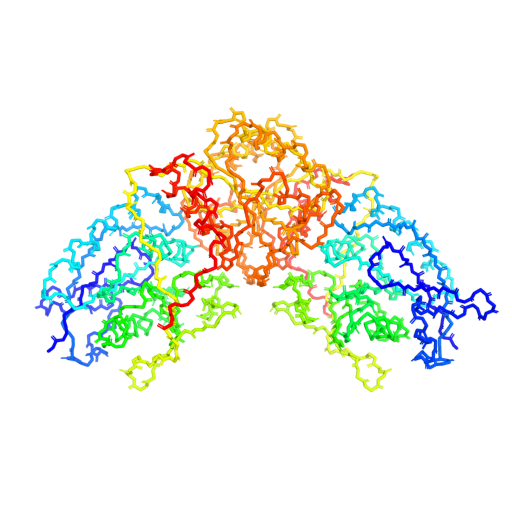 2593 C C . PRO B 1 19 ? 21.734 -38.531 -8.57 1 47.38 19 PRO B C 1
ATOM 2595 O O . PRO B 1 19 ? 21.125 -39.344 -9.258 1 47.38 19 PRO B O 1
ATOM 2598 N N . GLU B 1 20 ? 22.516 -38.906 -7.613 1 46.72 20 GLU B N 1
ATOM 2599 C CA . GLU B 1 20 ? 22.656 -40.312 -7.297 1 46.72 20 GLU B CA 1
ATOM 2600 C C . GLU B 1 20 ? 21.438 -40.844 -6.547 1 46.72 20 GLU B C 1
ATOM 2602 O O . GLU B 1 20 ? 20.984 -41.969 -6.797 1 46.72 20 GLU B O 1
ATOM 2607 N N . THR B 1 21 ? 20.938 -40.125 -5.668 1 45.47 21 THR B N 1
ATOM 2608 C CA . THR B 1 21 ? 19.891 -40.625 -4.781 1 45.47 21 THR B CA 1
ATOM 2609 C C . THR B 1 21 ? 18.531 -40.062 -5.172 1 45.47 21 THR B C 1
ATOM 2611 O O . THR B 1 21 ? 17.5 -40.531 -4.691 1 45.47 21 THR B O 1
ATOM 2614 N N . GLY B 1 22 ? 18.531 -39.125 -6.148 1 41.66 22 GLY B N 1
ATOM 2615 C CA . GLY B 1 22 ? 17.312 -38.438 -6.586 1 41.66 22 GLY B CA 1
ATOM 2616 C C . GLY B 1 22 ? 16.719 -37.531 -5.543 1 41.66 22 GLY B C 1
ATOM 2617 O O . GLY B 1 22 ? 15.625 -36.969 -5.723 1 41.66 22 GLY B O 1
ATOM 2618 N N . VAL B 1 23 ? 17.391 -37.656 -4.344 1 46.16 23 VAL B N 1
ATOM 2619 C CA . VAL B 1 23 ? 16.906 -36.875 -3.207 1 46.16 23 VAL B CA 1
ATOM 2620 C C . VAL B 1 23 ? 17.266 -35.406 -3.389 1 46.16 23 VAL B C 1
ATOM 2622 O O 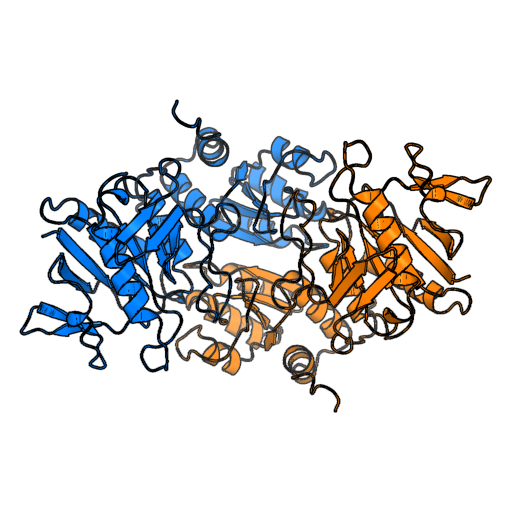. VAL B 1 23 ? 18.375 -35.094 -3.832 1 46.16 23 VAL B O 1
ATOM 2625 N N . VAL B 1 24 ? 16.359 -34.469 -3.459 1 46.72 24 VAL B N 1
ATOM 2626 C CA . VAL B 1 24 ? 16.578 -33.031 -3.566 1 46.72 24 VAL B CA 1
ATOM 2627 C C . VAL B 1 24 ? 17.266 -32.5 -2.299 1 46.72 24 VAL B C 1
ATOM 2629 O O . VAL B 1 24 ? 16.781 -32.75 -1.188 1 46.72 24 VAL B O 1
ATOM 2632 N N . GLU B 1 25 ? 18.609 -32.25 -2.35 1 51.09 25 GLU B N 1
ATOM 2633 C CA . GLU B 1 25 ? 19.406 -31.75 -1.246 1 51.09 25 GLU B CA 1
ATOM 2634 C C . GLU B 1 25 ? 19.672 -30.25 -1.399 1 51.09 25 GLU B C 1
ATOM 2636 O O . GLU B 1 25 ? 19.719 -29.734 -2.518 1 51.09 25 GLU B O 1
ATOM 2641 N N . PRO B 1 26 ? 19.422 -29.453 -0.358 1 50.22 26 PRO B N 1
ATOM 2642 C CA . PRO B 1 26 ? 19.875 -28.062 -0.484 1 50.22 26 PRO B CA 1
ATOM 2643 C C . PRO B 1 26 ? 21.328 -27.953 -0.958 1 50.22 26 PRO B C 1
ATOM 2645 O O . PRO B 1 26 ? 22.125 -28.859 -0.714 1 50.22 26 PRO B O 1
ATOM 2648 N N . ILE B 1 27 ? 21.656 -27.141 -1.912 1 45.72 27 ILE B N 1
ATOM 2649 C CA . ILE B 1 27 ? 23.016 -27 -2.424 1 45.72 27 ILE B CA 1
ATOM 2650 C C . ILE B 1 27 ? 24.016 -27.047 -1.265 1 45.72 27 ILE B C 1
ATOM 2652 O O . ILE B 1 27 ? 25.109 -27.594 -1.399 1 45.72 27 ILE B O 1
ATOM 2656 N N . GLU B 1 28 ? 23.906 -26.125 -0.33 1 42.88 28 GLU B N 1
ATOM 2657 C CA . GLU B 1 28 ? 25.031 -26.031 0.602 1 42.88 28 GLU B CA 1
ATOM 2658 C C . GLU B 1 28 ? 24.984 -27.172 1.617 1 42.88 28 GLU B C 1
ATOM 2660 O O . GLU B 1 28 ? 25.094 -26.938 2.824 1 42.88 28 GLU B O 1
ATOM 2665 N N . GLY B 1 29 ? 24.781 -28.406 1.129 1 41.12 29 GLY B N 1
ATOM 2666 C CA . GLY B 1 29 ? 25.078 -29.562 1.952 1 41.12 29 GLY B CA 1
ATOM 2667 C C . GLY B 1 29 ? 23.953 -29.922 2.914 1 41.12 29 GLY B C 1
ATOM 2668 O O . GLY B 1 29 ? 24.094 -30.844 3.725 1 41.12 29 GLY B O 1
ATOM 2669 N N . HIS B 1 30 ? 23.031 -29.062 3.15 1 41.91 30 HIS B N 1
ATOM 2670 C CA . HIS B 1 30 ? 22.062 -29.5 4.145 1 41.91 30 HIS B CA 1
ATOM 2671 C C . HIS B 1 30 ? 21.125 -30.562 3.576 1 41.91 30 HIS B C 1
ATOM 2673 O O . HIS B 1 30 ? 20.562 -30.375 2.496 1 41.91 30 HIS B O 1
ATOM 2679 N N . HIS B 1 31 ? 21.375 -31.781 3.777 1 39.5 31 HIS B N 1
ATOM 2680 C CA . HIS B 1 31 ? 20.594 -32.969 3.455 1 39.5 31 HIS B CA 1
ATOM 2681 C C . HIS B 1 31 ? 19.109 -32.75 3.771 1 39.5 31 HIS B C 1
ATOM 2683 O O . HIS B 1 31 ? 18.719 -32.75 4.938 1 39.5 31 HIS B O 1
ATOM 2689 N N . MET B 1 32 ? 18.453 -31.938 3.148 1 44.78 32 MET B N 1
ATOM 2690 C CA . MET B 1 32 ? 17.016 -31.75 3.301 1 44.78 32 MET B CA 1
ATOM 2691 C C . MET B 1 32 ? 16.281 -33.094 3.289 1 44.78 32 MET B C 1
ATOM 2693 O O . MET B 1 32 ? 15.227 -33.219 3.914 1 44.78 32 MET B O 1
ATOM 2697 N N . THR B 1 33 ? 16.734 -33.969 2.439 1 45.47 33 THR B N 1
ATOM 2698 C CA . THR B 1 33 ? 16.109 -35.281 2.373 1 45.47 33 THR B CA 1
ATOM 2699 C C . THR B 1 33 ? 15.984 -35.875 3.766 1 45.47 33 THR B C 1
ATOM 2701 O O . THR B 1 33 ? 15.039 -36.625 4.039 1 45.47 33 THR B O 1
ATOM 2704 N N . SER B 1 34 ? 16.969 -35.469 4.516 1 47.91 34 SER B N 1
ATOM 2705 C CA . SER B 1 34 ? 16.859 -36.062 5.848 1 47.91 34 SER B CA 1
ATOM 2706 C C . SER B 1 34 ? 15.664 -35.5 6.605 1 47.91 34 SER B C 1
ATOM 2708 O O . SER B 1 34 ? 15.172 -36.125 7.555 1 47.91 34 SER B O 1
ATOM 2710 N N . TRP B 1 35 ? 15.297 -34.312 6.074 1 50.62 35 TRP B N 1
ATOM 2711 C CA . TRP B 1 35 ? 14.227 -33.688 6.844 1 50.62 35 TRP B CA 1
ATOM 2712 C C . TRP B 1 35 ? 12.859 -34.156 6.367 1 50.62 35 TRP B C 1
ATOM 2714 O O . TRP B 1 35 ? 11.852 -33.938 7.043 1 50.62 35 TRP B O 1
ATOM 2724 N N . LEU B 1 36 ? 12.758 -34.688 5.164 1 54.78 36 LEU B N 1
ATOM 2725 C CA . LEU B 1 36 ? 11.484 -35.219 4.688 1 54.78 36 LEU B CA 1
ATOM 2726 C C . LEU B 1 36 ? 11.297 -36.656 5.141 1 54.78 36 LEU B C 1
ATOM 2728 O O . LEU B 1 36 ? 12.219 -37.469 5.027 1 54.78 36 LEU B O 1
ATOM 2732 N N . ASP B 1 37 ? 10.602 -36.875 6.152 1 53.09 37 ASP B N 1
ATOM 2733 C CA . ASP B 1 37 ? 10.312 -38.188 6.727 1 53.09 37 ASP B CA 1
ATOM 2734 C C . ASP B 1 37 ? 9.938 -39.188 5.637 1 53.09 37 ASP B C 1
ATOM 2736 O O . ASP B 1 37 ? 8.789 -39.219 5.203 1 53.09 37 ASP B O 1
ATOM 2740 N N . HIS B 1 38 ? 10.836 -39.719 4.828 1 57.75 38 HIS B N 1
ATOM 2741 C CA . HIS B 1 38 ? 10.672 -40.844 3.91 1 57.75 38 HIS B CA 1
ATOM 2742 C C . HIS B 1 38 ? 9.203 -41.031 3.527 1 57.75 38 HIS B C 1
ATOM 2744 O O . HIS B 1 38 ? 8.844 -42.062 2.945 1 57.75 38 HIS B O 1
ATOM 2750 N N . SER B 1 39 ? 8.273 -40.031 3.838 1 62.22 39 SER B N 1
ATOM 2751 C CA . SER B 1 39 ? 6.855 -40.281 3.609 1 62.22 39 SER B CA 1
ATOM 2752 C C . SER B 1 39 ? 6.41 -39.719 2.258 1 62.22 39 SER B C 1
ATOM 2754 O O . SER B 1 39 ? 5.316 -40.031 1.783 1 62.22 39 SER B O 1
ATOM 2756 N N . SER B 1 40 ? 7.332 -39 1.543 1 77.06 40 SER B N 1
ATOM 2757 C CA . SER B 1 40 ? 6.941 -38.469 0.238 1 77.06 40 SER B CA 1
ATOM 2758 C C . SER B 1 40 ? 8.07 -38.625 -0.776 1 77.06 40 SER B C 1
ATOM 2760 O O . SER B 1 40 ? 9.242 -38.5 -0.424 1 77.06 40 SER B O 1
ATOM 2762 N N . SER B 1 41 ? 7.691 -39.031 -1.974 1 83.75 41 SER B N 1
ATOM 2763 C CA . SER B 1 41 ? 8.617 -38.969 -3.1 1 83.75 41 SER B CA 1
ATOM 2764 C C . SER B 1 41 ? 8.562 -37.625 -3.793 1 83.75 41 SER B C 1
ATOM 2766 O O . SER B 1 41 ? 7.484 -37.062 -3.984 1 83.75 41 SER B O 1
ATOM 2768 N N . ILE B 1 42 ? 9.758 -37.094 -4.074 1 85.12 42 ILE B N 1
ATOM 2769 C CA . ILE B 1 42 ? 9.836 -35.75 -4.656 1 85.12 42 ILE B CA 1
ATOM 2770 C C . ILE B 1 42 ? 10.461 -35.844 -6.047 1 85.12 42 ILE B C 1
ATOM 2772 O O . ILE B 1 42 ? 11.508 -36.469 -6.23 1 85.12 42 ILE B O 1
ATOM 2776 N N . ASP B 1 43 ? 9.797 -35.281 -7.035 1 85.19 43 ASP B N 1
ATOM 2777 C CA . ASP B 1 43 ? 10.312 -35.094 -8.383 1 85.19 43 ASP B CA 1
ATOM 2778 C C . ASP B 1 43 ? 10.492 -33.594 -8.688 1 85.19 43 ASP B C 1
ATOM 2780 O O . ASP B 1 43 ? 9.531 -32.844 -8.625 1 85.19 43 ASP B O 1
ATOM 2784 N N . MET B 1 44 ? 11.711 -33.219 -9.055 1 86.88 44 MET B N 1
ATOM 2785 C CA . MET B 1 44 ? 12.016 -31.812 -9.211 1 86.88 44 MET B CA 1
ATOM 2786 C C . MET B 1 44 ? 12.164 -31.453 -10.68 1 86.88 44 MET B C 1
ATOM 2788 O O . MET B 1 44 ? 12.703 -32.219 -11.469 1 86.88 44 MET B O 1
ATOM 2792 N N . GLU B 1 45 ? 11.68 -30.297 -11.039 1 88.31 45 GLU B N 1
ATOM 2793 C CA . GLU B 1 45 ? 11.828 -29.719 -12.367 1 88.31 45 GLU B CA 1
ATOM 2794 C C . GLU B 1 45 ? 12.156 -28.234 -12.281 1 88.31 45 GLU B C 1
ATOM 2796 O O . GLU B 1 45 ? 11.484 -27.484 -11.578 1 88.31 45 GLU B O 1
ATOM 2801 N N . ASP B 1 46 ? 13.172 -27.828 -12.977 1 89.44 46 ASP B N 1
ATOM 2802 C CA . ASP B 1 46 ? 13.516 -26.406 -13.102 1 89.44 46 ASP B CA 1
ATOM 2803 C C . ASP B 1 46 ? 12.75 -25.75 -14.242 1 89.44 46 ASP B C 1
ATOM 2805 O O . ASP B 1 46 ? 13.039 -26.016 -15.414 1 89.44 46 ASP B O 1
ATOM 2809 N N . VAL B 1 47 ? 11.844 -24.922 -13.898 1 93.94 47 VAL B N 1
ATOM 2810 C CA . VAL B 1 47 ? 11.055 -24.266 -14.938 1 93.94 47 VAL B CA 1
ATOM 2811 C C . VAL B 1 47 ? 11.844 -23.109 -15.547 1 93.94 47 VAL B C 1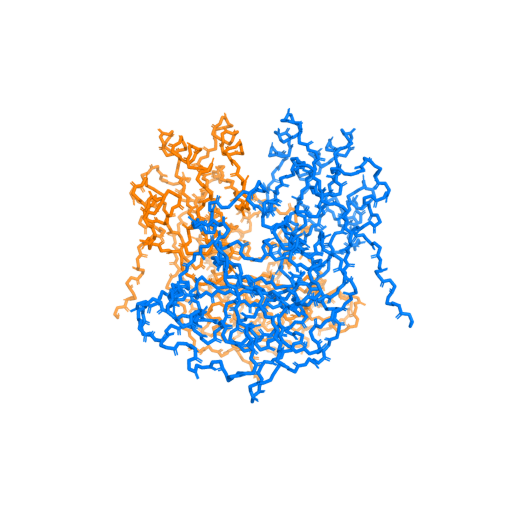
ATOM 2813 O O . VAL B 1 47 ? 12.008 -23.031 -16.766 1 93.94 47 VAL B O 1
ATOM 2816 N N . PHE B 1 48 ? 12.312 -22.141 -14.742 1 90.75 48 PHE B N 1
ATOM 2817 C CA . PHE B 1 48 ? 13.242 -21.078 -15.078 1 90.75 48 PHE B CA 1
ATOM 2818 C C . PHE B 1 48 ? 13.992 -20.594 -13.836 1 90.75 48 PHE B C 1
ATOM 2820 O O . PHE B 1 48 ? 13.711 -21.047 -12.727 1 90.75 48 PHE B O 1
ATOM 2827 N N . ASN B 1 49 ? 15.016 -19.859 -14.047 1 90.5 49 ASN B N 1
ATOM 2828 C CA . ASN B 1 49 ? 15.852 -19.297 -12.984 1 90.5 49 ASN B CA 1
ATOM 2829 C C . ASN B 1 49 ? 16 -17.781 -13.133 1 90.5 49 ASN B C 1
ATOM 2831 O O . ASN B 1 49 ? 16.938 -17.312 -13.758 1 90.5 49 ASN B O 1
ATOM 2835 N N . LYS B 1 50 ? 15.07 -17.109 -12.5 1 93.19 50 LYS B N 1
ATOM 2836 C CA . LYS B 1 50 ? 15.031 -15.648 -12.586 1 93.19 50 LYS B CA 1
ATOM 2837 C C . LYS B 1 50 ? 14.789 -15.023 -11.219 1 93.19 50 LYS B C 1
ATOM 2839 O O . LYS B 1 50 ? 14.039 -15.562 -10.406 1 93.19 50 LYS B O 1
ATOM 2844 N N . PRO B 1 51 ? 15.445 -13.836 -10.992 1 93 51 PRO B N 1
ATOM 2845 C CA . PRO B 1 51 ? 14.93 -13.062 -9.859 1 93 51 PRO B CA 1
ATOM 2846 C C . PRO B 1 51 ? 13.438 -12.758 -9.984 1 93 51 PRO B C 1
ATOM 2848 O O . PRO B 1 51 ? 12.945 -12.508 -11.086 1 93 51 PRO B O 1
ATOM 2851 N N . SER B 1 52 ? 12.734 -12.875 -8.891 1 95.69 52 SER B N 1
ATOM 2852 C CA . SER B 1 52 ? 11.289 -12.742 -8.953 1 95.69 52 SER B CA 1
ATOM 2853 C C . SER B 1 52 ? 10.883 -11.391 -9.531 1 95.69 52 SER B C 1
ATOM 2855 O O . SER B 1 52 ? 9.883 -11.297 -10.25 1 95.69 52 SER B O 1
ATOM 2857 N N . PRO B 1 53 ? 11.641 -10.25 -9.352 1 96.31 53 PRO B N 1
ATOM 2858 C CA . PRO B 1 53 ? 11.266 -8.984 -9.984 1 96.31 53 PRO B CA 1
ATOM 2859 C C . PRO B 1 53 ? 11.383 -9.031 -11.508 1 96.31 53 PRO B C 1
ATOM 2861 O O . PRO B 1 53 ? 10.875 -8.148 -12.195 1 96.31 53 PRO B O 1
ATOM 2864 N N . HIS B 1 54 ? 12.031 -10.047 -12.016 1 97.12 54 HIS B N 1
ATOM 2865 C CA . HIS B 1 54 ? 12.227 -10.164 -13.461 1 97.12 54 HIS B CA 1
ATOM 2866 C C . HIS B 1 54 ? 11.094 -10.953 -14.109 1 97.12 54 HIS B C 1
ATOM 2868 O O . HIS B 1 54 ? 11 -11.031 -15.336 1 97.12 54 HIS B O 1
ATOM 2874 N N . LEU B 1 55 ? 10.234 -11.555 -13.336 1 97.31 55 LEU B N 1
ATOM 2875 C CA . LEU B 1 55 ? 9.172 -12.391 -13.867 1 97.31 55 LEU B CA 1
ATOM 2876 C C . LEU B 1 55 ? 8.172 -11.555 -14.664 1 97.31 55 LEU B C 1
ATOM 2878 O O . LEU B 1 55 ? 7.848 -10.43 -14.281 1 97.31 55 LEU B O 1
ATOM 2882 N N . THR B 1 56 ? 7.711 -12.086 -15.773 1 97.25 56 THR B N 1
ATOM 2883 C CA . THR B 1 56 ? 6.703 -11.508 -16.656 1 97.25 56 THR B CA 1
ATOM 2884 C C . THR B 1 56 ? 5.469 -12.406 -16.719 1 97.25 56 THR B C 1
ATOM 2886 O O . THR B 1 56 ? 5.492 -13.539 -16.234 1 97.25 56 THR B O 1
ATOM 2889 N N . PHE B 1 57 ? 4.434 -11.922 -17.328 1 97.19 57 PHE B N 1
ATOM 2890 C CA . PHE B 1 57 ? 3.252 -12.758 -17.516 1 97.19 57 PHE B CA 1
ATOM 2891 C C . PHE B 1 57 ? 3.557 -13.93 -18.438 1 97.19 57 PHE B C 1
ATOM 2893 O O . PHE B 1 57 ? 2.973 -15 -18.297 1 97.19 57 PHE B O 1
ATOM 2900 N N . ALA B 1 58 ? 4.48 -13.719 -19.375 1 96.81 58 ALA B N 1
ATOM 2901 C CA . ALA B 1 58 ? 4.914 -14.844 -20.203 1 96.81 58 ALA B CA 1
ATOM 2902 C C . ALA B 1 58 ? 5.523 -15.953 -19.359 1 96.81 58 ALA B C 1
ATOM 2904 O O . ALA B 1 58 ? 5.266 -17.141 -19.594 1 96.81 58 ALA B O 1
ATOM 2905 N N . ASP B 1 59 ? 6.312 -15.609 -18.375 1 97.06 59 ASP B N 1
ATOM 2906 C CA . ASP B 1 59 ? 6.871 -16.594 -17.438 1 97.06 59 ASP B CA 1
ATOM 2907 C C . ASP B 1 59 ? 5.766 -17.281 -16.656 1 97.06 59 ASP B C 1
ATOM 2909 O O . ASP B 1 59 ? 5.824 -18.5 -16.453 1 97.06 59 ASP B O 1
ATOM 2913 N N . LEU B 1 60 ? 4.773 -16.516 -16.203 1 97.88 60 LEU B N 1
ATOM 2914 C CA . LEU B 1 60 ? 3.676 -17.078 -15.422 1 97.88 60 LEU B CA 1
ATOM 2915 C C . LEU B 1 60 ? 2.842 -18.031 -16.266 1 97.88 60 LEU B C 1
ATOM 2917 O O . LEU B 1 60 ? 2.361 -19.062 -15.766 1 97.88 60 LEU B O 1
ATOM 2921 N N . HIS B 1 61 ? 2.697 -17.703 -17.547 1 97.31 61 HIS B N 1
ATOM 2922 C CA . HIS B 1 61 ? 2.012 -18.609 -18.469 1 97.31 61 HIS B CA 1
ATOM 2923 C C . HIS B 1 61 ? 2.756 -19.938 -18.578 1 97.31 61 HIS B C 1
ATOM 2925 O O . HIS B 1 61 ? 2.141 -21 -18.562 1 97.31 61 HIS B O 1
ATOM 2931 N N . LEU B 1 62 ? 4.031 -19.797 -18.719 1 97.44 62 LEU B N 1
ATOM 2932 C CA . LEU B 1 62 ? 4.855 -21 -18.797 1 97.44 62 LEU B CA 1
ATOM 2933 C C . LEU B 1 62 ? 4.715 -21.828 -17.531 1 97.44 62 LEU B C 1
ATOM 2935 O O . LEU B 1 62 ? 4.527 -23.047 -17.609 1 97.44 62 LEU B O 1
ATOM 2939 N N . LEU B 1 63 ? 4.797 -21.234 -16.359 1 97.81 63 LEU B N 1
ATOM 2940 C CA . LEU B 1 63 ? 4.66 -21.922 -15.078 1 97.81 63 LEU B CA 1
ATOM 2941 C C . LEU B 1 63 ? 3.293 -22.578 -14.969 1 97.81 63 LEU B C 1
ATOM 2943 O O . LEU B 1 63 ? 3.195 -23.734 -14.539 1 97.81 63 LEU B O 1
ATOM 2947 N N . LEU B 1 64 ? 2.262 -21.844 -15.352 1 97.81 64 LEU B N 1
ATOM 2948 C CA . LEU B 1 64 ? 0.905 -22.391 -15.328 1 97.81 64 LEU B CA 1
ATOM 2949 C C . LEU B 1 64 ? 0.805 -23.656 -16.172 1 97.81 64 LEU B C 1
ATOM 2951 O O . LEU B 1 64 ? 0.208 -24.641 -15.734 1 97.81 64 LEU B O 1
ATOM 2955 N N . GLY B 1 65 ? 1.372 -23.594 -17.391 1 97 65 GLY B N 1
ATOM 2956 C CA . GLY B 1 65 ? 1.374 -24.781 -18.25 1 97 65 GLY B CA 1
ATOM 2957 C C . GLY B 1 65 ? 2.02 -25.984 -17.594 1 97 65 GLY B C 1
ATOM 2958 O O . GLY B 1 65 ? 1.482 -27.094 -17.656 1 97 65 GLY B O 1
ATOM 2959 N N . LYS B 1 66 ? 3.148 -25.766 -16.922 1 97.38 66 LYS B N 1
ATOM 2960 C CA . LYS B 1 66 ? 3.846 -26.844 -16.234 1 97.38 66 LYS B CA 1
ATOM 2961 C C . LYS B 1 66 ? 3.01 -27.375 -15.07 1 97.38 66 LYS B C 1
ATOM 2963 O O . LYS B 1 66 ? 2.93 -28.594 -14.867 1 97.38 66 LYS B O 1
ATOM 2968 N N . VAL B 1 67 ? 2.426 -26.5 -14.305 1 97.88 67 VAL B N 1
ATOM 2969 C CA . VAL B 1 67 ? 1.598 -26.891 -13.172 1 97.88 67 VAL B CA 1
ATOM 2970 C C . VAL B 1 67 ? 0.423 -27.734 -13.656 1 97.88 67 VAL B C 1
ATOM 2972 O O . VAL B 1 67 ? 0.169 -28.812 -13.125 1 97.88 67 VAL B O 1
ATOM 2975 N N . LYS B 1 68 ? -0.28 -27.312 -14.695 1 96.69 68 LYS B N 1
ATOM 2976 C CA . LYS B 1 68 ? -1.438 -28.031 -15.219 1 96.69 68 LYS B CA 1
ATOM 2977 C C . LYS B 1 68 ? -1.047 -29.406 -15.719 1 96.69 68 LYS B C 1
ATOM 2979 O O . LYS B 1 68 ? -1.737 -30.391 -15.445 1 96.69 68 LYS B O 1
ATOM 2984 N N . ALA B 1 69 ? 0.042 -29.484 -16.438 1 96.75 69 ALA B N 1
ATOM 2985 C CA . ALA B 1 69 ? 0.519 -30.766 -16.969 1 96.75 69 ALA B CA 1
ATOM 2986 C C . ALA B 1 69 ? 0.779 -31.766 -15.852 1 96.75 69 ALA B C 1
ATOM 2988 O O . ALA B 1 69 ? 0.431 -32.938 -15.969 1 96.75 69 ALA B O 1
ATOM 2989 N N . ASN B 1 70 ? 1.363 -31.281 -14.789 1 96.31 70 ASN B N 1
ATOM 2990 C CA . ASN B 1 70 ? 1.685 -32.156 -13.672 1 96.31 70 ASN B CA 1
ATOM 2991 C C . ASN B 1 70 ? 0.443 -32.531 -12.859 1 96.31 70 ASN B C 1
ATOM 2993 O O . ASN B 1 70 ? 0.333 -33.625 -12.328 1 96.31 70 ASN B O 1
ATOM 2997 N N . LEU B 1 71 ? -0.469 -31.609 -12.719 1 95.88 71 LEU B N 1
ATOM 2998 C CA . LEU B 1 71 ? -1.712 -31.875 -12.008 1 95.88 71 LEU B CA 1
ATOM 2999 C C . LEU B 1 71 ? -2.523 -32.938 -12.727 1 95.88 71 LEU B C 1
ATOM 3001 O O . LEU B 1 71 ? -3.273 -33.688 -12.094 1 95.88 71 LEU B O 1
ATOM 3005 N N . ASP B 1 72 ? -2.383 -33.094 -14.039 1 95.88 72 ASP B N 1
ATOM 3006 C CA . ASP B 1 72 ? -3.111 -34.062 -14.852 1 95.88 72 ASP B CA 1
ATOM 3007 C C . ASP B 1 72 ? -2.531 -35.469 -14.672 1 95.88 72 ASP B C 1
ATOM 3009 O O . ASP B 1 72 ? -3.176 -36.438 -15.023 1 95.88 72 ASP B O 1
ATOM 3013 N N . ASP B 1 73 ? -1.349 -35.562 -14.172 1 95.75 73 ASP B N 1
ATOM 3014 C CA . ASP B 1 73 ? -0.733 -36.875 -13.891 1 95.75 73 ASP B CA 1
ATOM 3015 C C . ASP B 1 73 ? -1.328 -37.5 -12.641 1 95.75 73 ASP B C 1
ATOM 3017 O O . ASP B 1 73 ? -1.181 -36.969 -11.539 1 95.75 73 ASP B O 1
ATOM 3021 N N . PRO B 1 74 ? -1.968 -38.625 -12.797 1 95.12 74 PRO B N 1
ATOM 3022 C CA . PRO B 1 74 ? -2.613 -39.25 -11.641 1 95.12 74 PRO B CA 1
ATOM 3023 C C . PRO B 1 74 ? -1.614 -39.688 -10.57 1 95.12 74 PRO B C 1
ATOM 3025 O O . PRO B 1 74 ? -2 -39.938 -9.422 1 95.12 74 PRO B O 1
ATOM 3028 N N . GLN B 1 75 ? -0.365 -39.781 -10.922 1 95.06 75 GLN B N 1
ATOM 3029 C CA . GLN B 1 75 ? 0.645 -40.219 -9.977 1 95.06 75 GLN B CA 1
ATOM 3030 C C . GLN B 1 75 ? 1.097 -39.094 -9.062 1 95.06 75 GLN B C 1
ATOM 3032 O O . GLN B 1 75 ? 1.735 -39.344 -8.039 1 95.06 75 GLN B O 1
ATOM 3037 N N . ILE B 1 76 ? 0.811 -37.875 -9.469 1 95.75 76 ILE B N 1
ATOM 3038 C CA . ILE B 1 76 ? 1.223 -36.75 -8.68 1 95.75 76 ILE B CA 1
ATOM 3039 C C . ILE B 1 76 ? 0.12 -36.375 -7.691 1 95.75 76 ILE B C 1
ATOM 3041 O O . ILE B 1 76 ? -1.04 -36.188 -8.078 1 95.75 76 ILE B O 1
ATOM 3045 N N . ASP B 1 77 ? 0.498 -36.219 -6.422 1 95.88 77 ASP B N 1
ATOM 3046 C CA . ASP B 1 77 ? -0.484 -35.938 -5.379 1 95.88 77 ASP B CA 1
ATOM 3047 C C . ASP B 1 77 ? -0.539 -34.438 -5.055 1 95.88 77 ASP B C 1
ATOM 3049 O O . ASP B 1 77 ? -1.532 -33.938 -4.508 1 95.88 77 ASP B O 1
ATOM 3053 N N . GLY B 1 78 ? 0.501 -33.719 -5.336 1 96.69 78 GLY B N 1
ATOM 3054 C CA . GLY B 1 78 ? 0.59 -32.281 -5.055 1 96.69 78 GLY B CA 1
ATOM 3055 C C . GLY B 1 78 ? 1.803 -31.625 -5.684 1 96.69 78 GLY B C 1
ATOM 3056 O O . GLY B 1 78 ? 2.701 -32.312 -6.176 1 96.69 78 GLY B O 1
ATOM 3057 N N . ILE B 1 79 ? 1.814 -30.328 -5.715 1 97.38 79 ILE B N 1
ATOM 3058 C CA . ILE B 1 79 ? 2.893 -29.562 -6.332 1 97.38 79 ILE B CA 1
ATOM 3059 C C . ILE B 1 79 ? 3.422 -28.531 -5.344 1 97.38 79 ILE B C 1
ATOM 3061 O O . ILE B 1 79 ? 2.643 -27.859 -4.648 1 97.38 79 ILE B O 1
ATOM 3065 N N . VAL B 1 80 ? 4.719 -28.375 -5.266 1 96.25 80 VAL B N 1
ATOM 3066 C CA . VAL B 1 80 ? 5.391 -27.312 -4.527 1 96.25 80 VAL B CA 1
ATOM 3067 C C . VAL B 1 80 ? 6.203 -26.453 -5.488 1 96.25 80 VAL B C 1
ATOM 3069 O O . VAL B 1 80 ? 6.93 -26.969 -6.34 1 96.25 80 VAL B O 1
ATOM 3072 N N . ILE B 1 81 ? 6.047 -25.172 -5.398 1 97 81 ILE B N 1
ATOM 3073 C CA . ILE B 1 81 ? 6.77 -24.219 -6.238 1 97 81 ILE B CA 1
ATOM 3074 C C . ILE B 1 81 ? 7.672 -23.344 -5.371 1 97 81 ILE B C 1
ATOM 3076 O O . ILE B 1 81 ? 7.199 -22.688 -4.445 1 97 81 ILE B O 1
ATOM 3080 N N . THR B 1 82 ? 8.922 -23.359 -5.621 1 94.12 82 THR B N 1
ATOM 3081 C CA . THR B 1 82 ? 9.828 -22.422 -4.98 1 94.12 82 THR B CA 1
ATOM 3082 C C . THR B 1 82 ? 9.945 -21.141 -5.805 1 94.12 82 THR B C 1
ATOM 3084 O O . THR B 1 82 ? 10.047 -21.188 -7.031 1 94.12 82 THR B O 1
ATOM 3087 N N . HIS B 1 83 ? 9.891 -20.016 -5.18 1 95.56 83 HIS B N 1
ATOM 3088 C CA . HIS B 1 83 ? 9.742 -18.719 -5.84 1 95.56 83 HIS B CA 1
ATOM 3089 C C . HIS B 1 83 ? 10.477 -17.625 -5.078 1 95.56 83 HIS B C 1
ATOM 3091 O O . HIS B 1 83 ? 10.641 -17.719 -3.859 1 95.56 83 HIS B O 1
ATOM 3097 N N . GLY B 1 84 ? 11.008 -16.594 -5.816 1 93.94 84 GLY B N 1
ATOM 3098 C CA . GLY B 1 84 ? 11.445 -15.391 -5.121 1 93.94 84 GLY B CA 1
ATOM 3099 C C . GLY B 1 84 ? 10.312 -14.672 -4.414 1 93.94 84 GLY B C 1
ATOM 3100 O O . GLY B 1 84 ? 9.164 -14.719 -4.859 1 93.94 84 GLY B O 1
ATOM 3101 N N . THR B 1 85 ? 10.641 -13.883 -3.424 1 95.31 85 THR B N 1
ATOM 3102 C CA . THR B 1 85 ? 9.602 -13.43 -2.51 1 95.31 85 THR B CA 1
ATOM 3103 C C . THR B 1 85 ? 8.977 -12.133 -3.01 1 95.31 85 THR B C 1
ATOM 3105 O O . THR B 1 85 ? 7.836 -11.812 -2.66 1 95.31 85 THR B O 1
ATOM 3108 N N . ASP B 1 86 ? 9.562 -11.367 -3.848 1 95.69 86 ASP B N 1
ATOM 3109 C CA . ASP B 1 86 ? 9.117 -10.031 -4.223 1 95.69 86 ASP B CA 1
ATOM 3110 C C . ASP B 1 86 ? 7.793 -10.086 -4.984 1 95.69 86 ASP B C 1
ATOM 3112 O O . ASP B 1 86 ? 6.945 -9.203 -4.832 1 95.69 86 ASP B O 1
ATOM 3116 N N . THR B 1 87 ? 7.594 -11.109 -5.859 1 97.56 87 THR B N 1
ATOM 3117 C CA . THR B 1 87 ? 6.383 -11.18 -6.664 1 97.56 87 THR B CA 1
ATOM 3118 C C . THR B 1 87 ? 5.625 -12.477 -6.395 1 97.56 87 THR B C 1
ATOM 3120 O O . THR B 1 87 ? 4.766 -12.875 -7.184 1 97.56 87 THR B O 1
ATOM 3123 N N . LEU B 1 88 ? 5.984 -13.172 -5.297 1 97.88 88 LEU B N 1
ATOM 3124 C CA . LEU B 1 88 ? 5.398 -14.461 -4.957 1 97.88 88 LEU B CA 1
ATOM 3125 C C . LEU B 1 88 ? 3.885 -14.352 -4.812 1 97.88 88 LEU B C 1
ATOM 3127 O O . LEU B 1 88 ? 3.146 -15.203 -5.309 1 97.88 88 LEU B O 1
ATOM 3131 N N . GLU B 1 89 ? 3.428 -13.281 -4.16 1 98.19 89 GLU B N 1
ATOM 3132 C CA . GLU B 1 89 ? 1.992 -13.141 -3.938 1 98.19 89 GLU B CA 1
ATOM 3133 C C . GLU B 1 89 ? 1.243 -12.977 -5.258 1 98.19 89 GLU B C 1
ATOM 3135 O O . GLU B 1 89 ? 0.126 -13.477 -5.41 1 98.19 89 GLU B O 1
ATOM 3140 N N . GLU B 1 90 ? 1.806 -12.281 -6.227 1 98.56 90 GLU B N 1
ATOM 3141 C CA . GLU B 1 90 ? 1.179 -12.086 -7.527 1 98.56 90 GLU B CA 1
ATOM 3142 C C . GLU B 1 90 ? 1.163 -13.383 -8.336 1 98.56 90 GLU B C 1
ATOM 3144 O O . GLU B 1 90 ? 0.158 -13.711 -8.969 1 98.56 90 GLU B O 1
ATOM 3149 N N . THR B 1 91 ? 2.271 -14.148 -8.273 1 98.44 91 THR B N 1
ATOM 3150 C CA . THR B 1 91 ? 2.33 -15.438 -8.953 1 98.44 91 THR B CA 1
ATOM 3151 C C . THR B 1 91 ? 1.312 -16.406 -8.367 1 98.44 91 THR B C 1
ATOM 3153 O O . THR B 1 91 ? 0.592 -17.078 -9.102 1 98.44 91 THR B O 1
ATOM 3156 N N . ALA B 1 92 ? 1.273 -16.453 -7.027 1 98.38 92 ALA B N 1
ATOM 3157 C CA . ALA B 1 92 ? 0.342 -17.344 -6.344 1 98.38 92 ALA B CA 1
ATOM 3158 C C . ALA B 1 92 ? -1.101 -17.047 -6.734 1 98.38 92 ALA B C 1
ATOM 3160 O O . ALA B 1 92 ? -1.876 -17.953 -7.039 1 98.38 92 ALA B O 1
ATOM 3161 N N . TYR B 1 93 ? -1.474 -15.805 -6.785 1 98 93 TYR B N 1
ATOM 3162 C CA . TYR B 1 93 ? -2.84 -15.414 -7.113 1 98 93 TYR B CA 1
ATOM 3163 C C . TYR B 1 93 ? -3.15 -15.688 -8.578 1 98 93 TYR B C 1
ATOM 3165 O O . TYR B 1 93 ? -4.254 -16.125 -8.914 1 98 93 TYR B O 1
ATOM 3173 N N . TYR B 1 94 ? -2.205 -15.406 -9.445 1 97.94 94 TYR B N 1
ATOM 3174 C CA . TYR B 1 94 ? -2.371 -15.719 -10.867 1 97.94 94 TYR B CA 1
ATOM 3175 C C . TYR B 1 94 ? -2.711 -17.188 -11.062 1 97.94 94 TYR B C 1
ATOM 3177 O O . TYR B 1 94 ? -3.652 -17.531 -11.789 1 97.94 94 TYR B O 1
ATOM 3185 N N . LEU B 1 95 ? -1.928 -18.047 -10.414 1 97.81 95 LEU B N 1
ATOM 3186 C CA . LEU B 1 95 ? -2.186 -19.484 -10.508 1 97.81 95 LEU B CA 1
ATOM 3187 C C . LEU B 1 95 ? -3.551 -19.828 -9.93 1 97.81 95 LEU B C 1
ATOM 3189 O O . LEU B 1 95 ? -4.285 -20.641 -10.5 1 97.81 95 LEU B O 1
ATOM 3193 N N . ASP B 1 96 ? -3.869 -19.203 -8.828 1 96.69 96 ASP B N 1
ATOM 3194 C CA . ASP B 1 96 ? -5.141 -19.453 -8.156 1 96.69 96 ASP B CA 1
ATOM 3195 C C . ASP B 1 96 ? -6.316 -19.109 -9.07 1 96.69 96 ASP B C 1
ATOM 3197 O O . ASP B 1 96 ? -7.355 -19.781 -9.023 1 96.69 96 ASP B O 1
ATOM 3201 N N . LEU B 1 97 ? -6.164 -18.125 -9.883 1 95.31 97 LEU B N 1
ATOM 3202 C CA . LEU B 1 97 ? -7.219 -17.656 -10.773 1 95.31 97 LEU B CA 1
ATOM 3203 C C . LEU B 1 97 ? -7.418 -18.625 -11.938 1 95.31 97 LEU B C 1
ATOM 3205 O O . LEU B 1 97 ? -8.5 -18.688 -12.531 1 95.31 97 LEU B O 1
ATOM 3209 N N . HIS B 1 98 ? -6.367 -1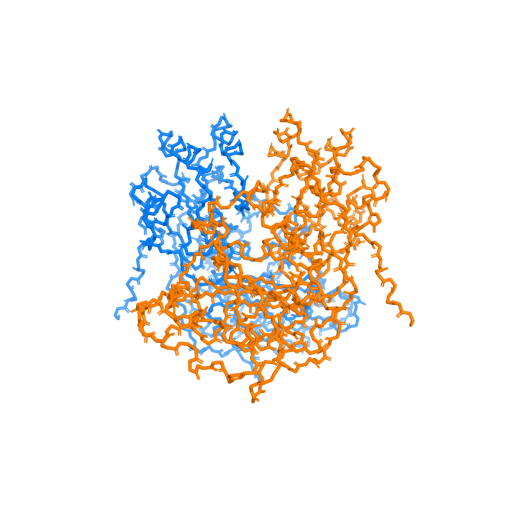9.375 -12.234 1 96.06 98 HIS B N 1
ATOM 3210 C CA . HIS B 1 98 ? -6.402 -20.062 -13.516 1 96.06 98 HIS B CA 1
ATOM 3211 C C . HIS B 1 98 ? -6.316 -21.578 -13.32 1 96.06 98 HIS B C 1
ATOM 3213 O O . HIS B 1 98 ? -6.215 -22.328 -14.297 1 96.06 98 HIS B O 1
ATOM 3219 N N . LEU B 1 99 ? -6.297 -22.016 -12.109 1 94.75 99 LEU B N 1
ATOM 3220 C CA . LEU B 1 99 ? -6.324 -23.438 -11.805 1 94.75 99 LEU B CA 1
ATOM 3221 C C . LEU B 1 99 ? -7.676 -23.859 -11.227 1 94.75 99 LEU B C 1
ATOM 3223 O O . LEU B 1 99 ? -8.281 -23.094 -10.461 1 94.75 99 LEU B O 1
ATOM 3227 N N . SER B 1 100 ? -8.062 -25.031 -11.547 1 89.25 100 SER B N 1
ATOM 3228 C CA . SER B 1 100 ? -9.289 -25.578 -10.969 1 89.25 100 SER B CA 1
ATOM 3229 C C . SER B 1 100 ? -9.023 -26.172 -9.594 1 89.25 100 SER B C 1
ATOM 3231 O O . SER B 1 100 ? -7.895 -26.562 -9.281 1 89.25 100 SER B O 1
ATOM 3233 N N . VAL B 1 101 ? -10.094 -26.219 -8.867 1 83.88 101 VAL B N 1
ATOM 3234 C CA . VAL B 1 101 ? -10.016 -26.812 -7.543 1 83.88 101 VAL B CA 1
ATOM 3235 C C . VAL B 1 101 ? -9.609 -28.281 -7.656 1 83.88 101 VAL B C 1
ATOM 3237 O O . VAL B 1 101 ? -10.086 -29 -8.539 1 83.88 101 VAL B O 1
ATOM 3240 N N . GLY B 1 102 ? -8.648 -28.734 -6.859 1 91.25 102 GLY B N 1
ATOM 3241 C CA . GLY B 1 102 ? -8.195 -30.109 -6.91 1 91.25 102 GLY B CA 1
ATOM 3242 C C . GLY B 1 102 ? -6.988 -30.375 -6.031 1 91.25 102 GLY B C 1
ATOM 3243 O O . GLY B 1 102 ? -6.996 -30.062 -4.84 1 91.25 102 GLY B O 1
ATOM 3244 N N . LYS B 1 103 ? -5.992 -30.984 -6.652 1 95.5 103 LYS B N 1
ATOM 3245 C CA . LYS B 1 103 ? -4.762 -31.328 -5.949 1 95.5 103 LYS B CA 1
ATOM 3246 C C . LYS B 1 103 ? -4.066 -30.078 -5.41 1 95.5 103 LYS B C 1
ATOM 3248 O O . LYS B 1 103 ? -4.184 -29 -5.992 1 95.5 103 LYS B O 1
ATOM 3253 N N . PRO B 1 104 ? -3.391 -30.172 -4.309 1 96.62 104 PRO B N 1
ATOM 3254 C CA . PRO B 1 104 ? -2.754 -29.016 -3.686 1 96.62 104 PRO B CA 1
ATOM 3255 C C . PRO B 1 104 ? -1.614 -28.438 -4.527 1 96.62 104 PRO B C 1
ATOM 3257 O O . PRO B 1 104 ? -0.825 -29.203 -5.098 1 96.62 104 PRO B O 1
ATOM 3260 N N . VAL B 1 105 ? -1.575 -27.156 -4.652 1 97.88 105 VAL B N 1
ATOM 3261 C CA . VAL B 1 105 ? -0.464 -26.391 -5.195 1 97.88 105 VAL B CA 1
ATOM 3262 C C . VAL B 1 105 ? 0.024 -25.391 -4.152 1 97.88 105 VAL B C 1
ATOM 3264 O O . VAL B 1 105 ? -0.737 -24.531 -3.707 1 97.88 105 VAL B O 1
ATOM 3267 N N . VAL B 1 106 ? 1.285 -25.484 -3.74 1 98.25 106 VAL B N 1
ATOM 3268 C CA . VAL B 1 106 ? 1.814 -24.703 -2.625 1 98.25 106 VAL B CA 1
ATOM 3269 C C . VAL B 1 106 ? 3.059 -23.938 -3.072 1 98.25 106 VAL B C 1
ATOM 3271 O O . VAL B 1 106 ? 3.988 -24.531 -3.629 1 98.25 106 VAL B O 1
ATOM 3274 N N . LEU B 1 107 ? 3.047 -22.609 -2.885 1 98.31 107 LEU B N 1
ATOM 3275 C CA . LEU B 1 107 ? 4.242 -21.812 -3.117 1 98.31 107 LEU B CA 1
ATOM 3276 C C . LEU B 1 107 ? 4.969 -21.531 -1.808 1 98.31 107 LEU B C 1
ATOM 3278 O O . LEU B 1 107 ? 4.336 -21.359 -0.763 1 98.31 107 LEU B O 1
ATOM 3282 N N . THR B 1 108 ? 6.273 -21.438 -1.897 1 96.5 108 THR B N 1
ATOM 3283 C CA . THR B 1 108 ? 7.109 -21.031 -0.773 1 96.5 108 THR B CA 1
ATOM 3284 C C . THR B 1 108 ? 8.406 -20.391 -1.264 1 96.5 108 THR B C 1
ATOM 3286 O O . THR B 1 108 ? 8.594 -20.203 -2.467 1 96.5 108 THR B O 1
ATOM 3289 N N . GLY B 1 109 ? 9.219 -19.922 -0.425 1 93.06 109 GLY B N 1
ATOM 3290 C CA . GLY B 1 109 ? 10.5 -19.281 -0.676 1 93.06 109 GLY B CA 1
ATOM 3291 C C . GLY B 1 109 ? 11.305 -19.047 0.586 1 93.06 109 GLY B C 1
ATOM 3292 O O . GLY B 1 109 ? 11.078 -19.688 1.608 1 93.06 109 GLY B O 1
ATOM 3293 N N . ALA B 1 110 ? 12.289 -18.25 0.367 1 89.31 110 ALA B N 1
ATOM 3294 C CA . ALA B 1 110 ? 13.156 -17.906 1.493 1 89.31 110 ALA B CA 1
ATOM 3295 C C . ALA B 1 110 ? 13.367 -16.406 1.585 1 89.31 110 ALA B C 1
ATOM 3297 O O . ALA B 1 110 ? 13.555 -15.734 0.567 1 89.31 110 ALA B O 1
ATOM 3298 N N . MET B 1 111 ? 13.297 -15.922 2.811 1 85.44 111 MET B N 1
ATOM 3299 C CA . MET B 1 111 ? 13.578 -14.508 3.031 1 85.44 111 MET B CA 1
ATOM 3300 C C . MET B 1 111 ? 15.078 -14.258 3.15 1 85.44 111 MET B C 1
ATOM 3302 O O . MET B 1 111 ? 15.562 -13.18 2.799 1 85.44 111 MET B O 1
ATOM 3306 N N . ARG B 1 112 ? 15.688 -15.227 3.625 1 78.56 112 ARG B N 1
ATOM 3307 C CA . ARG B 1 112 ? 17.141 -15.133 3.775 1 78.56 112 ARG B CA 1
ATOM 3308 C C . ARG B 1 112 ? 17.844 -16.078 2.814 1 78.56 112 ARG B C 1
ATOM 3310 O O . ARG B 1 112 ? 17.344 -17.172 2.518 1 78.56 112 ARG B O 1
ATOM 3317 N N . SER B 1 113 ? 19.031 -15.5 2.453 1 69.81 113 SER B N 1
ATOM 3318 C CA . SER B 1 113 ? 19.828 -16.344 1.578 1 69.81 113 SER B CA 1
ATOM 3319 C C . SER B 1 113 ? 20.312 -17.609 2.301 1 69.81 113 SER B C 1
ATOM 3321 O O . SER B 1 113 ? 20.344 -17.641 3.531 1 69.81 113 SER B O 1
ATOM 3323 N N . SER B 1 114 ? 20.531 -18.609 1.475 1 66.12 114 SER B N 1
ATOM 3324 C CA . SER B 1 114 ? 20.922 -19.922 2.008 1 66.12 114 SER B CA 1
ATOM 3325 C C . SER B 1 114 ? 22.25 -19.828 2.764 1 66.12 114 SER B C 1
ATOM 3327 O O . SER B 1 114 ? 22.531 -20.641 3.639 1 66.12 114 SER B O 1
ATOM 3329 N N . ASN B 1 115 ? 22.953 -18.766 2.449 1 60.75 115 ASN B N 1
ATOM 3330 C CA . ASN B 1 115 ? 24.281 -18.625 3.043 1 60.75 115 ASN B CA 1
ATOM 3331 C C . ASN B 1 115 ? 24.219 -17.859 4.363 1 60.75 115 ASN B C 1
ATOM 3333 O O . ASN B 1 115 ? 25.234 -17.734 5.047 1 60.75 115 ASN B O 1
ATOM 3337 N N . GLN B 1 116 ? 23.094 -17.531 4.711 1 66.31 116 GLN B N 1
ATOM 3338 C CA . GLN B 1 116 ? 22.969 -16.766 5.945 1 66.31 116 GLN B CA 1
ATOM 3339 C C . GLN B 1 116 ? 22.578 -17.672 7.113 1 66.31 116 GLN B C 1
ATOM 3341 O O . GLN B 1 116 ? 21.906 -18.688 6.922 1 66.31 116 GLN B O 1
ATOM 3346 N N . ILE B 1 117 ? 23.047 -17.375 8.266 1 63.84 117 ILE B N 1
ATOM 3347 C CA . ILE B 1 117 ? 22.656 -18.062 9.484 1 63.84 117 ILE B CA 1
ATOM 3348 C C . ILE B 1 117 ? 21.156 -17.922 9.703 1 63.84 117 ILE B C 1
ATOM 3350 O O . ILE B 1 117 ? 20.609 -16.812 9.586 1 63.84 117 ILE B O 1
ATOM 3354 N N . GLY B 1 118 ? 20.531 -19.094 9.906 1 68.56 118 GLY B N 1
ATOM 3355 C CA . GLY B 1 118 ? 19.094 -19.031 10.195 1 68.56 118 GLY B CA 1
ATOM 3356 C C . GLY B 1 118 ? 18.25 -18.938 8.945 1 68.56 118 GLY B C 1
ATOM 3357 O O . GLY B 1 118 ? 17.188 -18.297 8.961 1 68.56 118 GLY B O 1
ATOM 3358 N N . SER B 1 119 ? 18.812 -19.406 7.934 1 76.12 119 SER B N 1
ATOM 3359 C CA . SER B 1 119 ? 18.016 -19.391 6.711 1 76.12 119 SER B CA 1
ATOM 3360 C C . SER B 1 119 ? 16.703 -20.141 6.906 1 76.12 119 SER B C 1
ATOM 3362 O O . SER B 1 119 ? 16.672 -21.203 7.527 1 76.12 119 SER B O 1
ATOM 3364 N N . ASP B 1 120 ? 15.633 -19.438 6.508 1 83.69 120 ASP B N 1
ATOM 3365 C CA . ASP B 1 120 ? 14.297 -20 6.672 1 83.69 120 ASP B CA 1
ATOM 3366 C C . ASP B 1 120 ? 13.938 -20.906 5.5 1 83.69 120 ASP B C 1
ATOM 3368 O O . ASP B 1 120 ? 12.938 -21.625 5.547 1 83.69 120 ASP B O 1
ATOM 3372 N N . GLY B 1 121 ? 14.766 -21.016 4.496 1 86.06 121 GLY B N 1
ATOM 3373 C CA . GLY B 1 121 ? 14.484 -21.703 3.248 1 86.06 121 GLY B CA 1
ATOM 3374 C C . GLY B 1 121 ? 14.164 -23.172 3.443 1 86.06 121 GLY B C 1
ATOM 3375 O O . GLY B 1 121 ? 13.078 -23.641 3.068 1 86.06 121 GLY B O 1
ATOM 3376 N N . PRO B 1 122 ? 15.055 -23.875 4.086 1 83.19 122 PRO B N 1
ATOM 3377 C CA . PRO B 1 122 ? 14.836 -25.297 4.266 1 83.19 122 PRO B CA 1
ATOM 3378 C C . PRO B 1 122 ? 13.555 -25.609 5.047 1 83.19 122 PRO B C 1
ATOM 3380 O O . PRO B 1 122 ? 12.789 -26.5 4.66 1 83.19 122 PRO B O 1
ATOM 3383 N N . THR B 1 123 ? 13.289 -24.891 6.105 1 84.81 123 THR B N 1
ATOM 3384 C CA . THR B 1 123 ? 12.094 -25.125 6.914 1 84.81 123 THR B CA 1
ATOM 3385 C C . THR B 1 123 ? 10.828 -24.797 6.117 1 84.81 123 THR B C 1
ATOM 3387 O O . THR B 1 123 ? 9.852 -25.547 6.156 1 84.81 123 THR B O 1
ATOM 3390 N N . ASN B 1 124 ? 10.867 -23.703 5.398 1 91.44 124 ASN B N 1
ATOM 3391 C CA . ASN B 1 124 ? 9.734 -23.344 4.555 1 91.44 124 ASN B CA 1
ATOM 3392 C C . ASN B 1 124 ? 9.438 -24.438 3.523 1 91.44 124 ASN B C 1
ATOM 3394 O O . ASN B 1 124 ? 8.281 -24.781 3.299 1 91.44 124 ASN B O 1
ATOM 3398 N N . LEU B 1 125 ? 10.477 -24.922 2.971 1 89.62 125 LEU B N 1
ATOM 3399 C CA . LEU B 1 125 ? 10.336 -25.938 1.934 1 89.62 125 LEU B CA 1
ATOM 3400 C C . LEU B 1 125 ? 9.727 -27.219 2.504 1 89.62 125 LEU B C 1
ATOM 3402 O O . LEU B 1 125 ? 8.789 -27.766 1.933 1 89.62 125 LEU B O 1
ATOM 3406 N N . VAL B 1 126 ? 10.227 -27.688 3.594 1 87.5 126 VAL B N 1
ATOM 3407 C CA . VAL B 1 126 ? 9.727 -28.906 4.227 1 87.5 126 VAL B CA 1
ATOM 3408 C C . VAL B 1 126 ? 8.25 -28.719 4.594 1 87.5 126 VAL B C 1
ATOM 3410 O O . VAL B 1 126 ? 7.434 -29.609 4.348 1 87.5 126 VAL B O 1
ATOM 3413 N N . ASN B 1 127 ? 7.93 -27.609 5.098 1 92.25 127 ASN B N 1
ATOM 3414 C CA . ASN B 1 127 ? 6.547 -27.328 5.484 1 92.25 127 ASN B CA 1
ATOM 3415 C C . ASN B 1 127 ? 5.633 -27.25 4.27 1 92.25 127 ASN B C 1
ATOM 3417 O O . ASN B 1 127 ? 4.477 -27.672 4.324 1 92.25 127 ASN B O 1
ATOM 3421 N N . ALA B 1 128 ? 6.18 -26.703 3.229 1 94.75 128 ALA B N 1
ATOM 3422 C CA . ALA B 1 128 ? 5.406 -26.656 1.991 1 94.75 128 ALA B CA 1
ATOM 3423 C C . ALA B 1 128 ? 5.125 -28.047 1.463 1 94.75 128 ALA B C 1
ATOM 3425 O O . ALA B 1 128 ? 4.016 -28.344 1.007 1 94.75 128 ALA B O 1
ATOM 3426 N N . ILE B 1 129 ? 6.082 -28.922 1.525 1 91.81 129 ILE B N 1
ATOM 3427 C CA . ILE B 1 129 ? 5.934 -30.312 1.076 1 91.81 129 ILE B CA 1
ATOM 3428 C C . ILE B 1 129 ? 4.91 -31.031 1.954 1 91.81 129 ILE B C 1
ATOM 3430 O O . ILE B 1 129 ? 4.023 -31.719 1.447 1 91.81 129 ILE B O 1
ATOM 3434 N N . ARG B 1 130 ? 5.012 -30.844 3.229 1 91.81 130 ARG B N 1
ATOM 3435 C CA . ARG B 1 130 ? 4.055 -31.453 4.152 1 91.81 130 ARG B CA 1
ATOM 3436 C C . ARG B 1 130 ? 2.639 -30.969 3.857 1 91.81 130 ARG B C 1
ATOM 3438 O O . ARG B 1 130 ? 1.688 -31.75 3.912 1 91.81 130 ARG B O 1
ATOM 3445 N N . THR B 1 131 ? 2.533 -29.734 3.533 1 95.62 131 THR B N 1
ATOM 3446 C CA . THR B 1 131 ? 1.232 -29.156 3.205 1 95.62 131 THR B CA 1
ATOM 3447 C C . THR B 1 131 ? 0.69 -29.75 1.909 1 95.62 131 THR B C 1
ATOM 3449 O O . THR B 1 131 ? -0.466 -30.172 1.852 1 95.62 131 THR B O 1
ATOM 3452 N N . ALA B 1 132 ? 1.528 -29.812 0.949 1 95.5 132 ALA B N 1
ATOM 3453 C CA . ALA B 1 132 ? 1.124 -30.359 -0.347 1 95.5 132 ALA B CA 1
ATOM 3454 C C . ALA B 1 132 ? 0.74 -31.828 -0.235 1 95.5 132 ALA B C 1
ATOM 3456 O O . ALA B 1 132 ? -0.087 -32.312 -1.006 1 95.5 132 ALA B O 1
ATOM 3457 N N . ALA B 1 133 ? 1.311 -32.531 0.717 1 93 133 ALA B N 1
ATOM 3458 C CA . ALA B 1 133 ? 1.056 -33.938 0.91 1 93 133 ALA B CA 1
ATOM 3459 C C . ALA B 1 133 ? -0.181 -34.188 1.775 1 93 133 ALA B C 1
ATOM 3461 O O . ALA B 1 133 ? -0.677 -35.312 1.88 1 93 133 ALA B O 1
ATOM 3462 N N . SER B 1 134 ? -0.646 -33.156 2.34 1 92.75 134 SER B N 1
ATOM 3463 C CA . SER B 1 134 ? -1.767 -33.281 3.268 1 92.75 134 SER B CA 1
ATOM 3464 C C . SER B 1 134 ? -3.09 -33.406 2.521 1 92.75 134 SER B C 1
ATOM 3466 O O . SER B 1 134 ? -3.404 -32.594 1.651 1 92.75 134 SER B O 1
ATOM 3468 N N . PRO B 1 135 ? -3.898 -34.375 2.904 1 90.56 135 PRO B N 1
ATOM 3469 C CA . PRO B 1 135 ? -5.227 -34.469 2.297 1 90.56 135 PRO B CA 1
ATOM 3470 C C . PRO B 1 135 ? -6.086 -33.25 2.557 1 90.56 135 PRO B C 1
ATOM 3472 O O . PRO B 1 135 ? -6.941 -32.875 1.735 1 90.56 135 PRO B O 1
ATOM 3475 N N . GLY B 1 136 ? -5.824 -32.594 3.633 1 93.06 136 GLY B N 1
ATOM 3476 C CA . GLY B 1 136 ? -6.602 -31.422 4.008 1 93.06 136 GLY B CA 1
ATOM 3477 C C . GLY B 1 136 ? -6.32 -30.219 3.129 1 93.06 136 GLY B C 1
ATOM 3478 O O . GLY B 1 136 ? -7.078 -29.234 3.143 1 93.06 136 GLY B O 1
ATOM 3479 N N . ALA B 1 137 ? -5.277 -30.281 2.357 1 94.56 137 ALA B N 1
ATOM 3480 C CA . ALA B 1 137 ? -4.887 -29.141 1.524 1 94.56 137 ALA B CA 1
ATOM 3481 C C . ALA B 1 137 ? -5.641 -29.156 0.199 1 94.56 137 ALA B C 1
ATOM 3483 O O . ALA B 1 137 ? -5.672 -28.141 -0.511 1 94.56 137 ALA B O 1
ATOM 3484 N N . ALA B 1 138 ? -6.199 -30.312 -0.124 1 93.06 138 ALA B N 1
ATOM 3485 C CA . ALA B 1 138 ? -6.926 -30.422 -1.386 1 93.06 138 ALA B CA 1
ATOM 3486 C C . ALA B 1 138 ? -8.164 -29.531 -1.391 1 93.06 138 ALA B C 1
ATOM 3488 O O . ALA B 1 138 ? -8.875 -29.438 -0.386 1 93.06 138 ALA B O 1
ATOM 3489 N N . GLY B 1 139 ? -8.406 -28.891 -2.49 1 92.31 139 GLY B N 1
ATOM 3490 C CA . GLY B 1 139 ? -9.617 -28.109 -2.666 1 92.31 139 GLY B CA 1
ATOM 3491 C C . GLY B 1 139 ? -9.547 -26.75 -2.002 1 92.31 139 GLY B C 1
ATOM 3492 O O . GLY B 1 139 ? -10.57 -26.094 -1.808 1 92.31 139 GLY B O 1
ATOM 3493 N N . LYS B 1 140 ? -8.383 -26.328 -1.657 1 93.06 140 LYS B N 1
ATOM 3494 C CA . LYS B 1 140 ? -8.266 -25.062 -0.942 1 93.06 140 LYS B CA 1
ATOM 3495 C C . LYS B 1 140 ? -7.578 -24.016 -1.803 1 93.06 140 LYS B C 1
ATOM 3497 O O . LYS B 1 140 ? -7.125 -22.984 -1.291 1 93.06 140 LYS B O 1
ATOM 3502 N N . GLY B 1 141 ? -7.527 -24.25 -3.115 1 93.06 141 GLY B N 1
ATOM 3503 C CA . GLY B 1 141 ? -6.855 -23.328 -4.012 1 93.06 141 GLY B CA 1
ATOM 3504 C C . GLY B 1 141 ? -5.348 -23.344 -3.867 1 93.06 141 GLY B C 1
ATOM 3505 O O . GLY B 1 141 ? -4.781 -24.297 -3.324 1 93.06 141 GLY B O 1
ATOM 3506 N N . VAL B 1 142 ? -4.727 -22.359 -4.367 1 97.25 142 VAL B N 1
ATOM 3507 C CA . VAL B 1 142 ? -3.277 -22.234 -4.266 1 97.25 142 VAL B CA 1
ATOM 3508 C C . VAL B 1 142 ? -2.902 -21.688 -2.891 1 97.25 142 VAL B C 1
ATOM 3510 O O . VAL B 1 142 ? -3.537 -20.75 -2.396 1 97.25 142 VAL B O 1
ATOM 3513 N N . LEU B 1 143 ? -1.923 -22.312 -2.303 1 97.56 143 LEU B N 1
ATOM 3514 C CA . LEU B 1 143 ? -1.525 -21.969 -0.942 1 97.56 143 LEU B CA 1
ATOM 3515 C C . LEU B 1 143 ? -0.099 -21.422 -0.913 1 97.56 143 LEU B C 1
ATOM 3517 O O . LEU B 1 143 ? 0.692 -21.703 -1.817 1 97.56 143 LEU B O 1
ATOM 3521 N N . VAL B 1 144 ? 0.189 -20.609 0.107 1 98.25 144 VAL B N 1
ATOM 3522 C CA . VAL B 1 144 ? 1.524 -20.078 0.375 1 98.25 144 VAL B CA 1
ATOM 3523 C C . VAL B 1 144 ? 1.944 -20.438 1.799 1 98.25 144 VAL B C 1
ATOM 3525 O O . VAL B 1 144 ? 1.189 -20.219 2.748 1 98.25 144 VAL B O 1
ATOM 3528 N N . VAL B 1 145 ? 3.141 -20.984 1.902 1 97.31 145 VAL B N 1
ATOM 3529 C CA . VAL B 1 145 ? 3.6 -21.422 3.213 1 97.31 145 VAL B CA 1
ATOM 3530 C C . VAL B 1 145 ? 4.895 -20.703 3.58 1 97.31 145 VAL B C 1
ATOM 3532 O O . VAL B 1 145 ? 5.887 -20.781 2.854 1 97.31 145 VAL B O 1
ATOM 3535 N N . PHE B 1 146 ? 4.852 -20.016 4.637 1 95.38 146 PHE B N 1
ATOM 3536 C CA . PHE B 1 146 ? 6.004 -19.391 5.262 1 95.38 146 PHE B CA 1
ATOM 3537 C C . PHE B 1 146 ? 5.902 -19.438 6.781 1 95.38 146 PHE B C 1
ATOM 3539 O O . PHE B 1 146 ? 4.82 -19.266 7.34 1 95.38 146 PHE B O 1
ATOM 3546 N N . GLN B 1 147 ? 6.957 -19.688 7.477 1 93.62 147 GLN B N 1
ATOM 3547 C CA . GLN B 1 147 ? 7.043 -19.641 8.938 1 93.62 147 GLN B CA 1
ATOM 3548 C C . GLN B 1 147 ? 5.902 -20.438 9.57 1 93.62 147 GLN B C 1
ATOM 3550 O O . GLN B 1 147 ? 5.176 -19.906 10.422 1 93.62 147 GLN B O 1
ATOM 3555 N N . ASP B 1 148 ? 5.656 -21.531 9.094 1 93.75 148 ASP B N 1
ATOM 3556 C CA . ASP B 1 148 ? 4.738 -22.531 9.633 1 93.75 148 ASP B CA 1
ATOM 3557 C C . ASP B 1 148 ? 3.285 -22.125 9.422 1 93.75 148 ASP B C 1
ATOM 3559 O O . ASP B 1 148 ? 2.369 -22.75 9.961 1 93.75 148 ASP B O 1
ATOM 3563 N N . GLU B 1 149 ? 3.074 -21.016 8.711 1 96.44 149 GLU B N 1
ATOM 3564 C CA . GLU B 1 149 ? 1.716 -20.562 8.422 1 96.44 149 GLU B CA 1
ATOM 3565 C C . GLU B 1 149 ? 1.312 -20.922 6.992 1 96.44 149 GLU B C 1
ATOM 3567 O O . GLU B 1 149 ? 2.123 -20.812 6.07 1 96.44 149 GLU B O 1
ATOM 3572 N N . VAL B 1 150 ? 0.085 -21.359 6.836 1 97 150 VAL B N 1
ATOM 3573 C CA . VAL B 1 150 ? -0.486 -21.641 5.523 1 97 150 VAL B CA 1
ATOM 3574 C C . VAL B 1 150 ? -1.492 -20.547 5.152 1 97 150 VAL B C 1
ATOM 3576 O O . VAL B 1 150 ? -2.482 -20.344 5.859 1 97 150 VAL B O 1
ATOM 3579 N N . HIS B 1 151 ? -1.252 -19.906 4.023 1 96.94 151 HIS B N 1
ATOM 3580 C CA . HIS B 1 151 ? -2.098 -18.797 3.58 1 96.94 151 HIS B CA 1
ATOM 3581 C C . HIS B 1 151 ? -2.754 -19.109 2.24 1 96.94 151 HIS B C 1
ATOM 3583 O O . HIS B 1 151 ? -2.176 -19.828 1.409 1 96.94 151 HIS B O 1
ATOM 3589 N N . ALA B 1 152 ? -3.99 -18.594 2.094 1 95.69 152 ALA B N 1
ATOM 3590 C CA . ALA B 1 152 ? -4.613 -18.609 0.771 1 95.69 152 ALA B CA 1
ATOM 3591 C C . ALA B 1 152 ? -3.963 -17.578 -0.149 1 95.69 152 ALA B C 1
ATOM 3593 O O . ALA B 1 152 ? -3.701 -16.453 0.262 1 95.69 152 ALA B O 1
ATOM 3594 N N . ALA B 1 153 ? -3.73 -17.938 -1.396 1 96.62 153 ALA B N 1
ATOM 3595 C CA . ALA B 1 153 ? -3.096 -17.078 -2.385 1 96.62 153 ALA B CA 1
ATOM 3596 C C . ALA B 1 153 ? -3.842 -15.75 -2.516 1 96.62 153 ALA B C 1
ATOM 3598 O O . ALA B 1 153 ? -3.223 -14.703 -2.688 1 96.62 153 ALA B O 1
ATOM 3599 N N . ARG B 1 154 ? -5.129 -15.734 -2.4 1 93.75 154 ARG B N 1
ATOM 3600 C CA . ARG B 1 154 ? -5.957 -14.555 -2.617 1 93.75 154 ARG B CA 1
ATOM 3601 C C . ARG B 1 154 ? -5.746 -13.523 -1.511 1 93.75 154 ARG B C 1
ATOM 3603 O O . ARG B 1 154 ? -5.918 -12.328 -1.731 1 93.75 154 ARG B O 1
ATOM 3610 N N . TYR B 1 155 ? -5.266 -14.023 -0.344 1 93.69 155 TYR B N 1
ATOM 3611 C CA . TYR B 1 155 ? -5.281 -13.109 0.793 1 93.69 155 TYR B CA 1
ATOM 3612 C C . TYR B 1 155 ? -3.863 -12.773 1.241 1 93.69 155 TYR B C 1
ATOM 3614 O O . TYR B 1 155 ? -3.654 -11.805 1.98 1 93.69 155 TYR B O 1
ATOM 3622 N N . VAL B 1 156 ? -2.896 -13.484 0.854 1 96.56 156 VAL B N 1
ATOM 3623 C CA . VAL B 1 156 ? -1.545 -13.367 1.389 1 96.56 156 VAL B CA 1
ATOM 3624 C C . VAL B 1 156 ? -0.832 -12.188 0.726 1 96.56 156 VAL B C 1
ATOM 3626 O O . VAL B 1 156 ? -1.033 -11.922 -0.461 1 96.56 156 VAL B O 1
ATOM 3629 N N . THR B 1 157 ? -0.079 -11.438 1.446 1 96.06 157 THR B N 1
ATOM 3630 C CA . THR B 1 157 ? 0.745 -10.344 0.943 1 96.06 157 THR B CA 1
ATOM 3631 C C . THR B 1 157 ? 2.068 -10.266 1.699 1 96.06 157 THR B C 1
ATOM 3633 O O . THR B 1 157 ? 2.141 -10.641 2.873 1 96.06 157 THR B O 1
ATOM 3636 N N . LYS B 1 158 ? 3.135 -9.906 0.967 1 95.56 158 LYS B N 1
ATOM 3637 C CA . LYS B 1 158 ? 4.41 -9.617 1.614 1 95.56 158 LYS B CA 1
ATOM 3638 C C . LYS B 1 158 ? 4.355 -8.289 2.363 1 95.56 158 LYS B C 1
ATOM 3640 O O . LYS B 1 158 ? 4.164 -7.23 1.753 1 95.56 158 LYS B O 1
ATOM 3645 N N . THR B 1 159 ? 4.605 -8.289 3.701 1 93.19 159 THR B N 1
ATOM 3646 C CA . THR B 1 159 ? 4.332 -7.105 4.508 1 93.19 159 THR B CA 1
ATOM 3647 C C . THR B 1 159 ? 5.629 -6.52 5.062 1 93.19 159 THR B C 1
ATOM 3649 O O . THR B 1 159 ? 5.609 -5.48 5.727 1 93.19 159 THR B O 1
ATOM 3652 N N . HIS B 1 160 ? 6.664 -7.184 4.867 1 92.69 160 HIS B N 1
ATOM 3653 C CA . HIS B 1 160 ? 7.961 -6.727 5.355 1 92.69 160 HIS B CA 1
ATOM 3654 C C . HIS B 1 160 ? 9.078 -7.082 4.375 1 92.69 160 HIS B C 1
ATOM 3656 O O . HIS B 1 160 ? 9.047 -8.148 3.754 1 92.69 160 HIS B O 1
ATOM 3662 N N . THR B 1 161 ? 10.086 -6.266 4.355 1 89.88 161 THR B N 1
ATOM 3663 C CA . THR B 1 161 ? 11.109 -6.41 3.322 1 89.88 161 THR B CA 1
ATOM 3664 C C . THR B 1 161 ? 12.078 -7.535 3.678 1 89.88 161 THR B C 1
ATOM 3666 O O . THR B 1 161 ? 12.664 -8.164 2.791 1 89.88 161 THR B O 1
ATOM 3669 N N . SER B 1 162 ? 12.227 -7.75 5.078 1 87.25 162 SER B N 1
ATOM 3670 C CA . SER B 1 162 ? 13.32 -8.648 5.426 1 87.25 162 SER B CA 1
ATOM 3671 C C . SER B 1 162 ? 12.93 -9.586 6.562 1 87.25 162 SER B C 1
ATOM 3673 O O . SER B 1 162 ? 13.625 -10.562 6.836 1 87.25 162 SER B O 1
ATOM 3675 N N . SER B 1 163 ? 11.805 -9.289 7.195 1 86.94 163 SER B N 1
ATOM 3676 C CA . SER B 1 163 ? 11.391 -10.133 8.312 1 86.94 163 SER B CA 1
ATOM 3677 C C . SER B 1 163 ? 11.039 -11.539 7.836 1 86.94 163 SER B C 1
ATOM 3679 O O . SER B 1 163 ? 10.469 -11.711 6.758 1 86.94 163 SER B O 1
ATOM 3681 N N . LEU B 1 164 ? 11.297 -12.547 8.672 1 86.94 164 LEU B N 1
ATOM 3682 C CA . LEU B 1 164 ? 10.938 -13.914 8.336 1 86.94 164 LEU B CA 1
ATOM 3683 C C . LEU B 1 164 ? 9.422 -14.094 8.328 1 86.94 164 LEU B C 1
ATOM 3685 O O . LEU B 1 164 ? 8.898 -14.969 7.625 1 86.94 164 LEU B O 1
ATOM 3689 N N . SER B 1 165 ? 8.766 -13.297 9.117 1 85.69 165 SER B N 1
ATOM 3690 C CA . SER B 1 165 ? 7.305 -13.328 9.195 1 85.69 165 SER B CA 1
ATOM 3691 C C . SER B 1 165 ? 6.688 -12.273 8.281 1 85.69 165 SER B C 1
ATOM 3693 O O . SER B 1 165 ? 5.785 -11.539 8.688 1 85.69 165 SER B O 1
ATOM 3695 N N . SER B 1 166 ? 7.098 -12.258 7.082 1 89.25 166 SER B N 1
ATOM 3696 C CA . SER B 1 166 ? 6.723 -11.18 6.176 1 89.25 166 SER B CA 1
ATOM 3697 C C . SER B 1 166 ? 5.414 -11.492 5.457 1 89.25 166 SER B C 1
ATOM 3699 O O . SER B 1 166 ? 4.664 -10.578 5.098 1 89.25 166 SER B O 1
ATOM 3701 N N . PHE B 1 167 ? 5.156 -12.766 5.18 1 94.81 167 PHE B N 1
ATOM 3702 C CA . PHE B 1 167 ? 3.93 -13.102 4.469 1 94.81 167 PHE B CA 1
ATOM 3703 C C . PHE B 1 167 ? 2.764 -13.25 5.438 1 94.81 167 PHE B C 1
ATOM 3705 O O . PHE B 1 167 ? 2.783 -14.109 6.32 1 94.81 167 PHE B O 1
ATOM 3712 N N . LYS B 1 168 ? 1.754 -12.359 5.242 1 93.75 168 LYS B N 1
ATOM 3713 C CA . LYS B 1 168 ? 0.574 -12.312 6.102 1 93.75 168 LYS B CA 1
ATOM 3714 C C . LYS B 1 168 ? -0.703 -12.195 5.277 1 93.75 168 LYS B C 1
ATOM 3716 O O . LYS B 1 168 ? -0.663 -11.773 4.117 1 93.75 168 LYS B O 1
ATOM 3721 N N . SER B 1 169 ? -1.757 -12.68 5.859 1 93.62 169 SER B N 1
ATOM 3722 C CA . SER B 1 169 ? -3.113 -12.383 5.414 1 93.62 169 SER B CA 1
ATOM 3723 C C . SER B 1 169 ? -3.807 -11.414 6.371 1 93.62 169 SER B C 1
ATOM 3725 O O . SER B 1 169 ? -4.559 -11.836 7.254 1 93.62 169 SER B O 1
ATOM 3727 N N . PRO B 1 170 ? -3.588 -10.133 6.203 1 86.44 170 PRO B N 1
ATOM 3728 C CA . PRO B 1 170 ? -3.941 -9.141 7.227 1 86.44 170 PRO B CA 1
ATOM 3729 C C . PRO B 1 170 ? -5.414 -9.211 7.625 1 86.44 170 PRO B C 1
ATOM 3731 O O . PRO B 1 170 ? -5.742 -9.07 8.805 1 86.44 170 PRO B O 1
ATOM 3734 N N . GLU B 1 171 ? -6.336 -9.406 6.773 1 83.31 171 GLU B N 1
ATOM 3735 C CA . GLU B 1 171 ? -7.762 -9.383 7.086 1 83.31 171 GLU B CA 1
ATOM 3736 C C . GLU B 1 171 ? -8.258 -10.75 7.535 1 83.31 171 GLU B C 1
ATOM 3738 O O . GLU B 1 171 ? -9.109 -10.852 8.414 1 83.31 171 GLU B O 1
ATOM 3743 N N . PHE B 1 172 ? -7.609 -11.781 7.008 1 86.62 172 PHE B N 1
ATOM 3744 C CA . PHE B 1 172 ? -8.258 -13.078 7.16 1 86.62 172 PHE B CA 1
ATOM 3745 C C . PHE B 1 172 ? -7.367 -14.039 7.941 1 86.62 172 PHE B C 1
ATOM 3747 O O . PHE B 1 172 ? -7.828 -15.086 8.406 1 86.62 172 PHE B O 1
ATOM 3754 N N . GLY B 1 173 ? -6.121 -13.617 8.133 1 89.5 173 GLY B N 1
ATOM 3755 C CA . GLY B 1 173 ? -5.191 -14.508 8.812 1 89.5 173 GLY B CA 1
ATOM 3756 C C . GLY B 1 173 ? -4.852 -15.75 8.016 1 89.5 173 GLY B C 1
ATOM 3757 O O . GLY B 1 173 ? -5.371 -15.945 6.914 1 89.5 173 GLY B O 1
ATOM 3758 N N . PRO B 1 174 ? -3.908 -16.547 8.523 1 94.56 174 PRO B N 1
ATOM 3759 C CA . PRO B 1 174 ? -3.615 -17.828 7.883 1 94.56 174 PRO B CA 1
ATOM 3760 C C . PRO B 1 174 ? -4.781 -18.812 7.965 1 94.56 174 PRO B C 1
ATOM 3762 O O . PRO B 1 174 ? -5.566 -18.766 8.914 1 94.56 174 PRO B O 1
ATOM 3765 N N . ILE B 1 175 ? -4.895 -19.688 7.016 1 94.19 175 ILE B N 1
ATOM 3766 C CA . ILE B 1 175 ? -5.992 -20.641 7.031 1 94.19 175 ILE B CA 1
ATOM 3767 C C . ILE B 1 175 ? -5.559 -21.922 7.758 1 94.19 175 ILE B C 1
ATOM 3769 O O . ILE B 1 175 ? -6.383 -22.781 8.062 1 94.19 175 ILE B O 1
ATOM 3773 N N . GLY B 1 176 ? -4.258 -22.062 8.055 1 93.88 176 GLY B N 1
ATOM 3774 C CA . GLY B 1 176 ? -3.721 -23.219 8.758 1 93.88 176 GLY B CA 1
ATOM 3775 C C . GLY B 1 176 ? -2.277 -23.031 9.188 1 93.88 176 GLY B C 1
ATOM 3776 O O . GLY B 1 176 ? -1.709 -21.953 9.023 1 93.88 176 GLY B O 1
ATOM 3777 N N . TYR B 1 177 ? -1.803 -24.125 9.797 1 94.69 177 TYR B N 1
ATOM 3778 C CA . TYR B 1 177 ? -0.436 -24.156 10.305 1 94.69 177 TYR B CA 1
ATOM 3779 C C . TYR B 1 177 ? 0.19 -25.531 10.094 1 94.69 177 TYR B C 1
ATOM 3781 O O . TYR B 1 177 ? -0.522 -26.531 9.953 1 94.69 177 TYR B O 1
ATOM 3789 N N . VAL B 1 178 ? 1.477 -25.484 9.992 1 92.69 178 VAL B N 1
ATOM 3790 C CA . VAL B 1 178 ? 2.203 -26.75 10.07 1 92.69 178 VAL B CA 1
ATOM 3791 C C . VAL B 1 178 ? 2.709 -26.969 11.492 1 92.69 178 VAL B C 1
ATOM 3793 O O . VAL B 1 178 ? 3.553 -26.219 11.977 1 92.69 178 VAL B O 1
ATOM 3796 N N . GLU B 1 179 ? 2.084 -27.938 12.133 1 88.56 179 GLU B N 1
ATOM 3797 C CA . GLU B 1 179 ? 2.416 -28.281 13.508 1 88.56 179 GLU B CA 1
ATOM 3798 C C . GLU B 1 179 ? 2.699 -29.781 13.648 1 88.56 179 GLU B C 1
ATOM 3800 O O . GLU B 1 179 ? 2 -30.609 13.062 1 88.56 179 GLU B O 1
ATOM 3805 N N . LYS B 1 180 ? 3.709 -30.078 14.438 1 82.06 180 LYS B N 1
ATOM 3806 C CA . LYS B 1 180 ? 4.082 -31.469 14.68 1 82.06 180 LYS B CA 1
ATOM 3807 C C . LYS B 1 180 ? 4.195 -32.25 13.375 1 82.06 180 LYS B C 1
ATOM 3809 O O . LYS B 1 180 ? 3.617 -33.312 13.234 1 82.06 180 LYS B O 1
ATOM 3814 N N . LEU B 1 181 ? 4.707 -31.609 12.422 1 79.94 181 LEU B N 1
ATOM 3815 C CA . LEU B 1 181 ? 5.078 -32.219 11.148 1 79.94 181 LEU B CA 1
ATOM 3816 C C . LEU B 1 181 ? 3.844 -32.469 10.289 1 79.94 181 LEU B C 1
ATOM 3818 O O . LEU B 1 181 ? 3.885 -33.281 9.359 1 79.94 181 LEU B O 1
ATOM 3822 N N . GLN B 1 182 ? 2.766 -31.734 10.672 1 87.19 182 GLN B N 1
ATOM 3823 C CA . GLN B 1 182 ? 1.541 -31.891 9.891 1 87.19 182 GLN B CA 1
ATOM 3824 C C . GLN B 1 182 ? 0.88 -30.547 9.633 1 87.19 182 GLN B C 1
ATOM 3826 O O . GLN B 1 182 ? 0.857 -29.672 10.508 1 87.19 182 GLN B O 1
ATOM 3831 N N . ALA B 1 183 ? 0.327 -30.5 8.422 1 92.81 183 ALA B N 1
ATOM 3832 C CA . ALA B 1 183 ? -0.472 -29.312 8.125 1 92.81 183 ALA B CA 1
ATOM 3833 C C . ALA B 1 183 ? -1.868 -29.422 8.734 1 92.81 183 ALA B C 1
ATOM 3835 O O . ALA B 1 183 ? -2.559 -30.422 8.539 1 92.81 183 ALA B O 1
ATOM 3836 N N . VAL B 1 184 ? -2.252 -28.484 9.5 1 92.75 184 VAL B N 1
ATOM 3837 C CA . VAL B 1 184 ? -3.566 -28.422 10.125 1 92.75 184 VAL B CA 1
ATOM 3838 C C . VAL B 1 184 ? -4.305 -27.172 9.641 1 92.75 184 VAL B C 1
ATOM 3840 O O . VAL B 1 184 ? -3.752 -26.078 9.648 1 92.75 184 VAL B O 1
ATOM 3843 N N . PHE B 1 185 ? -5.539 -27.406 9.18 1 93.12 185 PHE B N 1
ATOM 3844 C CA . PHE B 1 185 ? -6.324 -26.312 8.625 1 93.12 185 PHE B CA 1
ATOM 3845 C C . PHE B 1 185 ? -7.492 -25.969 9.547 1 93.12 185 PHE B C 1
ATOM 3847 O O . PHE B 1 185 ? -8.133 -26.859 10.102 1 93.12 185 PHE B O 1
ATOM 3854 N N . HIS B 1 186 ? -7.695 -24.75 9.688 1 87.31 186 HIS B N 1
ATOM 3855 C CA . HIS B 1 186 ? -8.766 -24.297 10.562 1 87.31 186 HIS B CA 1
ATOM 3856 C C . HIS B 1 186 ? -9.906 -23.672 9.758 1 87.31 186 HIS B C 1
ATOM 3858 O O . HIS B 1 186 ? -11.023 -23.531 10.273 1 87.31 186 HIS B O 1
ATOM 3864 N N . TYR B 1 187 ? -9.625 -23.266 8.57 1 81.06 187 TYR B N 1
ATOM 3865 C CA . TYR B 1 187 ? -10.609 -22.625 7.707 1 81.06 187 TYR B CA 1
ATOM 3866 C C . TYR B 1 187 ? -10.516 -23.156 6.281 1 81.06 187 TYR B C 1
ATOM 3868 O O . TYR B 1 187 ? -9.453 -23.625 5.855 1 81.06 187 TYR B O 1
ATOM 3876 N N . LYS B 1 188 ? -11.648 -23.297 5.676 1 79.38 188 LYS B N 1
ATOM 3877 C CA . LYS B 1 188 ? -11.688 -23.5 4.227 1 79.38 188 LYS B CA 1
ATOM 3878 C C . LYS B 1 188 ? -12.023 -22.188 3.51 1 79.38 188 LYS B C 1
ATOM 3880 O O . LYS B 1 188 ? -13.062 -21.578 3.77 1 79.38 188 LYS B O 1
ATOM 3885 N N . PRO B 1 189 ? -11.055 -21.797 2.732 1 74.81 189 PRO B N 1
ATOM 3886 C CA . PRO B 1 189 ? -11.391 -20.578 1.984 1 74.81 189 PRO B CA 1
ATOM 3887 C C . PRO B 1 189 ? -12.547 -20.781 1.011 1 74.81 189 PRO B C 1
ATOM 3889 O O . PRO B 1 189 ? -12.898 -21.922 0.694 1 74.81 189 PRO B O 1
ATOM 3892 N N . ARG B 1 190 ? -13.141 -19.672 0.649 1 71.06 190 ARG B N 1
ATOM 3893 C CA . ARG B 1 190 ? -14.133 -19.734 -0.424 1 71.06 190 ARG B CA 1
ATOM 3894 C C . ARG B 1 190 ? -13.539 -20.359 -1.678 1 71.06 190 ARG B C 1
ATOM 3896 O O . ARG B 1 190 ? -12.328 -20.281 -1.91 1 71.06 190 ARG B O 1
ATOM 3903 N N . PRO B 1 191 ? -14.422 -20.938 -2.398 1 73.56 191 PRO B N 1
ATOM 3904 C CA . PRO B 1 191 ? -13.898 -21.562 -3.613 1 73.56 191 PRO B CA 1
ATOM 3905 C C . PRO B 1 191 ? -13.211 -20.562 -4.539 1 73.56 191 PRO B C 1
ATOM 3907 O O . PRO B 1 191 ? -13.648 -19.406 -4.648 1 73.56 191 PRO B O 1
ATOM 3910 N N . GLN B 1 192 ? -12.25 -21.016 -5.113 1 73.31 192 GLN B N 1
ATOM 3911 C CA . GLN B 1 192 ? -11.477 -20.234 -6.074 1 73.31 192 GLN B CA 1
ATOM 3912 C C . GLN B 1 192 ? -12.328 -19.875 -7.293 1 73.31 192 GLN B C 1
ATOM 3914 O O . GLN B 1 192 ? -13.289 -20.562 -7.609 1 73.31 192 GLN B O 1
ATOM 3919 N N . GLU B 1 193 ? -11.93 -18.781 -7.758 1 79.62 193 GLU B N 1
ATOM 3920 C CA . GLU B 1 193 ? -12.43 -18.484 -9.094 1 79.62 193 GLU B CA 1
ATOM 3921 C C . GLU B 1 193 ? -11.648 -19.234 -10.164 1 79.62 193 GLU B C 1
ATOM 3923 O O . GLU B 1 193 ? -10.523 -19.672 -9.922 1 79.62 193 GLU B O 1
ATOM 3928 N N . ASP B 1 194 ? -12.281 -19.703 -11.156 1 82.25 194 ASP B N 1
ATOM 3929 C CA . ASP B 1 194 ? -11.633 -20.453 -12.227 1 82.25 194 ASP B CA 1
ATOM 3930 C C . ASP B 1 194 ? -11.906 -19.828 -13.586 1 82.25 194 ASP B C 1
ATOM 3932 O O . ASP B 1 194 ? -12.93 -20.109 -14.211 1 82.25 194 ASP B O 1
ATOM 3936 N N . TYR B 1 195 ? -10.875 -19 -14.008 1 87.75 195 TYR B N 1
ATOM 3937 C CA . TYR B 1 195 ? -10.961 -18.422 -15.336 1 87.75 195 TYR B CA 1
ATOM 3938 C C . TYR B 1 195 ? -10 -19.109 -16.297 1 87.75 195 TYR B C 1
ATOM 3940 O O . TYR B 1 195 ? -8.906 -19.516 -15.906 1 87.75 195 TYR B O 1
ATOM 3948 N N . PRO B 1 196 ? -10.461 -19.266 -17.531 1 88.88 196 PRO B N 1
ATOM 3949 C CA . PRO B 1 196 ? -9.5 -19.781 -18.516 1 88.88 196 PRO B CA 1
ATOM 3950 C C . PRO B 1 196 ? -8.273 -18.891 -18.656 1 88.88 196 PRO B C 1
ATOM 3952 O O . PRO B 1 196 ? -8.391 -17.656 -18.594 1 88.88 196 PRO B O 1
ATOM 3955 N N . ALA B 1 197 ? -7.137 -19.516 -18.734 1 87.5 197 ALA B N 1
ATOM 3956 C CA . ALA B 1 197 ? -5.922 -18.719 -18.906 1 87.5 197 ALA B CA 1
ATOM 3957 C C . ALA B 1 197 ? -5.895 -18.062 -20.281 1 87.5 197 ALA B C 1
ATOM 3959 O O . ALA B 1 197 ? -6.066 -18.719 -21.312 1 87.5 197 ALA B O 1
ATOM 3960 N N . PRO B 1 198 ? -5.633 -16.797 -20.25 1 88.62 198 PRO B N 1
ATOM 3961 C CA . PRO B 1 198 ? -5.562 -16.109 -21.547 1 88.62 198 PRO B CA 1
ATOM 3962 C C . PRO B 1 198 ? -4.238 -16.359 -22.266 1 88.62 198 PRO B C 1
ATOM 3964 O O . PRO B 1 198 ? -3.244 -16.734 -21.641 1 88.62 198 PRO B O 1
ATOM 3967 N N . ALA B 1 199 ? -4.312 -16.25 -23.578 1 87.94 199 ALA B N 1
ATOM 3968 C CA . ALA B 1 199 ? -3.072 -16.312 -24.359 1 87.94 199 ALA B CA 1
ATOM 3969 C C . ALA B 1 199 ? -2.148 -15.156 -24.016 1 87.94 199 ALA B C 1
ATOM 3971 O O . ALA B 1 199 ? -0.934 -15.328 -23.906 1 87.94 199 ALA B O 1
ATOM 3972 N N . GLU B 1 200 ? -2.793 -13.992 -23.859 1 92.44 200 GLU B N 1
ATOM 3973 C CA . GLU B 1 200 ? -2.066 -12.773 -23.516 1 92.44 200 GLU B CA 1
ATOM 3974 C C . GLU B 1 200 ? -2.848 -11.938 -22.516 1 92.44 200 GLU B C 1
ATOM 3976 O O . GLU B 1 200 ? -4.062 -11.758 -22.656 1 92.44 200 GLU B O 1
ATOM 3981 N N . MET B 1 201 ? -2.113 -11.508 -21.531 1 94.38 201 MET B N 1
ATOM 3982 C CA . MET B 1 201 ? -2.754 -10.625 -20.562 1 94.38 201 MET B CA 1
ATOM 3983 C C . MET B 1 201 ? -3.043 -9.258 -21.172 1 94.38 201 MET B C 1
ATOM 3985 O O . MET B 1 201 ? -2.227 -8.719 -21.922 1 94.38 201 MET B O 1
ATOM 3989 N N . LYS B 1 202 ? -4.176 -8.719 -20.812 1 95.62 202 LYS B N 1
ATOM 3990 C CA . LYS B 1 202 ? -4.531 -7.391 -21.297 1 95.62 202 LYS B CA 1
ATOM 3991 C C . LYS B 1 202 ? -3.842 -6.301 -20.484 1 95.62 202 LYS B C 1
ATOM 3993 O O . LYS B 1 202 ? -3.422 -6.539 -19.359 1 95.62 202 LYS B O 1
ATOM 3998 N N . SER B 1 203 ? -3.693 -5.16 -21.109 1 97 203 SER B N 1
ATOM 3999 C CA . SER B 1 203 ? -2.982 -4.055 -20.469 1 97 203 SER B CA 1
ATOM 4000 C C . SER B 1 203 ? -3.832 -3.398 -19.391 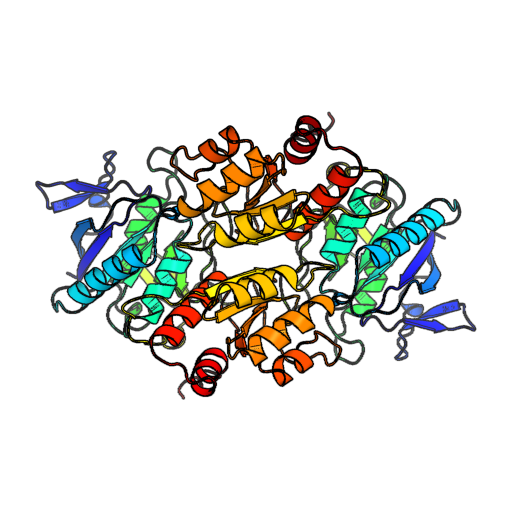1 97 203 SER B C 1
ATOM 4002 O O . SER B 1 203 ? -4.848 -2.766 -19.688 1 97 203 SER B O 1
ATOM 4004 N N . VAL B 1 204 ? -3.473 -3.568 -18.141 1 98.25 204 VAL B N 1
ATOM 4005 C CA . VAL B 1 204 ? -4.117 -2.953 -16.984 1 98.25 204 VAL B CA 1
ATOM 4006 C C . VAL B 1 204 ? -3.068 -2.252 -16.125 1 98.25 204 VAL B C 1
ATOM 4008 O O . VAL B 1 204 ? -2.01 -2.816 -15.844 1 98.25 204 VAL B O 1
ATOM 4011 N N . TYR B 1 205 ? -3.303 -0.996 -15.711 1 98.31 205 TYR B N 1
ATOM 4012 C CA . TYR B 1 205 ? -2.371 -0.223 -14.898 1 98.31 205 TYR B CA 1
ATOM 4013 C C . TYR B 1 205 ? -2.986 0.123 -13.547 1 98.31 205 TYR B C 1
ATOM 4015 O O . TYR B 1 205 ? -4.199 0.004 -13.367 1 98.31 205 TYR B O 1
ATOM 4023 N N . ILE B 1 206 ? -2.123 0.457 -12.625 1 98.19 206 ILE B N 1
ATOM 4024 C CA . ILE B 1 206 ? -2.52 0.852 -11.281 1 98.19 206 ILE B CA 1
ATOM 4025 C C . ILE B 1 206 ? -2.191 2.326 -11.055 1 98.19 206 ILE B C 1
ATOM 4027 O O . ILE B 1 206 ? -1.101 2.785 -11.398 1 98.19 206 ILE B O 1
ATOM 4031 N N . VAL B 1 207 ? -3.131 3.061 -10.531 1 97.88 207 VAL B N 1
ATOM 4032 C CA . VAL B 1 207 ? -2.906 4.43 -10.078 1 97.88 207 VAL B CA 1
ATOM 4033 C C . VAL B 1 207 ? -3.215 4.535 -8.586 1 97.88 207 VAL B C 1
ATOM 4035 O O . VAL B 1 207 ? -4.324 4.223 -8.148 1 97.88 207 VAL B O 1
ATOM 4038 N N . LYS B 1 208 ? -2.24 4.941 -7.793 1 97.38 208 LYS B N 1
ATOM 4039 C CA . LYS B 1 208 ? -2.432 5.168 -6.363 1 97.38 208 LYS B CA 1
ATOM 4040 C C . LYS B 1 208 ? -2.816 6.617 -6.082 1 97.38 208 LYS B C 1
ATOM 4042 O O . LYS B 1 208 ? -2.158 7.543 -6.559 1 97.38 208 LYS B O 1
ATOM 4047 N N . THR B 1 209 ? -3.82 6.797 -5.281 1 97.31 209 THR B N 1
ATOM 4048 C CA . THR B 1 209 ? -4.297 8.141 -4.977 1 97.31 209 THR B CA 1
ATOM 4049 C C . THR B 1 209 ? -3.49 8.758 -3.838 1 97.31 209 THR B C 1
ATOM 4051 O O . THR B 1 209 ? -2.998 8.047 -2.961 1 97.31 209 THR B O 1
ATOM 4054 N N . ALA B 1 210 ? -3.301 10.039 -3.861 1 97.56 210 ALA B N 1
ATOM 4055 C CA . ALA B 1 210 ? -2.689 10.875 -2.834 1 97.56 210 ALA B CA 1
ATOM 4056 C C . ALA B 1 210 ? -3.35 12.25 -2.787 1 97.56 210 ALA B C 1
ATOM 4058 O O . ALA B 1 210 ? -4.086 12.625 -3.703 1 97.56 210 ALA B O 1
ATOM 4059 N N . ILE B 1 211 ? -3.111 12.906 -1.733 1 97.44 211 ILE B N 1
ATOM 4060 C CA . ILE B 1 211 ? -3.703 14.227 -1.55 1 97.44 211 ILE B CA 1
ATOM 4061 C C . ILE B 1 211 ? -3.412 15.094 -2.77 1 97.44 211 ILE B C 1
ATOM 4063 O O . ILE B 1 211 ? -2.305 15.062 -3.312 1 97.44 211 ILE B O 1
ATOM 4067 N N . ASP B 1 212 ? -4.422 15.773 -3.303 1 96.19 212 ASP B N 1
ATOM 4068 C CA . ASP B 1 212 ? -4.312 16.812 -4.324 1 96.19 212 ASP B CA 1
ATOM 4069 C C . ASP B 1 212 ? -3.861 16.219 -5.66 1 96.19 212 ASP B C 1
ATOM 4071 O O . ASP B 1 212 ? -3.252 16.922 -6.473 1 96.19 212 ASP B O 1
ATOM 4075 N N . MET B 1 213 ? -4.082 14.93 -5.855 1 95.94 213 MET B N 1
ATOM 4076 C CA . MET B 1 213 ? -3.752 14.281 -7.121 1 95.94 213 MET B CA 1
ATOM 4077 C C . MET B 1 213 ? -4.766 14.641 -8.195 1 95.94 213 MET B C 1
ATOM 4079 O O . MET B 1 213 ? -5.965 14.719 -7.93 1 95.94 213 MET B O 1
ATOM 4083 N N . ASP B 1 214 ? -4.273 14.773 -9.477 1 96.38 214 ASP B N 1
ATOM 4084 C CA . ASP B 1 214 ? -5.145 15.141 -10.586 1 96.38 214 ASP B CA 1
ATOM 4085 C C . ASP B 1 214 ? -5.344 13.961 -11.531 1 96.38 214 ASP B C 1
ATOM 4087 O O . ASP B 1 214 ? -5 12.82 -11.203 1 96.38 214 ASP B O 1
ATOM 4091 N N . SER B 1 215 ? -5.914 14.25 -12.727 1 97.94 215 SER B N 1
ATOM 4092 C CA . SER B 1 215 ? -6.324 13.203 -13.656 1 97.94 215 SER B CA 1
ATOM 4093 C C . SER B 1 215 ? -5.23 12.906 -14.68 1 97.94 215 SER B C 1
ATOM 4095 O O . SER B 1 215 ? -5.398 12.047 -15.539 1 97.94 215 SER B O 1
ATOM 4097 N N . ALA B 1 216 ? -4.094 13.469 -14.602 1 97.12 216 ALA B N 1
ATOM 4098 C CA . ALA B 1 216 ? -3.098 13.438 -15.664 1 97.12 216 ALA B CA 1
ATOM 4099 C C . ALA B 1 216 ? -2.678 12.008 -15.984 1 97.12 216 ALA B C 1
ATOM 4101 O O . ALA B 1 216 ? -2.596 11.625 -17.156 1 97.12 216 ALA B O 1
ATOM 4102 N N . MET B 1 217 ? -2.445 11.227 -15.031 1 97.12 217 MET B N 1
ATOM 4103 C CA . MET B 1 217 ? -2.006 9.852 -15.25 1 97.12 217 MET B CA 1
ATOM 4104 C C . MET B 1 217 ? -3.102 9.031 -15.93 1 97.12 217 MET B C 1
ATOM 4106 O O . MET B 1 217 ? -2.822 8.242 -16.828 1 97.12 217 MET B O 1
ATOM 4110 N N . ILE B 1 218 ? -4.328 9.25 -15.484 1 98.31 218 ILE B N 1
ATOM 4111 C CA . ILE B 1 218 ? -5.453 8.531 -16.062 1 98.31 218 ILE B CA 1
ATOM 4112 C C . ILE B 1 218 ? -5.617 8.93 -17.531 1 98.31 218 ILE B C 1
ATOM 4114 O O . ILE B 1 218 ? -5.797 8.07 -18.406 1 98.31 218 ILE B O 1
ATOM 4118 N N . ASP B 1 219 ? -5.508 10.227 -17.812 1 98.25 219 ASP B N 1
ATOM 4119 C CA . ASP B 1 219 ? -5.637 10.727 -19.172 1 98.25 219 ASP B CA 1
ATOM 4120 C C . ASP B 1 219 ? -4.578 10.117 -20.078 1 98.25 219 ASP B C 1
ATOM 4122 O O . ASP B 1 219 ? -4.875 9.711 -21.203 1 98.25 219 ASP B O 1
ATOM 4126 N N . PHE B 1 220 ? -3.404 10.008 -19.578 1 97.75 220 PHE B N 1
ATOM 4127 C CA . PHE B 1 220 ? -2.328 9.391 -20.344 1 97.75 220 PHE B CA 1
ATOM 4128 C C . PHE B 1 220 ? -2.65 7.93 -20.641 1 97.75 220 PHE B C 1
ATOM 4130 O O . PHE B 1 220 ? -2.473 7.469 -21.781 1 97.75 220 PHE B O 1
ATOM 4137 N N . LEU B 1 221 ? -3.117 7.23 -19.641 1 97.75 221 LEU B N 1
ATOM 4138 C CA . LEU B 1 221 ? -3.395 5.809 -19.797 1 97.75 221 LEU B CA 1
ATOM 4139 C C . LEU B 1 221 ? -4.52 5.582 -20.812 1 97.75 221 LEU B C 1
ATOM 4141 O O . LEU B 1 221 ? -4.48 4.629 -21.594 1 97.75 221 LEU B O 1
ATOM 4145 N N . ILE B 1 222 ? -5.469 6.488 -20.781 1 97.81 222 ILE B N 1
ATOM 4146 C CA . ILE B 1 222 ? -6.539 6.434 -21.781 1 97.81 222 ILE B CA 1
ATOM 4147 C C . ILE B 1 222 ? -5.953 6.617 -23.172 1 97.81 222 ILE B C 1
ATOM 4149 O O . ILE B 1 222 ? -6.258 5.844 -24.094 1 97.81 222 ILE B O 1
ATOM 4153 N N . THR B 1 223 ? -5.094 7.578 -23.328 1 97.12 223 THR B N 1
ATOM 4154 C CA . THR B 1 223 ? -4.484 7.875 -24.625 1 97.12 223 THR B CA 1
ATOM 4155 C C . THR B 1 223 ? -3.621 6.711 -25.094 1 97.12 223 THR B C 1
ATOM 4157 O O . THR B 1 223 ? -3.547 6.43 -26.297 1 97.12 223 THR B O 1
ATOM 4160 N N . ARG B 1 224 ? -3.031 6.008 -24.156 1 96.06 224 ARG B N 1
ATOM 4161 C CA . ARG B 1 224 ? -2.182 4.863 -24.469 1 96.06 224 ARG B CA 1
ATOM 4162 C C . ARG B 1 224 ? -3.01 3.68 -24.953 1 96.06 224 ARG B C 1
ATOM 4164 O O . ARG B 1 224 ? -2.475 2.744 -25.547 1 96.06 224 ARG B O 1
ATOM 4171 N N . GLY B 1 225 ? -4.289 3.672 -24.656 1 96.75 225 GLY B N 1
ATOM 4172 C CA . GLY B 1 225 ? -5.172 2.6 -25.094 1 96.75 225 GLY B CA 1
ATOM 4173 C C . GLY B 1 225 ? -5.156 1.398 -24.172 1 96.75 225 GLY B C 1
ATOM 4174 O O . GLY B 1 225 ? -5.18 0.254 -24.625 1 96.75 225 GLY B O 1
ATOM 4175 N N . ILE B 1 226 ? -5.086 1.639 -22.891 1 97.06 226 ILE B N 1
ATOM 4176 C CA . ILE B 1 226 ? -5.094 0.529 -21.938 1 97.06 226 ILE B CA 1
ATOM 4177 C C . ILE B 1 226 ? -6.465 -0.145 -21.953 1 97.06 226 ILE B C 1
ATOM 4179 O O . ILE B 1 226 ? -7.453 0.45 -22.375 1 97.06 226 ILE B O 1
ATOM 4183 N N . CYS B 1 227 ? -6.492 -1.393 -21.422 1 97.88 227 CYS B N 1
ATOM 4184 C CA . CYS B 1 227 ? -7.73 -2.162 -21.438 1 97.88 227 CYS B CA 1
ATOM 4185 C C . CYS B 1 227 ? -8.477 -2.035 -20.109 1 97.88 227 CYS B C 1
ATOM 4187 O O . CYS B 1 227 ? -9.672 -2.303 -20.031 1 97.88 227 CYS B O 1
ATOM 4189 N N . GLY B 1 228 ? -7.816 -1.668 -19.062 1 98.44 228 GLY B N 1
ATOM 4190 C CA . GLY B 1 228 ? -8.422 -1.54 -17.734 1 98.44 228 GLY B CA 1
ATOM 4191 C C . GLY B 1 228 ? -7.594 -0.702 -16.781 1 98.44 228 GLY B C 1
ATOM 4192 O O . GLY B 1 228 ? -6.398 -0.492 -17 1 98.44 228 GLY B O 1
ATOM 4193 N N . LEU B 1 229 ? -8.219 -0.208 -15.766 1 98.62 229 LEU B N 1
ATOM 4194 C CA . LEU B 1 229 ? -7.586 0.663 -14.781 1 98.62 229 LEU B CA 1
ATOM 4195 C C . LEU B 1 229 ? -7.945 0.232 -13.367 1 98.62 229 LEU B C 1
ATOM 4197 O O . LEU B 1 229 ? -9.117 -0.016 -13.062 1 98.62 229 LEU B O 1
ATOM 4201 N N . VAL B 1 230 ? -6.926 0.054 -12.516 1 98.75 230 VAL B N 1
ATOM 4202 C CA . VAL B 1 230 ? -7.125 -0.15 -11.086 1 98.75 230 VAL B CA 1
ATOM 4203 C C . VAL B 1 230 ? -6.719 1.109 -10.32 1 98.75 230 VAL B C 1
ATOM 4205 O O . VAL B 1 230 ? -5.637 1.654 -10.539 1 98.75 230 VAL B O 1
ATOM 4208 N N . ILE B 1 231 ? -7.605 1.601 -9.477 1 98.62 231 ILE B N 1
ATOM 4209 C CA . ILE B 1 231 ? -7.324 2.758 -8.633 1 98.62 231 ILE B CA 1
ATOM 4210 C C . ILE B 1 231 ? -7.238 2.324 -7.172 1 98.62 231 ILE B C 1
ATOM 4212 O O . ILE B 1 231 ? -8.148 1.67 -6.656 1 98.62 231 ILE B O 1
ATOM 4216 N N . GLU B 1 232 ? -6.145 2.582 -6.512 1 98.31 232 GLU B N 1
ATOM 4217 C CA . GLU B 1 232 ? -6.055 2.471 -5.059 1 98.31 232 GLU B CA 1
ATOM 4218 C C . GLU B 1 232 ? -6.523 3.752 -4.379 1 98.31 232 GLU B C 1
ATOM 4220 O O . GLU B 1 232 ? -5.785 4.738 -4.324 1 98.31 232 GLU B O 1
ATOM 4225 N N . ALA B 1 233 ? -7.707 3.68 -3.814 1 98.19 233 ALA B N 1
ATOM 4226 C CA . ALA B 1 233 ? -8.406 4.875 -3.34 1 98.19 233 ALA B CA 1
ATOM 4227 C C . ALA B 1 233 ? -8.242 5.039 -1.831 1 98.19 233 ALA B C 1
ATOM 4229 O O . ALA B 1 233 ? -7.719 4.148 -1.155 1 98.19 233 ALA B O 1
ATOM 4230 N N . PHE B 1 234 ? -8.648 6.211 -1.316 1 97.19 234 PHE B N 1
ATOM 4231 C CA . PHE B 1 234 ? -8.633 6.5 0.112 1 97.19 234 PHE B CA 1
ATOM 4232 C C . PHE B 1 234 ? -9.688 5.68 0.844 1 97.19 234 PHE B C 1
ATOM 4234 O O . PHE B 1 234 ? -10.82 5.555 0.373 1 97.19 234 PHE B O 1
ATOM 4241 N N . GLY B 1 235 ? -9.352 5.203 1.991 1 95 235 GLY B N 1
ATOM 4242 C CA . GLY B 1 235 ? -10.312 4.664 2.947 1 95 235 GLY B CA 1
ATOM 4243 C C . GLY B 1 235 ? -11.328 3.734 2.314 1 95 235 GLY B C 1
ATOM 4244 O O . GLY B 1 235 ? -10.961 2.773 1.637 1 95 235 GLY B O 1
ATOM 4245 N N . GLN B 1 236 ? -12.609 4.098 2.455 1 93.62 236 GLN B N 1
ATOM 4246 C CA . GLN B 1 236 ? -13.711 3.256 2.002 1 93.62 236 GLN B CA 1
ATOM 4247 C C . GLN B 1 236 ? -13.938 3.416 0.501 1 93.62 236 GLN B C 1
ATOM 4249 O O . GLN B 1 236 ? -14.992 3.027 -0.015 1 93.62 236 GLN B O 1
ATOM 4254 N N . GLY B 1 237 ? -12.977 3.961 -0.172 1 95.75 237 GLY B N 1
ATOM 4255 C CA . GLY B 1 237 ? -13.109 4.07 -1.616 1 95.75 237 GLY B CA 1
ATOM 4256 C C . GLY B 1 237 ? -13.422 5.48 -2.08 1 95.75 237 GLY B C 1
ATOM 4257 O O . GLY B 1 237 ? -14.336 5.691 -2.877 1 95.75 237 GLY B O 1
ATOM 4258 N N . ASN B 1 238 ? -12.688 6.516 -1.61 1 96.56 238 ASN B N 1
ATOM 4259 C CA . ASN B 1 238 ? -12.852 7.91 -1.995 1 96.56 238 ASN B CA 1
ATOM 4260 C C . ASN B 1 238 ? -11.641 8.43 -2.76 1 96.56 238 ASN B C 1
ATOM 4262 O O . ASN B 1 238 ? -10.531 7.922 -2.598 1 96.56 238 ASN B O 1
ATOM 4266 N N . VAL B 1 239 ? -11.898 9.398 -3.658 1 98 239 VAL B N 1
ATOM 4267 C CA . VAL B 1 239 ? -10.812 9.977 -4.438 1 98 239 VAL B CA 1
ATOM 4268 C C . VAL B 1 239 ? -10.914 11.5 -4.406 1 98 239 VAL B C 1
ATOM 4270 O O . VAL B 1 239 ? -11.961 12.055 -4.078 1 98 239 VAL B O 1
ATOM 4273 N N . PRO B 1 240 ? -9.797 12.172 -4.66 1 97.69 240 PRO B N 1
ATOM 4274 C CA . PRO B 1 240 ? -9.898 13.625 -4.852 1 97.69 240 PRO B CA 1
ATOM 4275 C C . PRO B 1 240 ? -10.844 14 -5.988 1 97.69 240 PRO B C 1
ATOM 4277 O O . PRO B 1 240 ? -10.883 13.32 -7.02 1 97.69 240 PRO B O 1
ATOM 4280 N N . PRO B 1 241 ? -11.57 15.109 -5.793 1 97.19 241 PRO B N 1
ATOM 4281 C CA . PRO B 1 241 ? -12.453 15.555 -6.871 1 97.19 241 PRO B CA 1
ATOM 4282 C C . PRO B 1 241 ? -11.711 15.781 -8.188 1 97.19 241 PRO B C 1
ATOM 4284 O O . PRO B 1 241 ? -12.281 15.586 -9.266 1 97.19 241 PRO B O 1
ATOM 4287 N N . THR B 1 242 ? -10.461 16.109 -8.141 1 96.94 242 THR B N 1
ATOM 4288 C CA . THR B 1 242 ? -9.664 16.422 -9.328 1 96.94 242 THR B CA 1
ATOM 4289 C C . THR B 1 242 ? -9.352 15.148 -10.109 1 96.94 242 THR B C 1
ATOM 4291 O O . THR B 1 242 ? -8.898 15.211 -11.258 1 96.94 242 THR B O 1
ATOM 4294 N N . LEU B 1 243 ? -9.594 14.008 -9.555 1 97.31 243 LEU B N 1
ATOM 4295 C CA . LEU B 1 243 ? -9.398 12.742 -10.242 1 97.31 243 LEU B CA 1
ATOM 4296 C C . LEU B 1 243 ? -10.656 12.344 -11.008 1 97.31 243 LEU B C 1
ATOM 4298 O O . LEU B 1 243 ? -10.602 11.516 -11.922 1 97.31 243 LEU B O 1
ATOM 4302 N N . MET B 1 244 ? -11.797 12.938 -10.664 1 97.56 244 MET B N 1
ATOM 4303 C CA . MET B 1 244 ? -13.102 12.508 -11.141 1 97.56 244 MET B CA 1
ATOM 4304 C C . MET B 1 244 ? -13.227 12.711 -12.648 1 97.56 244 MET B C 1
ATOM 4306 O O . MET B 1 244 ? -13.719 11.828 -13.359 1 97.56 244 MET B O 1
ATOM 4310 N N . PRO B 1 245 ? -12.742 13.828 -13.234 1 98.31 245 PRO B N 1
ATOM 4311 C CA . PRO B 1 245 ? -12.852 13.977 -14.688 1 98.31 245 PRO B CA 1
ATOM 4312 C C . PRO B 1 245 ? -12.141 12.859 -15.445 1 98.31 245 PRO B C 1
ATOM 4314 O O . PRO B 1 245 ? -12.664 12.344 -16.438 1 98.31 245 PRO B O 1
ATOM 4317 N N . GLY B 1 246 ? -10.953 12.445 -14.984 1 98.5 246 GLY B N 1
ATOM 4318 C CA . GLY B 1 246 ? -10.234 11.352 -15.609 1 98.5 246 GLY B CA 1
ATOM 4319 C C . GLY B 1 246 ? -10.977 10.031 -15.523 1 98.5 246 GLY B C 1
ATOM 4320 O O . GLY B 1 246 ? -11.016 9.266 -16.484 1 98.5 246 GLY B O 1
ATOM 4321 N N . ILE B 1 247 ? -11.57 9.773 -14.367 1 98.56 247 ILE B N 1
ATOM 4322 C CA . ILE B 1 247 ? -12.336 8.547 -14.172 1 98.56 247 ILE B CA 1
ATOM 4323 C C . ILE B 1 247 ? -13.539 8.531 -15.109 1 98.56 247 ILE B C 1
ATOM 4325 O O . ILE B 1 247 ? -13.82 7.516 -15.75 1 98.56 247 ILE B O 1
ATOM 4329 N N . LYS B 1 248 ? -14.242 9.688 -15.188 1 98.5 248 LYS B N 1
ATOM 4330 C CA . LYS B 1 248 ? -15.383 9.812 -16.094 1 98.5 248 LYS B CA 1
ATOM 4331 C C . LYS B 1 248 ? -14.969 9.547 -17.531 1 98.5 248 LYS B C 1
ATOM 4333 O O . LYS B 1 248 ? -15.672 8.852 -18.266 1 98.5 248 LYS B O 1
ATOM 4338 N N . ARG B 1 249 ? -13.812 10.047 -17.938 1 98.62 249 ARG B N 1
ATOM 4339 C CA . ARG B 1 249 ? -13.328 9.836 -19.297 1 98.62 249 ARG B CA 1
ATOM 4340 C C . ARG B 1 249 ? -13 8.367 -19.531 1 98.62 249 ARG B C 1
ATOM 4342 O O . ARG B 1 249 ? -13.266 7.836 -20.609 1 98.62 249 ARG B O 1
ATOM 4349 N N . ALA B 1 250 ? -12.406 7.715 -18.547 1 98.5 250 ALA B N 1
ATOM 4350 C CA . ALA B 1 250 ? -12.094 6.293 -18.672 1 98.5 250 ALA B CA 1
ATOM 4351 C C . ALA B 1 250 ? -13.367 5.473 -18.891 1 98.5 250 ALA B C 1
ATOM 4353 O O . ALA B 1 250 ? -13.438 4.652 -19.797 1 98.5 250 ALA B O 1
ATOM 4354 N N . ILE B 1 251 ? -14.352 5.754 -18.047 1 97.75 251 ILE B N 1
ATOM 4355 C CA . ILE B 1 251 ? -15.625 5.043 -18.141 1 97.75 251 ILE B CA 1
ATOM 4356 C C . ILE B 1 251 ? -16.297 5.344 -19.484 1 97.75 251 ILE B C 1
ATOM 4358 O O . ILE B 1 2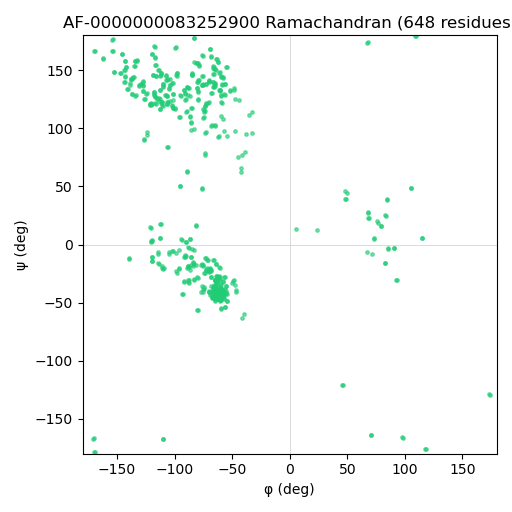51 ? -16.812 4.441 -20.125 1 97.75 251 ILE B O 1
ATOM 4362 N N . GLY B 1 252 ? -16.25 6.59 -19.859 1 97.19 252 GLY B N 1
ATOM 4363 C CA . GLY B 1 252 ? -16.812 6.988 -21.141 1 97.19 252 GLY B CA 1
ATOM 4364 C C . GLY B 1 252 ? -16.141 6.309 -22.328 1 97.19 252 GLY B C 1
ATOM 4365 O O . GLY B 1 252 ? -16.781 6.094 -23.359 1 97.19 252 GLY B O 1
ATOM 4366 N N . ALA B 1 253 ? -14.898 5.977 -22.203 1 97.25 253 ALA B N 1
ATOM 4367 C CA . ALA B 1 253 ? -14.133 5.297 -23.25 1 97.25 253 ALA B CA 1
ATOM 4368 C C . ALA B 1 253 ? -14.305 3.781 -23.141 1 97.25 253 ALA B C 1
ATOM 4370 O O . ALA B 1 253 ? -13.586 3.025 -23.797 1 97.25 253 ALA B O 1
ATOM 4371 N N . ASN B 1 254 ? -15.141 3.316 -22.25 1 96.81 254 ASN B N 1
ATOM 4372 C CA . ASN B 1 254 ? -15.461 1.909 -22.031 1 96.81 254 ASN B CA 1
ATOM 4373 C C . ASN B 1 254 ? -14.266 1.148 -21.453 1 96.81 254 ASN B C 1
ATOM 4375 O O . ASN B 1 254 ? -14.047 -0.018 -21.781 1 96.81 254 ASN B O 1
ATOM 4379 N N . ILE B 1 255 ? -13.445 1.844 -20.766 1 97.94 255 ILE B N 1
ATOM 4380 C CA . ILE B 1 255 ? -12.367 1.224 -20 1 97.94 255 ILE B CA 1
ATOM 4381 C C . ILE B 1 255 ? -12.852 0.895 -18.594 1 97.94 255 ILE B C 1
ATOM 4383 O O . ILE B 1 255 ? -13.203 1.793 -17.828 1 97.94 255 ILE B O 1
ATOM 4387 N N . PRO B 1 256 ? -12.93 -0.401 -18.219 1 98.5 256 PRO B N 1
ATOM 4388 C CA . PRO B 1 256 ? -13.344 -0.721 -16.844 1 98.5 256 PRO B CA 1
ATOM 4389 C C . PRO B 1 256 ? -12.398 -0.146 -15.797 1 98.5 256 PRO B C 1
ATOM 4391 O O . PRO B 1 256 ? -11.18 -0.207 -15.953 1 98.5 256 PRO B O 1
ATOM 4394 N N . VAL B 1 257 ? -12.977 0.479 -14.805 1 98.62 257 VAL B N 1
ATOM 4395 C CA . VAL B 1 257 ? -12.25 1.031 -13.672 1 98.62 257 VAL B CA 1
ATOM 4396 C C . VAL B 1 257 ? -12.594 0.253 -12.406 1 98.62 257 VAL B C 1
ATOM 4398 O O . VAL B 1 257 ? -13.758 0.22 -11.984 1 98.62 257 VAL B O 1
ATOM 4401 N N . VAL B 1 258 ? -11.578 -0.408 -11.836 1 98.62 258 VAL B N 1
ATOM 4402 C CA . VAL B 1 258 ? -11.727 -1.161 -10.594 1 98.62 258 VAL B CA 1
ATOM 4403 C C . VAL B 1 258 ? -11.102 -0.385 -9.438 1 98.62 258 VAL B C 1
ATOM 4405 O O . VAL B 1 258 ? -9.992 0.142 -9.57 1 98.62 258 VAL B O 1
ATOM 4408 N N . LEU B 1 259 ? -11.844 -0.33 -8.352 1 98.31 259 LEU B N 1
ATOM 4409 C CA . LEU B 1 259 ? -11.398 0.452 -7.203 1 98.31 259 LEU B CA 1
ATOM 4410 C C . LEU B 1 259 ? -11.133 -0.449 -6 1 98.31 259 LEU B C 1
ATOM 4412 O O . LEU B 1 259 ? -11.984 -1.261 -5.629 1 98.31 259 LEU B O 1
ATOM 4416 N N . VAL B 1 260 ? -9.914 -0.341 -5.441 1 97.5 260 VAL B N 1
ATOM 4417 C CA . VAL B 1 260 ? -9.539 -0.978 -4.18 1 97.5 260 VAL B CA 1
ATOM 4418 C C . VAL B 1 260 ? -9.133 0.087 -3.164 1 97.5 260 VAL B C 1
ATOM 4420 O O . VAL B 1 260 ? -8.922 1.247 -3.523 1 97.5 260 VAL B O 1
ATOM 4423 N N . SER B 1 261 ? -9.086 -0.31 -1.896 1 96.81 261 SER B N 1
ATOM 4424 C CA . SER B 1 261 ? -8.602 0.609 -0.872 1 96.81 261 SER B CA 1
ATOM 4425 C C . SER B 1 261 ? -7.082 0.565 -0.764 1 96.81 261 SER B C 1
ATOM 4427 O O . SER B 1 261 ? -6.48 -0.508 -0.842 1 96.81 261 SER B O 1
ATOM 4429 N N . ARG B 1 262 ? -6.492 1.65 -0.487 1 95.06 262 ARG B N 1
ATOM 4430 C CA . ARG B 1 262 ? -5.047 1.653 -0.289 1 95.06 262 ARG B CA 1
ATOM 4431 C C . ARG B 1 262 ? -4.691 1.351 1.162 1 95.06 262 ARG B C 1
ATOM 4433 O O . ARG B 1 262 ? -3.514 1.347 1.531 1 95.06 262 ARG B O 1
ATOM 4440 N N . CYS B 1 263 ? -5.645 1.174 2.15 1 91.12 263 CYS B N 1
ATOM 4441 C CA . CYS B 1 263 ? -5.414 0.869 3.557 1 91.12 263 CYS B CA 1
ATOM 4442 C C . CYS B 1 263 ? -4.863 -0.542 3.727 1 91.12 263 CYS B C 1
ATOM 4444 O O . CYS B 1 263 ? -4.199 -0.839 4.719 1 91.12 263 CYS B O 1
ATOM 4446 N N . GLY B 1 264 ? -5.062 -1.426 2.832 1 83.69 264 GLY B N 1
ATOM 4447 C CA . GLY B 1 264 ? -4.617 -2.805 2.943 1 83.69 264 GLY B CA 1
ATOM 4448 C C . GLY B 1 264 ? -5.664 -3.727 3.537 1 83.69 264 GLY B C 1
ATOM 4449 O O . GLY B 1 264 ? -5.625 -4.941 3.322 1 83.69 264 GLY B O 1
ATOM 4450 N N . SER B 1 265 ? -6.543 -3.166 4.449 1 88.5 265 SER B N 1
ATOM 4451 C CA . SER B 1 265 ? -7.609 -3.971 5.039 1 88.5 265 SER B CA 1
ATOM 4452 C C . SER B 1 265 ? -8.938 -3.223 5.031 1 88.5 265 SER B C 1
ATOM 4454 O O . SER B 1 265 ? -8.961 -1.996 4.902 1 88.5 265 SER B O 1
ATOM 4456 N N . GLY B 1 266 ? -10.016 -4.047 5.117 1 89.12 266 GLY B N 1
ATOM 4457 C CA . GLY B 1 266 ? -11.352 -3.471 5.09 1 89.12 266 GLY B CA 1
ATOM 4458 C C . GLY B 1 266 ? -12 -3.521 3.719 1 89.12 266 GLY B C 1
ATOM 4459 O O . GLY B 1 266 ? -11.539 -4.254 2.84 1 89.12 266 GLY B O 1
ATOM 4460 N N . ARG B 1 267 ? -13.133 -2.715 3.582 1 90.62 267 ARG B N 1
ATOM 4461 C CA . ARG B 1 267 ? -13.906 -2.803 2.348 1 90.62 267 ARG B CA 1
ATOM 4462 C C . ARG B 1 267 ? -14.156 -1.418 1.759 1 90.62 267 ARG B C 1
ATOM 4464 O O . ARG B 1 267 ? -14.336 -0.447 2.496 1 90.62 267 ARG B O 1
ATOM 4471 N N . VAL B 1 268 ? -14.023 -1.363 0.483 1 91.5 268 VAL B N 1
ATOM 4472 C CA . VAL B 1 268 ? -14.555 -0.19 -0.198 1 91.5 268 VAL B CA 1
ATOM 4473 C C . VAL B 1 268 ? -16.078 -0.286 -0.274 1 91.5 268 VAL B C 1
ATOM 4475 O O . VAL B 1 268 ? -16.625 -1.372 -0.469 1 91.5 268 VAL B O 1
ATOM 4478 N N . GLN B 1 269 ? -16.688 0.809 -0.031 1 89.31 269 GLN B N 1
ATOM 4479 C CA . GLN B 1 269 ? -18.141 0.847 0.053 1 89.31 269 GLN B CA 1
ATOM 4480 C C . GLN B 1 269 ? -18.688 2.139 -0.543 1 89.31 269 GLN B C 1
ATOM 4482 O O . GLN B 1 269 ? -17.969 3.137 -0.647 1 89.31 269 GLN B O 1
ATOM 4487 N N . ASP B 1 270 ? -19.938 2.055 -0.911 1 86.81 270 ASP B N 1
ATOM 4488 C CA . ASP B 1 270 ? -20.594 3.217 -1.498 1 86.81 270 ASP B CA 1
ATOM 4489 C C . ASP B 1 270 ? -21.234 4.09 -0.42 1 86.81 270 ASP B C 1
ATOM 4491 O O . ASP B 1 270 ? -22.406 4.426 -0.509 1 86.81 270 ASP B O 1
ATOM 4495 N N . THR B 1 271 ? -20.469 4.613 0.417 1 80.94 271 THR B N 1
ATOM 4496 C CA . THR B 1 271 ? -20.953 5.27 1.626 1 80.94 271 THR B CA 1
ATOM 4497 C C . THR B 1 271 ? -21.125 6.77 1.395 1 80.94 271 THR B C 1
ATOM 4499 O O . THR B 1 271 ? -22.156 7.34 1.755 1 80.94 271 THR B O 1
ATOM 4502 N N . TYR B 1 272 ? -20.234 7.391 0.763 1 80.69 272 TYR B N 1
ATOM 4503 C CA . TYR B 1 272 ? -20.188 8.852 0.73 1 80.69 272 TYR B CA 1
ATOM 4504 C C . TYR B 1 272 ? -20.688 9.383 -0.606 1 80.69 272 TYR B C 1
ATOM 4506 O O . TYR B 1 272 ? -20.25 8.938 -1.667 1 80.69 272 TYR B O 1
ATOM 4514 N N . GLY B 1 273 ? -21.5 10.438 -0.488 1 85.31 273 GLY B N 1
ATOM 4515 C CA . GLY B 1 273 ? -22.172 10.945 -1.674 1 85.31 273 GLY B CA 1
ATOM 4516 C C . GLY B 1 273 ? -21.516 12.18 -2.252 1 85.31 273 GLY B C 1
ATOM 4517 O O . GLY B 1 273 ? -21.906 12.648 -3.326 1 85.31 273 GLY B O 1
ATOM 4518 N N . TYR B 1 274 ? -20.5 12.766 -1.618 1 85.69 274 TYR B N 1
ATOM 4519 C CA . TYR B 1 274 ? -19.828 13.945 -2.168 1 85.69 274 TYR B CA 1
ATOM 4520 C C . TYR B 1 274 ? -19.031 13.586 -3.418 1 85.69 274 TYR B C 1
ATOM 4522 O O . TYR B 1 274 ? -18.828 12.406 -3.713 1 85.69 274 TYR B O 1
ATOM 4530 N N . GLU B 1 275 ? -18.562 14.562 -4.172 1 92 275 GLU B N 1
ATOM 4531 C CA . GLU B 1 275 ? -17.766 14.32 -5.375 1 92 275 GLU B CA 1
ATOM 4532 C C . GLU B 1 275 ? -16.5 13.531 -5.047 1 92 275 GLU B C 1
ATOM 4534 O O . GLU B 1 275 ? -15.719 13.938 -4.188 1 92 275 GLU B O 1
ATOM 4539 N N . GLY B 1 276 ? -16.406 12.43 -5.691 1 94.31 276 GLY B N 1
ATOM 4540 C CA . GLY B 1 276 ? -15.258 11.578 -5.43 1 94.31 276 GLY B CA 1
ATOM 4541 C C . GLY B 1 276 ? -15.508 10.562 -4.328 1 94.31 276 GLY B C 1
ATOM 4542 O O . GLY B 1 276 ? -14.648 9.734 -4.035 1 94.31 276 GLY B O 1
ATOM 4543 N N . GLY B 1 277 ? -16.688 10.648 -3.744 1 93.75 277 GLY B N 1
ATOM 4544 C CA . GLY B 1 277 ? -17.062 9.641 -2.76 1 93.75 277 GLY B CA 1
ATOM 4545 C C . GLY B 1 277 ? -17.469 8.32 -3.383 1 93.75 277 GLY B C 1
ATOM 4546 O O . GLY B 1 277 ? -17.828 8.266 -4.562 1 93.75 277 GLY B O 1
ATOM 4547 N N . GLY B 1 278 ? -17.469 7.297 -2.533 1 92.88 278 GLY B N 1
ATOM 4548 C CA . GLY B 1 278 ? -17.766 5.953 -3.008 1 92.88 278 GLY B CA 1
ATOM 4549 C C . GLY B 1 278 ? -19.094 5.863 -3.738 1 92.88 278 GLY B C 1
ATOM 4550 O O . GLY B 1 278 ? -19.188 5.188 -4.762 1 92.88 278 GLY B O 1
ATOM 4551 N N . HIS B 1 279 ? -20.109 6.516 -3.219 1 91.81 279 HIS B N 1
ATOM 4552 C CA . HIS B 1 279 ? -21.422 6.473 -3.848 1 91.81 279 HIS B CA 1
ATOM 4553 C C . HIS B 1 279 ? -21.391 7.078 -5.246 1 91.81 279 HIS B C 1
ATOM 4555 O O . HIS B 1 279 ? -21.906 6.492 -6.195 1 91.81 279 HIS B O 1
ATOM 4561 N N . SER B 1 280 ? -20.781 8.195 -5.383 1 92.75 280 SER B N 1
ATOM 4562 C CA . SER B 1 280 ? -20.641 8.867 -6.672 1 92.75 280 SER B CA 1
ATOM 4563 C C . SER B 1 280 ? -19.859 8.008 -7.66 1 92.75 280 SER B C 1
ATOM 4565 O O . SER B 1 280 ? -20.203 7.941 -8.844 1 92.75 280 SER B O 1
ATOM 4567 N N . LEU B 1 281 ? -18.875 7.375 -7.199 1 96.12 281 LEU B N 1
ATOM 4568 C CA . LEU B 1 281 ? -18.031 6.531 -8.047 1 96.12 281 LEU B CA 1
ATOM 4569 C C . LEU B 1 281 ? -18.812 5.305 -8.516 1 96.12 281 LEU B C 1
ATOM 4571 O O . LEU B 1 281 ? -18.719 4.918 -9.688 1 96.12 281 LEU B O 1
ATOM 4575 N N . LYS B 1 282 ? -19.547 4.723 -7.625 1 94.5 282 LYS B N 1
ATOM 4576 C CA . LYS B 1 282 ? -20.359 3.562 -7.984 1 94.5 282 LYS B CA 1
ATOM 4577 C C . LYS B 1 282 ? -21.391 3.924 -9.047 1 94.5 282 LYS B C 1
ATOM 4579 O O . LYS B 1 282 ? -21.594 3.176 -10.008 1 94.5 282 LYS B O 1
ATOM 4584 N N . GLU B 1 283 ? -22 5.055 -8.891 1 94.19 283 GLU B N 1
ATOM 4585 C CA . GLU B 1 283 ? -23 5.527 -9.836 1 94.19 283 GLU B CA 1
ATOM 4586 C C . GLU B 1 283 ? -22.391 5.762 -11.211 1 94.19 283 GLU B C 1
ATOM 4588 O O . GLU B 1 283 ? -23.047 5.547 -12.234 1 94.19 283 GLU B O 1
ATOM 4593 N N . LEU B 1 284 ? -21.156 6.152 -11.219 1 95.56 284 LEU B N 1
ATOM 4594 C CA . LEU B 1 284 ? -20.453 6.418 -12.469 1 95.56 284 LEU B CA 1
ATOM 4595 C C . LEU B 1 284 ? -20.125 5.121 -13.203 1 95.56 284 LEU B C 1
ATOM 4597 O O . LEU B 1 284 ? -19.828 5.133 -14.398 1 95.56 284 LEU B O 1
ATOM 4601 N N . GLY B 1 285 ? -20.094 4 -12.414 1 96.62 285 GLY B N 1
ATOM 4602 C CA . GLY B 1 285 ? -19.812 2.717 -13.039 1 96.62 285 GLY B CA 1
ATOM 4603 C C . GLY B 1 285 ? -18.5 2.098 -12.57 1 96.62 285 GLY B C 1
ATOM 4604 O O . GLY B 1 285 ? -18.078 1.062 -13.086 1 96.62 285 GLY B O 1
ATOM 4605 N N . VAL B 1 286 ? -17.891 2.721 -11.617 1 97.94 286 VAL B N 1
ATOM 4606 C CA . VAL B 1 286 ? -16.672 2.152 -11.047 1 97.94 286 VAL B CA 1
ATOM 4607 C C . VAL B 1 286 ? -17 0.834 -10.344 1 97.94 286 VAL B C 1
ATOM 4609 O O . VAL B 1 286 ? -18.016 0.728 -9.648 1 97.94 286 VAL B O 1
ATOM 4612 N N . MET B 1 287 ? -16.172 -0.176 -10.555 1 97.88 287 MET B N 1
ATOM 4613 C CA . MET B 1 287 ? -16.375 -1.487 -9.938 1 97.88 287 MET B CA 1
ATOM 4614 C C . MET B 1 287 ? -15.562 -1.607 -8.648 1 97.88 287 MET B C 1
ATOM 4616 O O . MET B 1 287 ? -14.359 -1.346 -8.633 1 97.88 287 MET B O 1
ATOM 4620 N N . PHE B 1 288 ? -16.234 -1.998 -7.602 1 96.69 288 PHE B N 1
ATOM 4621 C CA . PHE B 1 288 ? -15.594 -2.102 -6.293 1 96.69 288 PHE B CA 1
ATOM 4622 C C . PHE B 1 288 ? -15.016 -3.496 -6.082 1 96.69 288 PHE B C 1
ATOM 4624 O O . PHE B 1 288 ? -15.711 -4.496 -6.266 1 96.69 288 PHE B O 1
ATOM 4631 N N . CYS B 1 289 ? -13.781 -3.512 -5.785 1 96.12 289 CYS B N 1
ATOM 4632 C CA . CYS B 1 289 ? -13.086 -4.762 -5.516 1 96.12 289 CYS B CA 1
ATOM 4633 C C . CYS B 1 289 ? -12.695 -4.859 -4.043 1 96.12 289 CYS B C 1
ATOM 4635 O O . CYS B 1 289 ? -11.953 -4.02 -3.535 1 96.12 289 CYS B O 1
ATOM 4637 N N . ASN B 1 290 ? -13.203 -5.875 -3.404 1 92.75 290 ASN B N 1
ATOM 4638 C CA . ASN B 1 290 ? -12.883 -6.102 -2.002 1 92.75 290 ASN B CA 1
ATOM 4639 C C . ASN B 1 290 ? -12.055 -7.371 -1.816 1 92.75 290 ASN B C 1
ATOM 4641 O O . ASN B 1 290 ? -12.094 -8.273 -2.652 1 92.75 290 ASN B O 1
ATOM 4645 N N . HIS B 1 291 ? -11.125 -7.383 -0.854 1 89.38 291 HIS B N 1
ATOM 4646 C CA . HIS B 1 291 ? -10.344 -8.523 -0.393 1 89.38 291 HIS B CA 1
ATOM 4647 C C . HIS B 1 291 ? -9.109 -8.727 -1.264 1 89.38 291 HIS B C 1
ATOM 4649 O O . HIS B 1 291 ? -8.367 -9.703 -1.082 1 89.38 291 HIS B O 1
ATOM 4655 N N . LEU B 1 292 ? -8.961 -7.926 -2.289 1 94.62 292 LEU B N 1
ATOM 4656 C CA . LEU B 1 292 ? -7.738 -7.938 -3.08 1 94.62 292 LEU B CA 1
ATOM 4657 C C . LEU B 1 292 ? -7.016 -6.598 -2.982 1 94.62 292 LEU B C 1
ATOM 4659 O O . LEU B 1 292 ? -7.656 -5.551 -2.879 1 94.62 292 LEU B O 1
ATOM 4663 N N . ASN B 1 293 ? -5.695 -6.617 -2.988 1 95.62 293 ASN B N 1
ATOM 4664 C CA . ASN B 1 293 ? -4.938 -5.379 -3.145 1 95.62 293 ASN B CA 1
ATOM 4665 C C . ASN B 1 293 ? -4.793 -4.992 -4.613 1 95.62 293 ASN B C 1
ATOM 4667 O O . ASN B 1 293 ? -5.285 -5.699 -5.496 1 95.62 293 ASN B O 1
ATOM 4671 N N . GLY B 1 294 ? -4.188 -3.885 -4.91 1 97.38 294 GLY B N 1
ATOM 4672 C CA . GLY B 1 294 ? -4.074 -3.326 -6.25 1 97.38 294 GLY B CA 1
ATOM 4673 C C . GLY B 1 294 ? -3.441 -4.281 -7.246 1 97.38 294 GLY B C 1
ATOM 4674 O O . GLY B 1 294 ? -4.035 -4.59 -8.281 1 97.38 294 GLY B O 1
ATOM 4675 N N . PRO B 1 295 ? -2.246 -4.812 -6.941 1 98.12 295 PRO B N 1
ATOM 4676 C CA . PRO B 1 295 ? -1.56 -5.727 -7.863 1 98.12 295 PRO B CA 1
ATOM 4677 C C . PRO B 1 295 ? -2.387 -6.965 -8.195 1 98.12 295 PRO B C 1
ATOM 4679 O O . PRO B 1 295 ? -2.418 -7.402 -9.344 1 98.12 295 PRO B O 1
ATOM 4682 N N . LYS B 1 296 ? -3.102 -7.543 -7.254 1 97.62 296 LYS B N 1
ATOM 4683 C CA . LYS B 1 296 ? -3.914 -8.727 -7.516 1 97.62 296 LYS B CA 1
ATOM 4684 C C . LYS B 1 296 ? -5.18 -8.367 -8.289 1 97.62 296 LYS B C 1
ATOM 4686 O O . LYS B 1 296 ? -5.613 -9.109 -9.172 1 97.62 296 LYS B O 1
ATOM 4691 N N . ALA B 1 297 ? -5.777 -7.207 -7.941 1 98 297 ALA B N 1
ATOM 4692 C CA . ALA B 1 297 ? -6.918 -6.734 -8.727 1 98 297 ALA B CA 1
ATOM 4693 C C . ALA B 1 297 ? -6.527 -6.516 -10.188 1 98 297 ALA B C 1
ATOM 4695 O O . ALA B 1 297 ? -7.316 -6.785 -11.094 1 98 297 ALA B O 1
ATOM 4696 N N . ARG B 1 298 ? -5.324 -6.023 -10.406 1 98.44 298 ARG B N 1
ATOM 4697 C CA . ARG B 1 298 ? -4.793 -5.832 -11.75 1 98.44 298 ARG B CA 1
ATOM 4698 C C . ARG B 1 298 ? -4.727 -7.152 -12.508 1 98.44 298 ARG B C 1
ATOM 4700 O O . ARG B 1 298 ? -5.156 -7.234 -13.664 1 98.44 298 ARG B O 1
ATOM 4707 N N . ILE B 1 299 ? -4.277 -8.188 -11.828 1 97.88 299 ILE B N 1
ATOM 4708 C CA . ILE B 1 299 ? -4.152 -9.5 -12.445 1 97.88 299 ILE B CA 1
ATOM 4709 C C . ILE B 1 299 ? -5.539 -10.047 -12.781 1 97.88 299 ILE B C 1
ATOM 4711 O O . ILE B 1 299 ? -5.762 -10.562 -13.883 1 97.88 299 ILE B O 1
ATOM 4715 N N . LYS B 1 300 ? -6.461 -9.93 -11.859 1 97.25 300 LYS B N 1
ATOM 4716 C CA . LYS B 1 300 ? -7.82 -10.414 -12.086 1 97.25 300 LYS B CA 1
ATOM 4717 C C . LYS B 1 300 ? -8.477 -9.688 -13.258 1 97.25 300 LYS B C 1
ATOM 4719 O O . LYS B 1 300 ? -9.039 -10.32 -14.156 1 97.25 300 LYS B O 1
ATOM 4724 N N . LEU B 1 301 ? -8.352 -8.367 -13.273 1 97.88 301 LEU B N 1
ATOM 4725 C CA . LEU B 1 301 ? -8.969 -7.586 -14.336 1 97.88 301 LEU B CA 1
ATOM 4726 C C . LEU B 1 301 ? -8.344 -7.93 -15.688 1 97.88 301 LEU B C 1
ATOM 4728 O O . LEU B 1 301 ? -9.062 -8.117 -16.672 1 97.88 301 LE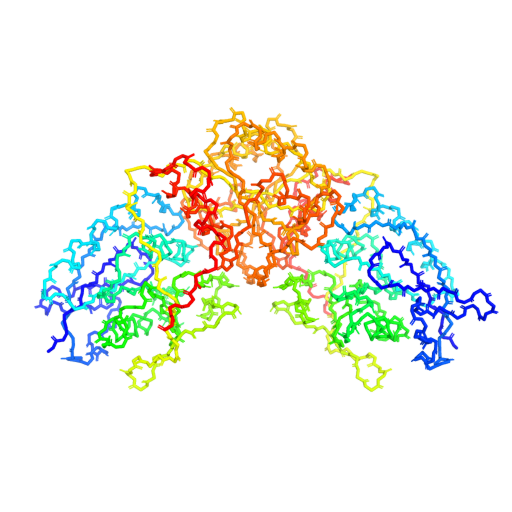U B O 1
ATOM 4732 N N . ALA B 1 302 ? -7.035 -8 -15.742 1 97.5 302 ALA B N 1
ATOM 4733 C CA . ALA B 1 302 ? -6.336 -8.344 -16.984 1 97.5 302 ALA B CA 1
ATOM 4734 C C . ALA B 1 302 ? -6.781 -9.711 -17.5 1 97.5 302 ALA B C 1
ATOM 4736 O O . ALA B 1 302 ? -6.941 -9.898 -18.703 1 97.5 302 ALA B O 1
ATOM 4737 N N . SER B 1 303 ? -6.969 -10.648 -16.578 1 96.44 303 SER B N 1
ATOM 4738 C CA . SER B 1 303 ? -7.398 -11.992 -16.922 1 96.44 303 SER B CA 1
ATOM 4739 C C . SER B 1 303 ? -8.82 -11.992 -17.469 1 96.44 303 SER B C 1
ATOM 4741 O O . SER B 1 303 ? -9.102 -12.625 -18.5 1 96.44 303 SER B O 1
ATOM 4743 N N . LEU B 1 304 ? -9.695 -11.273 -16.812 1 95.81 304 LEU B N 1
ATOM 4744 C CA . LEU B 1 304 ? -11.094 -11.203 -17.219 1 95.81 304 LEU B CA 1
ATOM 4745 C C . LEU B 1 304 ? -11.234 -10.547 -18.578 1 95.81 304 LEU B C 1
ATOM 4747 O O . LEU B 1 304 ? -11.961 -11.047 -19.438 1 95.81 304 LEU B O 1
ATOM 4751 N N . LEU B 1 305 ? -10.461 -9.477 -18.812 1 96.62 305 LEU B N 1
ATOM 4752 C CA . LEU B 1 305 ? -10.562 -8.695 -20.031 1 96.62 305 LEU B CA 1
ATOM 4753 C C . LEU B 1 305 ? -10.055 -9.5 -21.234 1 96.62 305 LEU B C 1
ATOM 4755 O O . LEU B 1 305 ? -10.391 -9.195 -22.375 1 96.62 305 LEU B O 1
ATOM 4759 N N . ALA B 1 306 ? -9.258 -10.469 -20.953 1 93.38 306 ALA B N 1
ATOM 4760 C CA . ALA B 1 306 ? -8.734 -11.312 -22.031 1 93.38 306 ALA B CA 1
ATOM 4761 C C . ALA B 1 306 ? -9.797 -12.289 -22.531 1 93.38 306 ALA B C 1
ATOM 4763 O O . ALA B 1 306 ? -9.68 -12.836 -23.625 1 93.38 306 ALA B O 1
ATOM 4764 N N . VAL B 1 307 ? -10.883 -12.508 -21.734 1 90.88 307 VAL B N 1
ATOM 4765 C CA . VAL B 1 307 ? -11.828 -13.555 -22.109 1 90.88 307 VAL B CA 1
ATOM 4766 C C . VAL B 1 307 ? -13.211 -12.953 -22.328 1 90.88 307 VAL B C 1
ATOM 4768 O O . VAL B 1 307 ? -14.086 -13.594 -22.906 1 90.88 307 VAL B O 1
ATOM 4771 N N . THR B 1 308 ? -13.438 -11.664 -21.875 1 92.19 308 THR B N 1
ATOM 4772 C CA . THR B 1 308 ? -14.742 -11.039 -22.062 1 92.19 308 THR B CA 1
ATOM 4773 C C . THR B 1 308 ? -14.609 -9.523 -22.125 1 92.19 308 THR B C 1
ATOM 4775 O O . THR B 1 308 ? -13.711 -8.945 -21.5 1 92.19 308 THR B O 1
ATOM 4778 N N . THR B 1 309 ? -15.484 -8.898 -22.891 1 90.69 309 THR B N 1
ATOM 4779 C CA . THR B 1 309 ? -15.578 -7.445 -22.922 1 90.69 309 THR B CA 1
ATOM 4780 C C . THR B 1 309 ? -16.906 -6.977 -22.312 1 90.69 309 THR B C 1
ATOM 4782 O O . THR B 1 309 ? -17.219 -5.785 -22.344 1 90.69 309 THR B O 1
ATOM 4785 N N . ASP B 1 310 ? -17.625 -7.98 -21.781 1 94.38 310 ASP B N 1
ATOM 4786 C CA . ASP B 1 310 ? -18.906 -7.672 -21.156 1 94.38 310 ASP B CA 1
ATOM 4787 C C . ASP B 1 310 ? -18.719 -6.996 -19.797 1 94.38 310 ASP B C 1
ATOM 4789 O O . ASP B 1 310 ? -18.344 -7.652 -18.828 1 94.38 310 ASP B O 1
ATOM 4793 N N . GLN B 1 311 ? -19.141 -5.766 -19.766 1 94.38 311 GLN B N 1
ATOM 4794 C CA . GLN B 1 311 ? -18.922 -4.965 -18.562 1 94.38 311 GLN B CA 1
ATOM 4795 C C . GLN B 1 311 ? -19.703 -5.527 -17.375 1 94.38 311 GLN B C 1
ATOM 4797 O O . GLN B 1 311 ? -19.234 -5.5 -16.234 1 94.38 311 GLN B O 1
ATOM 4802 N N . ALA B 1 312 ? -20.859 -5.957 -17.625 1 94.19 312 ALA B N 1
ATOM 4803 C CA . ALA B 1 312 ? -21.688 -6.516 -16.562 1 94.19 312 ALA B CA 1
ATOM 4804 C C . ALA B 1 312 ? -21.062 -7.773 -15.977 1 94.19 312 ALA B C 1
ATOM 4806 O O . ALA B 1 312 ? -21.078 -7.969 -14.758 1 94.19 312 ALA B O 1
ATOM 4807 N N . ALA B 1 313 ? -20.547 -8.602 -16.844 1 94.5 313 ALA B N 1
ATOM 4808 C CA . ALA B 1 313 ? -19.891 -9.82 -16.391 1 94.5 313 ALA B CA 1
ATOM 4809 C C . ALA B 1 313 ? -18.641 -9.5 -15.578 1 94.5 313 ALA B C 1
ATOM 4811 O O . ALA B 1 313 ? -18.391 -10.148 -14.555 1 94.5 313 ALA B O 1
ATOM 4812 N N . ILE B 1 314 ? -17.906 -8.5 -16.047 1 96 314 ILE B N 1
ATOM 4813 C CA . ILE B 1 314 ? -16.703 -8.086 -15.336 1 96 314 ILE B CA 1
ATOM 4814 C C . ILE B 1 314 ? -17.094 -7.539 -13.961 1 96 314 ILE B C 1
ATOM 4816 O O . ILE B 1 314 ? -16.484 -7.887 -12.953 1 96 314 ILE B O 1
ATOM 4820 N N . ARG B 1 315 ? -18.125 -6.766 -13.906 1 95.88 315 ARG B N 1
ATOM 4821 C CA . ARG B 1 315 ? -18.609 -6.207 -12.648 1 95.88 315 ARG B CA 1
ATOM 4822 C C . ARG B 1 315 ? -19.016 -7.312 -11.68 1 95.88 315 ARG B C 1
ATOM 4824 O O . ARG B 1 315 ? -18.656 -7.273 -10.508 1 95.88 315 ARG B O 1
ATOM 4831 N N . ASP B 1 316 ? -19.719 -8.281 -12.141 1 94.06 316 ASP B N 1
ATOM 4832 C CA . ASP B 1 316 ? -20.172 -9.383 -11.312 1 94.06 316 ASP B CA 1
ATOM 4833 C C . ASP B 1 316 ? -18.984 -10.164 -10.734 1 94.06 316 ASP B C 1
ATOM 4835 O O . ASP B 1 316 ? -19.047 -10.633 -9.594 1 94.06 316 ASP B O 1
ATOM 4839 N N . ALA B 1 317 ? -18 -10.266 -11.5 1 93.88 317 ALA B N 1
ATOM 4840 C CA . ALA B 1 317 ? -16.812 -11 -11.07 1 93.88 317 ALA B CA 1
ATOM 4841 C C . ALA B 1 317 ? -16.141 -10.305 -9.883 1 93.88 317 ALA B C 1
ATOM 4843 O O . ALA B 1 317 ? -15.539 -10.961 -9.031 1 93.88 317 ALA B O 1
ATOM 4844 N N . PHE B 1 318 ? -16.25 -8.992 -9.82 1 94.94 318 PHE B N 1
ATOM 4845 C CA . PHE B 1 318 ? -15.617 -8.25 -8.734 1 94.94 318 PHE B CA 1
ATOM 4846 C C . PHE B 1 318 ? -16.578 -8.078 -7.559 1 94.94 318 PHE B C 1
ATOM 4848 O O . PHE B 1 318 ? -16.141 -8.031 -6.402 1 94.94 318 PHE B O 1
ATOM 4855 N N . GLU B 1 319 ? -17.844 -7.988 -7.828 1 92 319 GLU B N 1
ATOM 4856 C CA . GLU B 1 319 ? -18.75 -7.527 -6.785 1 92 319 GLU B CA 1
ATOM 4857 C C . GLU B 1 319 ? -19.656 -8.656 -6.305 1 92 319 GLU B C 1
ATOM 4859 O O . GLU B 1 319 ? -20.312 -8.539 -5.262 1 92 319 GLU B O 1
ATOM 4864 N N . ALA B 1 320 ? -19.766 -9.68 -7.09 1 77.38 320 ALA B N 1
ATOM 4865 C CA . ALA B 1 320 ? -20.688 -10.742 -6.695 1 77.38 320 ALA B CA 1
ATOM 4866 C C . ALA B 1 320 ? -20.297 -11.336 -5.344 1 77.38 320 ALA B C 1
ATOM 4868 O O . ALA B 1 320 ? -19.109 -11.531 -5.066 1 77.38 320 ALA B O 1
ATOM 4869 N N . GLU B 1 321 ? -21.125 -11.078 -4.316 1 62.5 321 GLU B N 1
ATOM 4870 C CA . GLU B 1 321 ? -20.953 -11.695 -3.004 1 62.5 321 GLU B CA 1
ATOM 4871 C C . GLU B 1 321 ? -20.969 -13.219 -3.104 1 62.5 321 GLU B C 1
ATOM 4873 O O . GLU B 1 321 ? -21.781 -13.789 -3.826 1 62.5 321 GLU B O 1
ATOM 4878 N N . ALA B 1 322 ? -19.797 -13.82 -3.141 1 49.41 322 ALA B N 1
ATOM 4879 C CA . ALA B 1 322 ? -19.797 -15.281 -3.143 1 49.41 322 ALA B CA 1
ATOM 4880 C C . ALA B 1 322 ? -20.844 -15.828 -2.17 1 49.41 322 ALA B C 1
ATOM 4882 O O . ALA B 1 322 ? -20.828 -15.5 -0.982 1 49.41 322 ALA B O 1
ATOM 4883 N N . SER B 1 323 ? -22.062 -15.773 -2.596 1 44.41 323 SER B N 1
ATOM 4884 C CA . SER B 1 323 ? -22.953 -16.547 -1.74 1 44.41 323 SER B CA 1
ATOM 4885 C C . SER B 1 323 ? -22.281 -17.844 -1.263 1 44.41 323 SER B C 1
ATOM 4887 O O . SER B 1 323 ? -21.641 -18.531 -2.047 1 44.41 323 SER B O 1
ATOM 4889 N N . MET B 1 324 ? -21.703 -17.703 -0.051 1 42.53 324 MET B N 1
ATOM 4890 C CA . MET B 1 324 ? -21.234 -18.969 0.514 1 42.53 324 MET B CA 1
ATOM 4891 C C . MET B 1 324 ? -22.125 -20.125 0.097 1 42.53 324 MET B C 1
ATOM 4893 O O . MET B 1 324 ? -23.359 -20.031 0.188 1 42.53 324 MET B O 1
ATOM 4897 N N . PRO B 1 325 ? -21.594 -20.953 -0.632 1 35.94 325 PRO B N 1
ATOM 4898 C CA . PRO B 1 325 ? -22.5 -22.094 -0.767 1 35.94 325 PRO B CA 1
ATOM 4899 C C . PRO B 1 325 ? -23.047 -22.578 0.574 1 35.94 325 PRO B C 1
ATOM 4901 O O . PRO B 1 325 ? -22.391 -22.422 1.606 1 35.94 325 PRO B O 1
ATOM 4904 N N . GLU B 1 326 ? -24.531 -22.656 0.681 1 31.45 326 GLU B N 1
ATOM 4905 C CA . GLU B 1 326 ? -25.109 -23.422 1.776 1 31.45 326 GLU B CA 1
ATOM 4906 C C . GLU B 1 326 ? -24.406 -24.781 1.934 1 31.45 326 GLU B C 1
ATOM 4908 O O . GLU B 1 326 ? -24.047 -25.406 0.941 1 31.45 326 GLU B O 1
#

Organism: NCBI:txid582686

Solvent-accessible surface area (backbone atoms only — not comparable to full-atom values): 33430 Å² total; per-residue (Å²): 120,43,27,34,38,34,38,34,38,27,44,42,54,53,67,29,64,36,81,86,78,53,41,56,19,32,54,89,69,47,60,43,47,74,68,50,63,92,53,57,47,63,47,78,45,78,76,47,79,40,60,33,47,64,42,35,66,68,53,50,52,52,50,48,53,54,53,54,58,49,66,70,35,86,73,42,49,16,29,33,34,39,30,21,64,60,39,37,44,55,53,35,30,53,47,26,36,47,39,71,76,38,68,16,36,24,36,29,39,26,73,35,48,70,87,41,89,81,39,45,20,68,60,16,49,53,49,27,50,40,30,21,64,31,78,84,34,41,56,47,42,26,32,36,28,48,80,52,32,30,24,43,23,68,52,35,39,61,39,30,34,63,50,75,81,14,72,41,18,89,79,72,47,57,33,26,34,53,50,96,88,34,56,45,72,81,53,79,65,76,77,64,55,70,43,78,74,53,97,54,76,42,52,49,52,72,46,71,68,49,82,59,39,62,26,63,66,50,49,50,42,54,74,72,62,51,59,30,39,32,36,26,21,35,33,35,30,28,39,27,50,55,29,42,65,27,51,52,50,35,45,73,70,71,26,55,39,37,39,20,34,64,28,79,31,65,51,50,44,64,75,37,73,52,78,32,16,17,30,44,39,46,74,69,60,44,33,54,34,60,72,41,51,62,67,52,47,35,52,52,50,14,42,48,56,47,76,46,86,52,62,66,61,54,40,45,73,47,54,53,72,74,69,69,78,129,117,42,28,33,37,36,39,34,38,27,44,42,54,54,67,29,65,37,81,86,75,56,40,55,18,33,54,87,68,48,60,42,48,74,70,50,68,87,52,57,47,66,48,78,44,79,76,48,80,40,59,33,48,63,42,34,67,68,52,50,51,52,50,47,54,55,50,54,59,47,65,68,36,87,74,42,48,17,31,33,33,38,30,21,64,59,40,37,44,53,52,35,29,53,47,28,37,48,40,72,77,39,68,16,37,24,36,28,39,26,72,37,47,68,86,40,88,82,38,45,21,67,61,15,48,54,50,29,49,39,32,19,64,30,77,83,35,42,58,48,44,26,30,36,28,50,79,50,31,30,22,43,23,70,49,36,38,61,40,30,34,63,50,75,80,14,73,41,20,86,80,72,45,56,34,27,32,52,51,96,88,34,57,44,72,81,54,79,64,77,78,64,55,70,43,78,75,53,95,54,75,42,53,48,51,73,46,70,67,49,83,58,38,62,25,64,67,50,49,48,42,55,74,71,61,51,58,31,39,32,36,26,20,34,34,34,32,28,39,27,49,56,29,42,65,26,53,52,50,34,46,73,70,70,25,54,39,36,38,19,34,63,28,78,30,64,52,48,44,65,76,37,72,53,79,31,16,16,30,44,39,46,75,71,60,44,33,54,34,60,73,41,52,62,67,52,46,34,52,53,49,15,43,48,54,48,77,45,87,51,63,67,61,55,42,43,72,47,53,54,70,75,68,68,80,131

Foldseek 3Di:
DAEEEEEEAAAQQQWDQDPVVSQTHRVVPHRLVVVQDVPYHYHYDYQYHDAQVPDDVVSLVSVLVVLVVQQPDPRHQFYEYEHHDPCQLVSQLLSLQADAFFQEAEYEHWLDHPPDPPTQSSVQRLLRVQLSRDPVRGRQGYWYTFPFFIARSLQWDQCDNRDSPRIFRVAPTGQWGQDPSHTDGDDRDDGTHHFHFFPDFFFEDEDEADPPDAQVVLVVCVVVPGQAYEYADADLFFHDLRNQVSLLVCVVSLHAYEYDHPPSDDFRDQDDDPRRGSVVSVVSLHAYAPSHDRSSVRSLLRRVSSPDSDSVVSSCVRPVPPPPDD/DAEEEEEEAAAQQQWDQPVVVSQTHRVVPHRLVVVQPVPYHYHYDYQYHDAQVPDDVVSLVSVLVVLVVQQPDPRHQFYEYEHHDPCQLVSQLLSLQADAFFQEYEYEHWLDHPPDPPTQSSVQRLLRVQLSRDPVRGRQGYWYTFPFFIARSLQWDQCDNRDSPRIFRVAPTGQWGQDPSHTDGDDRDDGTHHFHFFPDFFFEDEDEADPPDAQVVLVVCVVVPGQAYEYADADLFFHPLRNQVSLLVCVVSLHAYEYDHPPSDDFRDLDDDPRRGSVVCVVSLHAYAPSHDRSSVRSLLRRVSSPDSDSVVSSCVRPVDPPPDD

Nearest PDB structures (foldseek):
  7cb4-assembly1_A  TM=9.291E-01  e=4.230E-36  Bacillus paralicheniformis
  7c8x-assembly1_A  TM=9.181E-01  e=1.580E-36  Bacillus paralicheniformis
  7cbu-assembly1_A  TM=9.262E-01  e=1.971E-35  Bacillus paralicheniformis
  8h45-assembly1_B  TM=9.237E-01  e=1.413E-34  Bacillus paralicheniformis
  8h4g-assembly1_B-2  TM=9.255E-01  e=1.105E-34  Bacillus paralicheniformis

Secondary structure (DSSP, 8-state):
-EEEEEEE-SSS--EEE-TTT--EEESSS--STTTS-TTEEEEEEE-----GGG--HHHHHHHHHHHHHHHT-TT--EEEEE--STTHHHHHHHHHHHS-S-S-EEEE--SS-TTSTT-SHHHHHHHHHHHHH-GGGTTS-EEEEETTEEEETTT-EE--SS-TT-EE-TTT--SEEEETTEEEES-PPPPPP-PPPPSS---EEEEE--TT--SHHHHHHHHHT-SEEEEEEBTTTB--GGGHHHHHHHHHTT--EEEEETTSSS---S---STTSHHHHHHHTPEE--S--HHHHHHHHHHHHTT---HHHHHHHHH-------/-EEEEEEE-SSS--EEE-TTT--EEETTS--STTTS-SSEEEEEEE-----GGG--HHHHHHHHHHHHHHHT-TT--EEEEE--STTHHHHHHHHHHHS-S-S-EEEE--SS-TTSTT-SHHHHHHHHHHHHH-GGGTTS-EEEEETTEEEETTT-EE--SS-TT-EE-TTT--SEEEETTEEEES-PPPPPP--PPPSS---EEEEE--TT--SHHHHHHHHHT-SEEEEEEBTTTB--GGGHHHHHHHHHTT--EEEEETTSSS---S---STTSHHHHHHHTPEE--S--HHHHHHHHHHHHTT---HHHHHHHHH-------

InterPro domains:
  IPR004550 L-asparaginase, type II [cd08964] (2-315)
  IPR006034 Asparaginase/glutaminase-like [PIRSF001220] (1-318)
  IPR006034 Asparaginase/glutaminase-like [PR00139] (4-15)
  IPR006034 Asparaginase/glutaminase-like [PR00139] (77-95)
  IPR006034 Asparaginase/glutaminase-like [PR00139] (250-268)
  IPR006034 Asparaginase/glutaminase-like [PS51732] (2-321)
  IPR006034 Asparaginase/glutaminase-like [PTHR11707] (2-319)
  IPR006034 Asparaginase/glutaminase-like [SM00870] (3-315)
  IPR020827 Asparaginase/glutaminase, active site 1 [PS00144] (6-14)
  IPR027473 L-asparaginase, C-terminal [G3DSA:3.40.50.40] (206-319)
  IPR027474 L-asparaginase, N-terminal [PF00710] (3-189)
  IPR027475 Asparaginase/glutaminase, active site 2 [PS00917] (78-88)
  IPR036152 Asparaginase/glutaminase-like superfamily [SSF53774] (1-320)
  IPR037152 L-asparaginase, N-terminal domain superfamily [G3DSA:3.40.50.1170] (1-205)
  IPR040919 Asparaginase/glutaminase, C-terminal [PF17763] (204-318)